Protein AF-A0A3M1TN38-F1 (afdb_monomer_lite)

Radius of gyration: 33.21 Å; chains: 1; bounding box: 107×99×100 Å

pLDDT: mean 74.47, std 25.85, range [25.5, 98.56]

Sequence (587 aa):
MTPPESKAAREKAAETSTPEPNEADPASEPSPPLASAVAGANPGPAPQAVDPAAPASAGPSPAGSSNGAGAAARGEAAAAAAPGAVAGGSPVAAAPPAEASASASTAAPRAPAVSGAVHRPATATPVPAPSPTPLPAGDTPAPPVSRGEVPLLPGEVPAAAAPQRYFEDATELILRTLDEVLKVEGEEEPLVIGWAHDRIDPDTMGANGIMAFILQELYQRRYTCYYSKRMSFLMNRSLATNFMPSGVLRRAEATEGLSEIAHKADLIIVLDATSPEIMTDFAYLLKRSEKLREKRILFVDHHRRGQSDLEDLPNSVGVRYSGGQATSAIMLHVMRNLGLDLRTAGEEGFRLAVVARLGIETDLIGVNPEGYTDSTIDALRYLDEILGERGHKILEKLRAIRHPLSWYRKLGEALALVDQYDTTVAVVGLGVINDTGIVPFVANRLMELGAFKTCIVFAMVYETIEGQIISVDLDASGRSSQDTEVVLPDLFHDVFFVTDPSGRKTSKGGGRANMLMGDYSGAGASVPLDYWRHLGTKSADEKVHLLHRLAWPAEFLRIRHLLTSRIPALKPEEICSLEPTPALEGL

Secondary structure (DSSP, 8-state):
-----------------------------PPPP--------PPPPPPPP-PPPP--------------------------------------------------------PPP------PPPPPPPPPPPPP--PPP----PPPPP-------TT-PPPPPPPPP--HHHHHHHHHHHHHHHS---SSPP-EEEE--TT--HHHHHHHHHHHHHHHHHH----EEEE-S---SHHHHHHHHHTSPTTSEEEGGG-TTHHHHHHH-SEEEEES-S-GGGSHHHHHHHHH-HHHHTS-EEEEE-SPP-SS-GGGSTTEEEEE-TT-S-HHHHHHHHHHHTT--GGGGHHHHHHHHHHHHHHHHHHTTT--GGG--HHHHHHHHHHHHHHHHHHHHHHHHHHTPPPPHHHHHHHHHHHTTGGGS-SSEEEEEEEEES-TTHHHHHHHHHHHHS--SEEEEEEEEEEEETTEEEEEEEEEEEEE-TT-S--HHHHHHHHSEEE-TTS-EEE-EEEE--TTTT--EEEEEEEE-HHHHH---SSHHHHHHHIIIIIHHHHHHHHHHHHHHH-TT--GGGEEESS--TTTTT-

Foldseek 3Di:
DDDDDDDDDDDDDDDDDDDDDDDDDDDDDDDDDDDDDDDDDDDDDDDDDDDDDDDDDDDDDDDDDDDDDDDDDDDDDDDDDDDDDDDDDDDDDDDDDDDDDDDDDDDDDDDDDDDDDDDDDDDDDDDDDDDDDDDDDDDDDDDDDDPDDDDDDPDDPDDPPDPDFDLVVQLVLVVVVCCVQQVDDDPDGAAEEEEEFQADDLQQQLLLQLVQVLCCPVRVDGYAYEYEYDHQDPLVVCLVPPQRDPRNYDYQVPDDCSLVSLLRHQEYEYEADFALLRRPVSVVSCVVDPSSLQHAYEYEHAFDHDPHGQVPRPRYDYDYRVVDQGRSLSSLSSCVVVVHALVVVPSNSLSSLLSSLSRSVVSCVFPDPVLDDPSSVVSNVSSCVSCPPVSVVVNVVSVPDDDDVVLVVLLVLQVVCLVQAPLAEAAEESEEEAGLVSAVVSQSVCVVPHNYQKYKYWYWYWYDDPQATQFTKIKMKMKGALPDPDQPQVLQQQQAWDQDPVRDTDGFKGWRRVPVRSTMTIMIGIHTPVCLNPDDDPGPVVSSVCCRPPVRLVSLVSSLVSVCVVPVVGDSSNNYYSGDNPVVVVD

Structure (mmCIF, N/CA/C/O backbone):
data_AF-A0A3M1TN38-F1
#
_entry.id   AF-A0A3M1TN38-F1
#
loop_
_atom_site.group_PDB
_atom_site.id
_atom_site.type_symbol
_atom_site.label_atom_id
_atom_site.label_alt_id
_atom_site.label_comp_id
_atom_site.label_asym_id
_atom_site.label_entity_id
_atom_site.label_seq_id
_atom_site.pdbx_PDB_ins_code
_atom_site.Cartn_x
_atom_site.Cartn_y
_atom_site.Cartn_z
_atom_site.occupancy
_atom_site.B_iso_or_equiv
_atom_site.auth_seq_id
_atom_site.auth_comp_id
_atom_site.auth_asym_id
_atom_site.auth_atom_id
_atom_site.pdbx_PDB_model_num
ATOM 1 N N . MET A 1 1 ? -43.450 23.695 53.311 1.00 41.50 1 MET A N 1
ATOM 2 C CA . MET A 1 1 ? -42.513 24.726 53.798 1.00 41.50 1 MET A CA 1
ATOM 3 C C . MET A 1 1 ? -42.075 25.547 52.600 1.00 41.50 1 MET A C 1
ATOM 5 O O . MET A 1 1 ? -41.589 24.979 51.634 1.00 41.50 1 MET A O 1
ATOM 9 N N . THR A 1 2 ? -42.391 26.835 52.634 1.00 32.47 2 THR A N 1
ATOM 10 C CA . THR A 1 2 ? -42.063 27.889 51.659 1.00 32.47 2 THR A CA 1
ATOM 11 C C . THR A 1 2 ? -40.554 28.236 51.686 1.00 32.47 2 THR A C 1
ATOM 13 O O . THR A 1 2 ? -39.908 27.934 52.691 1.00 32.47 2 THR A O 1
ATOM 16 N N . PRO A 1 3 ? -39.987 28.846 50.621 1.00 55.59 3 PRO A N 1
ATOM 17 C CA . PRO A 1 3 ? -38.545 29.048 50.415 1.00 55.59 3 PRO A CA 1
ATOM 18 C C . PRO A 1 3 ? -38.070 30.462 50.815 1.00 55.59 3 PRO A C 1
ATOM 20 O O . PRO A 1 3 ? -38.892 31.309 51.162 1.00 55.59 3 PRO A O 1
ATOM 23 N N . PRO A 1 4 ? -36.756 30.734 50.716 1.00 48.72 4 PRO A N 1
ATOM 24 C CA . PRO A 1 4 ? -36.286 31.986 50.091 1.00 48.72 4 PRO A CA 1
ATOM 25 C C . PRO A 1 4 ? -34.990 31.757 49.271 1.00 48.72 4 PRO A C 1
ATOM 27 O O . PRO A 1 4 ? -34.352 30.721 49.407 1.00 48.72 4 PRO A O 1
ATOM 30 N N . GLU A 1 5 ? -34.434 32.635 48.442 1.00 40.88 5 GLU A N 1
ATOM 31 C CA . GLU A 1 5 ? -34.812 33.843 47.701 1.00 40.88 5 GLU A CA 1
ATOM 32 C C . GLU A 1 5 ? -33.621 34.099 46.751 1.00 40.88 5 GLU A C 1
ATOM 34 O O . GLU A 1 5 ? -32.465 33.846 47.093 1.00 40.88 5 GLU A O 1
ATOM 39 N N . SER A 1 6 ? -33.896 34.622 45.560 1.00 45.56 6 SER A N 1
ATOM 40 C CA . SER A 1 6 ? -32.907 35.159 44.620 1.00 45.56 6 SER A CA 1
ATOM 41 C C . SER A 1 6 ? -32.318 36.492 45.100 1.00 45.56 6 SER A C 1
ATOM 43 O O . SER A 1 6 ? -33.058 37.301 45.661 1.00 45.56 6 SER A O 1
ATOM 45 N N . LYS A 1 7 ? -31.084 36.835 44.701 1.00 34.88 7 LYS A N 1
ATOM 46 C CA . LYS A 1 7 ? -30.738 38.237 44.406 1.00 34.88 7 LYS A CA 1
ATOM 47 C C . LYS A 1 7 ? -29.666 38.366 43.329 1.00 34.88 7 LYS A C 1
ATOM 49 O O . LYS A 1 7 ? -28.638 37.699 43.351 1.00 34.88 7 LYS A O 1
ATOM 54 N N . ALA A 1 8 ? -29.983 39.245 42.391 1.00 34.28 8 ALA A N 1
ATOM 55 C CA . ALA A 1 8 ? -29.266 39.567 41.178 1.00 34.28 8 ALA A CA 1
ATOM 56 C C . ALA A 1 8 ? -28.350 40.797 41.336 1.00 34.28 8 ALA A C 1
ATOM 58 O O . ALA A 1 8 ? -28.462 41.554 42.300 1.00 34.28 8 ALA A O 1
ATOM 59 N N . ALA A 1 9 ? -27.584 41.014 40.262 1.00 33.56 9 ALA A N 1
ATOM 60 C CA . ALA A 1 9 ? -27.172 42.291 39.672 1.00 33.56 9 ALA A CA 1
ATOM 61 C C . ALA A 1 9 ? -25.842 42.936 40.107 1.00 33.56 9 ALA A C 1
ATOM 63 O O . ALA A 1 9 ? -25.700 43.484 41.199 1.00 33.56 9 ALA A O 1
ATOM 64 N N . ARG A 1 10 ? -24.941 43.056 39.117 1.00 33.44 10 ARG A N 1
ATOM 65 C CA . ARG A 1 10 ? -24.361 44.350 38.724 1.00 33.44 10 ARG A CA 1
ATOM 66 C C . ARG A 1 10 ? -24.004 44.378 37.230 1.00 33.44 10 ARG A C 1
ATOM 68 O O . ARG A 1 10 ? -23.234 43.553 36.755 1.00 33.44 10 ARG A O 1
ATOM 75 N N . GLU A 1 11 ? -24.596 45.348 36.536 1.00 33.84 11 GLU A N 1
ATOM 76 C CA . GLU A 1 11 ? -24.360 45.771 35.148 1.00 33.84 11 GLU A CA 1
ATOM 77 C C . GLU A 1 11 ? -23.249 46.835 35.039 1.00 33.84 11 GLU A C 1
ATOM 79 O O . GLU A 1 11 ? -23.065 47.621 35.974 1.00 33.84 11 GLU A O 1
ATOM 84 N N . LYS A 1 12 ? -22.602 46.908 33.862 1.00 31.92 12 LYS A N 1
ATOM 85 C CA . LYS A 1 12 ? -22.440 48.079 32.945 1.00 31.92 12 LYS A CA 1
ATOM 86 C C . LYS A 1 12 ? -21.275 47.786 31.973 1.00 31.92 12 LYS A C 1
ATOM 88 O O . LYS A 1 12 ? -20.197 47.464 32.452 1.00 31.92 12 LYS A O 1
ATOM 93 N N . ALA A 1 13 ? -21.412 47.697 30.644 1.00 35.06 13 ALA A N 1
ATOM 94 C CA . ALA A 1 13 ? -21.983 48.565 29.589 1.00 35.06 13 ALA A CA 1
ATOM 95 C C . ALA A 1 13 ? -20.948 49.509 28.931 1.00 35.06 13 ALA A C 1
ATOM 97 O O . ALA A 1 13 ? -20.442 50.405 29.602 1.00 35.06 13 ALA A O 1
ATOM 98 N N . ALA A 1 14 ? -20.699 49.290 27.628 1.00 31.55 14 ALA A N 1
ATOM 99 C CA . ALA A 1 14 ? -20.445 50.251 26.528 1.00 31.55 14 ALA A CA 1
ATOM 100 C C . ALA A 1 14 ? -20.138 49.413 25.253 1.00 31.55 14 ALA A C 1
ATOM 102 O O . ALA A 1 14 ? -19.230 48.590 25.293 1.00 31.55 14 ALA A O 1
ATOM 103 N N . GLU A 1 15 ? -21.004 49.331 24.228 1.00 30.84 15 GLU A N 1
ATOM 104 C CA . GLU A 1 15 ? -21.157 50.272 23.084 1.00 30.84 15 GLU A CA 1
ATOM 105 C C . GLU A 1 15 ? -19.827 50.498 22.322 1.00 30.84 15 GLU A C 1
ATOM 107 O O . GLU A 1 15 ? -18.823 50.775 22.958 1.00 30.84 15 GLU A O 1
ATOM 112 N N . THR A 1 16 ? -19.683 50.446 20.991 1.00 32.62 16 THR A N 1
ATOM 113 C CA . THR A 1 16 ? -20.597 50.484 19.831 1.00 32.62 16 THR A CA 1
ATOM 114 C C . THR A 1 16 ? -19.804 50.173 18.535 1.00 32.62 16 THR A C 1
ATOM 116 O O . THR A 1 16 ? -18.582 50.289 18.505 1.00 32.62 16 THR A O 1
ATOM 119 N N . SER A 1 17 ? -20.549 49.928 17.446 1.00 30.48 17 SER A N 1
ATOM 120 C CA . SER A 1 17 ? -20.238 50.185 16.019 1.00 30.48 17 SER A CA 1
ATOM 121 C C . SER A 1 17 ? -19.662 49.065 15.129 1.00 30.48 17 SER A C 1
ATOM 123 O O . SER A 1 17 ? -18.514 48.644 15.229 1.00 30.48 17 SER A O 1
ATOM 125 N N . THR A 1 18 ? -20.513 48.646 14.190 1.00 41.06 18 THR A N 1
ATOM 126 C CA . THR A 1 18 ? -20.217 48.092 12.860 1.00 41.06 18 THR A CA 1
ATOM 127 C C . THR A 1 18 ? -19.666 49.170 11.915 1.00 41.06 18 THR A C 1
ATOM 129 O O . THR A 1 18 ? -19.975 50.352 12.089 1.00 41.06 18 THR A O 1
ATOM 132 N N . PRO A 1 19 ? -18.954 48.761 10.848 1.00 38.31 19 PRO A N 1
ATOM 133 C CA . PRO A 1 19 ? -19.302 49.305 9.533 1.00 38.31 19 PRO A CA 1
ATOM 134 C C . PRO A 1 19 ? -19.339 48.265 8.395 1.00 38.31 19 PRO A C 1
ATOM 136 O O . PRO A 1 19 ? -18.675 47.230 8.429 1.00 38.31 19 PRO A O 1
ATOM 139 N N . GLU A 1 20 ? -20.150 48.602 7.393 1.00 33.22 20 GLU A N 1
ATOM 140 C CA . GLU A 1 20 ? -20.298 47.994 6.062 1.00 33.22 20 GLU A CA 1
ATOM 141 C C . GLU A 1 20 ? -19.098 48.278 5.118 1.00 33.22 20 GLU A C 1
ATOM 143 O O . GLU A 1 20 ? -18.224 49.078 5.469 1.00 33.22 20 GLU A O 1
ATOM 148 N N . PRO A 1 21 ? -19.016 47.611 3.941 1.00 46.25 21 PRO A N 1
ATOM 149 C CA . PRO A 1 21 ? -17.791 47.475 3.155 1.00 46.25 21 PRO A CA 1
ATOM 150 C C . PRO A 1 21 ? -17.608 48.588 2.115 1.00 46.25 21 PRO A C 1
ATOM 152 O O . PRO A 1 21 ? -18.572 49.189 1.649 1.00 46.25 21 PRO A O 1
ATOM 155 N N . ASN A 1 22 ? -16.358 48.807 1.697 1.00 31.16 22 ASN A N 1
ATOM 156 C CA . ASN A 1 22 ? -16.020 49.660 0.560 1.00 31.16 22 ASN A CA 1
ATOM 157 C C . ASN A 1 22 ? -15.162 48.882 -0.447 1.00 31.16 22 ASN A C 1
ATOM 159 O O . ASN A 1 22 ? -14.189 48.227 -0.072 1.00 31.16 22 ASN A O 1
ATOM 163 N N . GLU A 1 23 ? -15.553 48.979 -1.715 1.00 43.84 23 GLU A N 1
ATOM 164 C CA . GLU A 1 23 ? -14.817 48.529 -2.895 1.00 43.84 23 GLU A CA 1
ATOM 165 C C . GLU A 1 23 ? -13.472 49.260 -3.033 1.00 43.84 23 GLU A C 1
ATOM 167 O O . GLU A 1 23 ? -13.411 50.476 -2.849 1.00 43.84 23 GLU A O 1
ATOM 172 N N . ALA A 1 24 ? -12.421 48.534 -3.429 1.00 30.09 24 ALA A N 1
ATOM 173 C CA . ALA A 1 24 ? -11.361 49.025 -4.316 1.00 30.09 24 ALA A CA 1
ATOM 174 C C . ALA A 1 24 ? -10.424 47.873 -4.730 1.00 30.09 24 ALA A C 1
ATOM 176 O O . ALA A 1 24 ? -9.750 47.273 -3.895 1.00 30.09 24 ALA A O 1
ATOM 177 N N . ASP A 1 25 ? -10.359 47.618 -6.035 1.00 37.88 25 ASP A N 1
ATOM 178 C CA . ASP A 1 25 ? -9.199 47.027 -6.720 1.00 37.88 25 ASP A CA 1
ATOM 179 C C . ASP A 1 25 ? -8.019 48.030 -6.653 1.00 37.88 25 ASP A C 1
ATOM 181 O O . ASP A 1 25 ? -8.277 49.243 -6.641 1.00 37.88 25 ASP A O 1
ATOM 185 N N . PRO A 1 26 ? -6.734 47.606 -6.646 1.00 44.69 26 PRO A N 1
ATOM 186 C CA . PRO A 1 26 ? -6.072 47.400 -7.936 1.00 44.69 26 PRO A CA 1
ATOM 187 C C . PRO A 1 26 ? -4.927 46.363 -7.982 1.00 44.69 26 PRO A C 1
ATOM 189 O O . PRO A 1 26 ? -4.384 45.877 -6.992 1.00 44.69 26 PRO A O 1
ATOM 192 N N . ALA A 1 27 ? -4.538 46.113 -9.230 1.00 32.25 27 ALA A N 1
ATOM 193 C CA . ALA A 1 27 ? -3.492 45.250 -9.750 1.00 32.25 27 ALA A CA 1
ATOM 194 C C . ALA A 1 27 ? -2.043 45.462 -9.247 1.00 32.25 27 ALA A C 1
ATOM 196 O O . ALA A 1 27 ? -1.637 46.544 -8.828 1.00 32.25 27 ALA A O 1
ATOM 197 N N . SER A 1 28 ? -1.245 44.432 -9.565 1.00 33.72 28 SER A N 1
ATOM 198 C CA . SER A 1 28 ? 0.160 44.438 -10.021 1.00 33.72 28 SER A CA 1
ATOM 199 C C . SER A 1 28 ? 1.307 44.175 -9.021 1.00 33.72 28 SER A C 1
ATOM 201 O O . SER A 1 28 ? 1.699 45.019 -8.228 1.00 33.72 28 SER A O 1
ATOM 203 N N . GLU A 1 29 ? 1.928 43.007 -9.254 1.00 34.16 29 GLU A N 1
ATOM 204 C CA . GLU A 1 29 ? 3.382 42.789 -9.397 1.00 34.16 29 GLU A CA 1
ATOM 205 C C . GLU A 1 29 ? 4.279 42.420 -8.182 1.00 34.16 29 GLU A C 1
ATOM 207 O O . GLU A 1 29 ? 3.877 42.543 -7.028 1.00 34.16 29 GLU A O 1
ATOM 212 N N . PRO A 1 30 ? 5.433 41.753 -8.446 1.00 40.56 30 PRO A N 1
ATOM 213 C CA . PRO A 1 30 ? 5.798 40.485 -7.810 1.00 40.56 30 PRO A CA 1
ATOM 214 C C . PRO A 1 30 ? 6.841 40.623 -6.694 1.00 40.56 30 PRO A C 1
ATOM 216 O O . PRO A 1 30 ? 7.642 41.554 -6.666 1.00 40.56 30 PRO A O 1
ATOM 219 N N . SER A 1 31 ? 6.904 39.622 -5.811 1.00 32.97 31 SER A N 1
ATOM 220 C CA . SER A 1 31 ? 8.003 39.493 -4.845 1.00 32.97 31 SER A CA 1
ATOM 221 C C . SER A 1 31 ? 9.156 38.615 -5.386 1.00 32.97 31 SER A C 1
ATOM 223 O O . SER A 1 31 ? 8.888 37.577 -5.995 1.00 32.97 31 SER A O 1
ATOM 225 N N . PRO A 1 32 ? 10.428 39.024 -5.179 1.00 35.09 32 PRO A N 1
ATOM 226 C CA . PRO A 1 32 ? 11.647 38.439 -5.763 1.00 35.09 32 PRO A CA 1
ATOM 227 C C . PRO A 1 32 ? 12.205 37.232 -4.967 1.00 35.09 32 PRO A C 1
ATOM 229 O O . PRO A 1 32 ? 11.698 36.922 -3.887 1.00 35.09 32 PRO A O 1
ATOM 232 N N . PRO A 1 33 ? 13.250 36.531 -5.470 1.00 36.84 33 PRO A N 1
ATOM 233 C CA . PRO A 1 33 ? 13.737 35.285 -4.881 1.00 36.84 33 PRO A CA 1
ATOM 234 C C . PRO A 1 33 ? 14.724 35.537 -3.732 1.00 36.84 33 PRO A C 1
ATOM 236 O O . PRO A 1 33 ? 15.588 36.408 -3.814 1.00 36.84 33 PRO A O 1
ATOM 239 N N . LEU A 1 34 ? 14.643 34.721 -2.680 1.00 33.31 34 LEU A N 1
ATOM 240 C CA . LEU A 1 34 ? 15.617 34.718 -1.588 1.00 33.31 34 LEU A CA 1
ATOM 241 C C . LEU A 1 34 ? 16.761 33.747 -1.900 1.00 33.31 34 LEU A C 1
ATOM 243 O O . LEU A 1 34 ? 16.601 32.527 -1.887 1.00 33.31 34 LEU A O 1
ATOM 247 N N . ALA A 1 35 ? 17.920 34.334 -2.188 1.00 30.05 35 ALA A N 1
ATOM 248 C CA . ALA A 1 35 ? 19.211 33.674 -2.238 1.00 30.05 35 ALA A CA 1
ATOM 249 C C . ALA A 1 35 ? 19.836 33.563 -0.834 1.00 30.05 35 ALA A C 1
ATOM 251 O O . ALA A 1 35 ? 19.713 34.465 -0.011 1.00 30.05 35 ALA A O 1
ATOM 252 N N . SER A 1 36 ? 20.525 32.438 -0.629 1.00 32.12 36 SER A N 1
ATOM 253 C CA . SER A 1 36 ? 21.733 32.195 0.174 1.00 32.12 36 SER A CA 1
ATOM 254 C C . SER A 1 36 ? 22.204 33.264 1.175 1.00 32.12 36 SER A C 1
ATOM 256 O O . SER A 1 36 ? 22.608 34.358 0.788 1.00 32.12 36 SER A O 1
ATOM 258 N N . ALA A 1 37 ? 22.363 32.855 2.439 1.00 30.30 37 ALA A N 1
ATOM 259 C CA . ALA A 1 37 ? 23.333 33.454 3.352 1.00 30.30 37 ALA A CA 1
ATOM 260 C C . ALA A 1 37 ? 24.037 32.369 4.184 1.00 30.30 37 ALA A C 1
ATOM 262 O O . ALA A 1 37 ? 23.422 31.610 4.928 1.00 30.30 37 ALA A O 1
ATOM 263 N N . VAL A 1 38 ? 25.356 32.329 4.011 1.00 34.06 38 VAL A N 1
ATOM 264 C CA . VAL A 1 38 ? 26.354 31.620 4.810 1.00 34.06 38 VAL A CA 1
ATOM 265 C C . VAL A 1 38 ? 26.674 32.469 6.042 1.00 34.06 38 VAL A C 1
ATOM 267 O O . VAL A 1 38 ? 26.948 33.656 5.891 1.00 34.06 38 VAL A O 1
ATOM 270 N N . ALA A 1 39 ? 26.744 31.864 7.228 1.00 30.80 39 ALA A N 1
ATOM 271 C CA . ALA A 1 39 ? 27.605 32.333 8.316 1.00 30.80 39 ALA A CA 1
ATOM 272 C C . ALA A 1 39 ? 27.901 31.177 9.281 1.00 30.80 39 ALA A C 1
ATOM 274 O O . ALA A 1 39 ? 26.992 30.561 9.831 1.00 30.80 39 ALA A O 1
ATOM 275 N N . GLY A 1 40 ? 29.189 30.877 9.449 1.00 28.83 40 GLY A N 1
ATOM 276 C CA . GLY A 1 40 ? 29.687 29.913 10.420 1.00 28.83 40 GLY A CA 1
ATOM 277 C C . GLY A 1 40 ? 29.819 30.495 11.827 1.00 28.83 40 GLY A C 1
ATOM 278 O O . GLY A 1 40 ? 29.966 31.702 12.010 1.00 28.83 40 GLY A O 1
ATOM 279 N N . ALA A 1 41 ? 29.843 29.599 12.811 1.00 29.98 41 ALA A N 1
ATOM 280 C CA . ALA A 1 41 ? 30.434 29.820 14.125 1.00 29.98 41 ALA A CA 1
ATOM 281 C C . ALA A 1 41 ? 30.991 28.483 14.653 1.00 29.98 41 ALA A C 1
ATOM 283 O O . ALA A 1 41 ? 30.388 27.430 14.463 1.00 29.98 41 ALA A O 1
ATOM 284 N N . ASN A 1 42 ? 32.184 28.558 15.245 1.00 32.12 42 ASN A N 1
ATOM 285 C CA . ASN A 1 42 ? 33.061 27.466 15.684 1.00 32.12 42 ASN A CA 1
ATOM 286 C C . ASN A 1 42 ? 32.455 26.484 16.713 1.00 32.12 42 ASN A C 1
ATOM 288 O O . ASN A 1 42 ? 31.579 26.875 17.485 1.00 32.12 42 ASN A O 1
ATOM 292 N N . PRO A 1 43 ? 32.999 25.249 16.810 1.00 37.38 43 PRO A N 1
ATOM 293 C CA . PRO A 1 43 ? 32.561 24.237 17.765 1.00 37.38 43 PRO A CA 1
ATOM 294 C C . PRO A 1 43 ? 33.270 24.376 19.125 1.00 37.38 43 PRO A C 1
ATOM 296 O O . PRO A 1 43 ? 34.489 24.533 19.199 1.00 37.38 43 PRO A O 1
ATOM 299 N N . GLY A 1 44 ? 32.495 24.291 20.209 1.00 32.47 44 GLY A N 1
ATOM 300 C CA . GLY A 1 44 ? 32.987 24.052 21.572 1.00 32.47 44 GLY A CA 1
ATOM 301 C C . GLY A 1 44 ? 33.131 22.548 21.870 1.00 32.47 44 GLY A C 1
ATOM 302 O O . GLY A 1 44 ? 32.570 21.732 21.138 1.00 32.47 44 GLY A O 1
ATOM 303 N N . PRO A 1 45 ? 33.904 22.163 22.903 1.00 38.22 45 PRO A N 1
ATOM 304 C CA . PRO A 1 45 ? 34.489 20.830 23.021 1.00 38.22 45 PRO A CA 1
ATOM 305 C C . PRO A 1 45 ? 33.518 19.762 23.546 1.00 38.22 45 PRO A C 1
ATOM 307 O O . PRO A 1 45 ? 32.625 20.036 24.345 1.00 38.22 45 PRO A O 1
ATOM 310 N N . ALA A 1 46 ? 33.757 18.528 23.100 1.00 35.78 46 ALA A N 1
ATOM 311 C CA . ALA A 1 46 ? 33.036 17.315 23.471 1.00 35.78 46 ALA A CA 1
ATOM 312 C C . ALA A 1 46 ? 33.155 16.973 24.972 1.00 35.78 46 ALA A C 1
ATOM 314 O O . ALA A 1 46 ? 34.231 17.156 25.552 1.00 35.78 46 ALA A O 1
ATOM 315 N N . PRO A 1 47 ? 32.105 16.412 25.602 1.00 40.31 47 PRO A N 1
ATOM 316 C CA . PRO A 1 47 ? 32.223 15.831 26.930 1.00 40.31 47 PRO A CA 1
ATOM 317 C C . PRO A 1 47 ? 32.916 14.462 26.877 1.00 40.31 47 PRO A C 1
ATOM 319 O O . PRO A 1 47 ? 32.686 13.643 25.987 1.00 40.31 47 PRO A O 1
ATOM 322 N N . GLN A 1 48 ? 33.796 14.260 27.855 1.00 31.70 48 GLN A N 1
ATOM 323 C CA . GLN A 1 48 ? 34.635 13.086 28.061 1.00 31.70 48 GLN A CA 1
ATOM 324 C C . GLN A 1 48 ? 33.813 11.844 28.428 1.00 31.70 48 GLN A C 1
ATOM 326 O O . GLN A 1 48 ? 32.850 11.918 29.191 1.00 31.70 48 GLN A O 1
ATOM 331 N N . ALA A 1 49 ? 34.246 10.705 27.888 1.00 31.59 49 ALA A N 1
ATOM 332 C CA . ALA A 1 49 ? 33.753 9.377 28.212 1.00 31.59 49 ALA A CA 1
ATOM 333 C C . ALA A 1 49 ? 34.076 9.006 29.668 1.00 31.59 49 ALA A C 1
ATOM 335 O O . ALA A 1 49 ? 35.185 9.249 30.145 1.00 31.59 49 ALA A O 1
ATOM 336 N N . VAL A 1 50 ? 33.107 8.393 30.347 1.00 35.72 50 VAL A N 1
ATOM 337 C CA . VAL A 1 50 ? 33.278 7.764 31.660 1.00 35.72 50 VAL A CA 1
ATOM 338 C C . VAL A 1 50 ? 33.171 6.252 31.463 1.00 35.72 50 VAL A C 1
ATOM 340 O O . VAL A 1 50 ? 32.198 5.767 30.886 1.00 35.72 50 VAL A O 1
ATOM 343 N N . ASP A 1 51 ? 34.200 5.540 31.917 1.00 33.59 51 ASP A N 1
ATOM 344 C CA . ASP A 1 51 ? 34.339 4.082 31.894 1.00 33.59 51 ASP A CA 1
ATOM 345 C C . ASP A 1 51 ? 33.176 3.352 32.590 1.00 33.59 51 ASP A C 1
ATOM 347 O O . ASP A 1 51 ? 32.795 3.732 33.702 1.00 33.59 51 ASP A O 1
ATOM 351 N N . PRO A 1 52 ? 32.689 2.223 32.045 1.00 39.59 52 PRO A N 1
ATOM 352 C CA . PRO A 1 52 ? 31.991 1.230 32.839 1.00 39.59 52 PRO A CA 1
ATOM 353 C C . PRO A 1 52 ? 32.962 0.148 33.334 1.00 39.59 52 PRO A C 1
ATOM 355 O O . PRO A 1 52 ? 33.673 -0.509 32.572 1.00 39.59 52 PRO A O 1
ATOM 358 N N . ALA A 1 53 ? 32.955 -0.037 34.652 1.00 31.39 53 ALA A N 1
ATOM 359 C CA . ALA A 1 53 ? 33.667 -1.080 35.369 1.00 31.39 53 ALA A CA 1
ATOM 360 C C . ALA A 1 53 ? 33.205 -2.498 34.975 1.00 31.39 53 ALA A C 1
ATOM 362 O O . ALA A 1 53 ? 32.022 -2.757 34.752 1.00 31.39 53 ALA A O 1
ATOM 363 N N . ALA A 1 54 ? 34.165 -3.424 34.954 1.00 36.62 54 ALA A N 1
ATOM 364 C CA . ALA A 1 54 ? 33.967 -4.865 34.807 1.00 36.62 54 ALA A CA 1
ATOM 365 C C . ALA A 1 54 ? 33.179 -5.487 35.981 1.00 36.62 54 ALA A C 1
ATOM 367 O O . ALA A 1 54 ? 33.175 -4.939 37.087 1.00 36.62 54 ALA A O 1
ATOM 368 N N . PRO A 1 55 ? 32.672 -6.722 35.800 1.00 40.41 55 PRO A N 1
ATOM 369 C CA . PRO A 1 55 ? 33.082 -7.738 36.766 1.00 40.41 55 PRO A CA 1
ATOM 370 C C . PRO A 1 55 ? 33.486 -9.097 36.162 1.00 40.41 55 PRO A C 1
ATOM 372 O O . PRO A 1 55 ? 32.812 -9.685 35.323 1.00 40.41 55 PRO A O 1
ATOM 375 N N . ALA A 1 56 ? 34.634 -9.546 36.672 1.00 31.38 56 ALA A N 1
ATOM 376 C CA . ALA A 1 56 ? 35.089 -10.888 37.042 1.00 31.38 56 ALA A CA 1
ATOM 377 C C . ALA A 1 56 ? 34.443 -12.159 36.444 1.00 31.38 56 ALA A C 1
ATOM 379 O O . ALA A 1 56 ? 33.289 -12.503 36.684 1.00 31.38 56 ALA A O 1
ATOM 380 N N . SER A 1 57 ? 35.319 -12.964 35.844 1.00 36.72 57 SER A N 1
ATOM 381 C CA . SER A 1 57 ? 35.221 -14.410 35.640 1.00 36.72 57 SER A CA 1
ATOM 382 C C . SER A 1 57 ? 35.672 -15.215 36.875 1.00 36.72 57 SER A C 1
ATOM 384 O O . SER A 1 57 ? 36.754 -14.933 37.389 1.00 36.72 57 SER A O 1
ATOM 386 N N . ALA A 1 58 ? 34.939 -16.273 37.256 1.00 31.86 58 ALA A N 1
ATOM 387 C CA . ALA A 1 58 ? 35.460 -17.557 37.780 1.00 31.86 58 ALA A CA 1
ATOM 388 C C . ALA A 1 58 ? 34.312 -18.587 37.968 1.00 31.86 58 ALA A C 1
ATOM 390 O O . ALA A 1 58 ? 33.315 -18.273 38.610 1.00 31.86 58 ALA A O 1
ATOM 391 N N . GLY A 1 59 ? 34.449 -19.800 37.399 1.00 28.38 59 GLY A N 1
ATOM 392 C CA . GLY A 1 59 ? 33.554 -20.972 37.594 1.00 28.38 59 GLY A CA 1
ATOM 393 C C . GLY A 1 59 ? 33.830 -21.733 38.912 1.00 28.38 59 GLY A C 1
ATOM 394 O O . GLY A 1 59 ? 34.326 -21.092 39.836 1.00 28.38 59 GLY A O 1
ATOM 395 N N . PRO A 1 60 ? 33.640 -23.075 39.040 1.00 47.81 60 PRO A N 1
ATOM 396 C CA . PRO A 1 60 ? 33.014 -24.082 38.163 1.00 47.81 60 PRO A CA 1
ATOM 397 C C . PRO A 1 60 ? 31.906 -24.942 38.860 1.00 47.81 60 PRO A C 1
ATOM 399 O O . PRO A 1 60 ? 31.544 -24.711 40.010 1.00 47.81 60 PRO A O 1
ATOM 402 N N . SER A 1 61 ? 31.372 -25.942 38.135 1.00 36.53 61 SER A N 1
ATOM 403 C CA . SER A 1 61 ? 30.363 -26.963 38.523 1.00 36.53 61 SER A CA 1
ATOM 404 C C . SER A 1 61 ? 30.696 -27.816 39.770 1.00 36.53 61 SER A C 1
ATOM 406 O O . SER A 1 61 ? 31.848 -27.844 40.205 1.00 36.53 61 SER A O 1
ATOM 408 N N . PRO A 1 62 ? 29.731 -28.616 40.289 1.00 48.06 62 PRO A N 1
ATOM 409 C CA . PRO A 1 62 ? 29.699 -30.033 39.884 1.00 48.06 62 PRO A CA 1
ATOM 410 C C . PRO A 1 62 ? 28.298 -30.670 39.716 1.00 48.06 62 PRO A C 1
ATOM 412 O O . PRO A 1 62 ? 27.259 -30.092 40.018 1.00 48.06 62 PRO A O 1
ATOM 415 N N . ALA A 1 63 ? 28.340 -31.891 39.175 1.00 31.67 63 ALA A N 1
ATOM 416 C CA . ALA A 1 63 ? 27.264 -32.793 38.775 1.00 31.67 63 ALA A CA 1
ATOM 417 C C . ALA A 1 63 ? 26.638 -33.630 39.918 1.00 31.67 63 ALA A C 1
ATOM 419 O O . ALA A 1 63 ? 27.199 -33.721 41.007 1.00 31.67 63 ALA A O 1
ATOM 420 N N . GLY A 1 64 ? 25.545 -34.342 39.593 1.00 27.00 64 GLY A N 1
ATOM 421 C CA . GLY A 1 64 ? 25.033 -35.524 40.319 1.00 27.00 64 GLY A CA 1
ATOM 422 C C . GLY A 1 64 ? 23.503 -35.542 40.440 1.00 27.00 64 GLY A C 1
ATOM 423 O O . GLY A 1 64 ? 22.954 -34.939 41.347 1.00 27.00 64 GLY A O 1
ATOM 424 N N . SER A 1 65 ? 22.767 -36.027 39.434 1.00 29.53 65 SER A N 1
ATOM 425 C CA . SER A 1 65 ? 22.157 -37.375 39.360 1.00 29.53 65 SER A CA 1
ATOM 426 C C . SER A 1 65 ? 21.191 -37.751 40.499 1.00 29.53 65 SER A C 1
ATOM 428 O O . SER A 1 65 ? 21.623 -37.966 41.627 1.00 29.53 65 SER A O 1
ATOM 430 N N . SER A 1 66 ? 19.920 -38.016 40.180 1.00 30.56 66 SER A N 1
ATOM 431 C CA . SER A 1 66 ? 19.354 -39.384 40.127 1.00 30.56 66 SER A CA 1
ATOM 432 C C . SER A 1 66 ? 17.814 -39.403 40.207 1.00 30.56 66 SER A C 1
ATOM 434 O O . SER A 1 66 ? 17.230 -38.703 41.021 1.00 30.56 66 SER A O 1
ATOM 436 N N . ASN A 1 67 ? 17.229 -40.262 39.354 1.00 29.92 67 ASN A N 1
ATOM 437 C CA . ASN A 1 67 ? 16.009 -41.084 39.495 1.00 29.92 67 ASN A CA 1
ATOM 438 C C . ASN A 1 67 ? 14.657 -40.401 39.822 1.00 29.92 67 ASN A C 1
ATOM 440 O O . ASN A 1 67 ? 14.548 -39.626 40.753 1.00 29.92 67 ASN A O 1
ATOM 444 N N . GLY A 1 68 ? 13.528 -40.722 39.182 1.00 26.75 68 GLY A N 1
ATOM 445 C CA . GLY A 1 68 ? 13.205 -41.747 38.190 1.00 26.75 68 GLY A CA 1
ATOM 446 C C . GLY A 1 68 ? 11.683 -42.000 38.139 1.00 26.75 68 GLY A C 1
ATOM 447 O O . GLY A 1 68 ? 11.006 -41.728 39.121 1.00 26.75 68 GLY A O 1
ATOM 448 N N . ALA A 1 69 ? 11.226 -42.573 37.011 1.00 27.25 69 ALA A N 1
ATOM 449 C CA . ALA A 1 69 ? 9.999 -43.374 36.772 1.00 27.25 69 ALA A CA 1
ATOM 450 C C . ALA A 1 69 ? 8.609 -42.741 37.060 1.00 27.25 69 ALA A C 1
ATOM 452 O O . ALA A 1 69 ? 8.423 -42.035 38.034 1.00 27.25 69 ALA A O 1
ATOM 453 N N . GLY A 1 70 ? 7.534 -42.978 36.300 1.00 25.50 70 GLY A N 1
ATOM 454 C CA . GLY A 1 70 ? 7.229 -43.861 35.164 1.00 25.50 70 GLY A CA 1
ATOM 455 C C . GLY A 1 70 ? 5.963 -43.325 34.451 1.00 25.50 70 GLY A C 1
ATOM 456 O O . GLY A 1 70 ? 5.232 -42.528 35.024 1.00 25.50 70 GLY A O 1
ATOM 457 N N . ALA A 1 71 ? 5.772 -43.522 33.145 1.00 29.14 71 ALA A N 1
ATOM 458 C CA . ALA A 1 71 ? 5.364 -44.748 32.441 1.00 29.14 71 ALA A CA 1
ATOM 459 C C . ALA A 1 71 ? 3.844 -44.806 32.166 1.00 29.14 71 ALA A C 1
ATOM 461 O O . ALA A 1 71 ? 3.067 -44.992 33.094 1.00 29.14 71 ALA A O 1
ATOM 462 N N . ALA A 1 72 ? 3.468 -44.699 30.880 1.00 28.58 72 ALA A N 1
ATOM 463 C CA . ALA A 1 72 ? 2.428 -45.455 30.141 1.00 28.58 72 ALA A CA 1
ATOM 464 C C . ALA A 1 72 ? 2.092 -44.683 28.838 1.00 28.58 72 ALA A C 1
ATOM 466 O O . ALA A 1 72 ? 1.625 -43.555 28.911 1.00 28.58 72 ALA A O 1
ATOM 467 N N . ALA A 1 73 ? 2.545 -45.129 27.654 1.00 30.67 73 ALA A N 1
ATOM 468 C CA . ALA A 1 73 ? 1.897 -46.118 26.760 1.00 30.67 73 ALA A CA 1
ATOM 469 C C . ALA A 1 73 ? 0.672 -45.525 26.023 1.00 30.67 73 ALA A C 1
ATOM 471 O O . ALA A 1 73 ? -0.168 -44.921 26.664 1.00 30.67 73 ALA A O 1
ATOM 472 N N . ARG A 1 74 ? 0.425 -45.679 24.715 1.00 30.03 74 ARG A N 1
ATOM 473 C CA . ARG A 1 74 ? 0.939 -46.508 23.603 1.00 30.03 74 ARG A CA 1
ATOM 474 C C . ARG A 1 74 ? 0.305 -45.952 22.305 1.00 30.03 74 ARG A C 1
ATOM 476 O O . ARG A 1 74 ? -0.727 -45.295 22.387 1.00 30.03 74 ARG A O 1
ATOM 483 N N . GLY A 1 75 ? 0.840 -46.305 21.133 1.00 27.58 75 GLY A N 1
ATOM 484 C CA . GLY A 1 75 ? 0.168 -46.071 19.846 1.00 27.58 75 GLY A CA 1
ATOM 485 C C . GLY A 1 75 ? 1.114 -46.050 18.645 1.00 27.58 75 GLY A C 1
ATOM 486 O O . GLY A 1 75 ? 1.440 -44.984 18.142 1.00 27.58 75 GLY A O 1
ATOM 487 N N . GLU A 1 76 ? 1.578 -47.227 18.228 1.00 31.08 76 GLU A N 1
ATOM 488 C CA . GLU A 1 76 ? 2.412 -47.468 17.045 1.00 31.08 76 GLU A CA 1
ATOM 489 C C . GLU A 1 76 ? 1.640 -47.264 15.728 1.00 31.08 76 GLU A C 1
ATOM 491 O O . GLU A 1 76 ? 0.481 -47.656 15.633 1.00 31.08 76 GLU A O 1
ATOM 496 N N . ALA A 1 77 ? 2.329 -46.797 14.682 1.00 29.77 77 ALA A N 1
ATOM 497 C CA . ALA A 1 77 ? 2.326 -47.448 13.368 1.00 29.77 77 ALA A CA 1
ATOM 498 C C . ALA A 1 77 ? 3.544 -46.976 12.557 1.00 29.77 77 ALA A C 1
ATOM 500 O O . ALA A 1 77 ? 3.671 -45.808 12.198 1.00 29.77 77 ALA A O 1
ATOM 501 N N . ALA A 1 78 ? 4.452 -47.914 12.302 1.00 29.58 78 ALA A N 1
ATOM 502 C CA . ALA A 1 78 ? 5.632 -47.764 11.467 1.00 29.58 78 ALA A CA 1
ATOM 503 C C . ALA A 1 78 ? 5.335 -48.177 10.017 1.00 29.58 78 ALA A C 1
ATOM 505 O O . ALA A 1 78 ? 4.587 -49.124 9.788 1.00 29.58 78 ALA A O 1
ATOM 506 N N . ALA A 1 79 ? 6.031 -47.562 9.060 1.00 28.50 79 ALA A N 1
ATOM 507 C CA . ALA A 1 79 ? 6.512 -48.249 7.863 1.00 28.50 79 ALA A CA 1
ATOM 508 C C . ALA A 1 79 ? 7.770 -47.538 7.346 1.00 28.50 79 ALA A C 1
ATOM 510 O O . ALA A 1 79 ? 7.729 -46.393 6.903 1.00 28.50 79 ALA A O 1
ATOM 511 N N . ALA A 1 80 ? 8.895 -48.239 7.446 1.00 30.19 80 ALA A N 1
ATOM 512 C CA . ALA A 1 80 ? 10.181 -47.874 6.880 1.00 30.19 80 ALA A CA 1
ATOM 513 C C . ALA A 1 80 ? 10.372 -48.565 5.523 1.00 30.19 80 ALA A C 1
ATOM 515 O O . ALA A 1 80 ? 9.990 -49.723 5.368 1.00 30.19 80 ALA A O 1
ATOM 516 N N . ALA A 1 81 ? 11.065 -47.902 4.599 1.00 27.95 81 ALA A N 1
ATOM 517 C CA . ALA A 1 81 ? 11.937 -48.556 3.627 1.00 27.95 81 ALA A CA 1
ATOM 518 C C . ALA A 1 81 ? 13.034 -47.569 3.191 1.00 27.95 81 ALA A C 1
ATOM 520 O O . ALA A 1 81 ? 12.751 -46.479 2.705 1.00 27.95 81 ALA A O 1
ATOM 521 N N . ALA A 1 82 ? 14.286 -47.964 3.408 1.00 30.28 82 ALA A N 1
ATOM 522 C CA . ALA A 1 82 ? 15.508 -47.312 2.938 1.00 30.28 82 ALA A CA 1
ATOM 523 C C . ALA A 1 82 ? 16.192 -48.239 1.890 1.00 30.28 82 ALA A C 1
ATOM 525 O O . ALA A 1 82 ? 15.578 -49.217 1.467 1.00 30.28 82 ALA A O 1
ATOM 526 N N . PRO A 1 83 ? 17.458 -48.020 1.489 1.00 46.94 83 PRO A N 1
ATOM 527 C CA . PRO A 1 83 ? 17.879 -47.150 0.393 1.00 46.94 83 PRO A CA 1
ATOM 528 C C . PRO A 1 83 ? 18.647 -47.923 -0.707 1.00 46.94 83 PRO A C 1
ATOM 530 O O . PRO A 1 83 ? 19.079 -49.056 -0.510 1.00 46.94 83 PRO A O 1
ATOM 533 N N . GLY A 1 84 ? 18.882 -47.288 -1.859 1.00 28.16 84 GLY A N 1
ATOM 534 C CA . GLY A 1 84 ? 19.728 -47.830 -2.928 1.00 28.16 84 GLY A CA 1
ATOM 535 C C . GLY A 1 84 ? 20.849 -46.865 -3.304 1.00 28.16 84 GLY A C 1
ATOM 536 O O . GLY A 1 84 ? 20.606 -45.881 -3.994 1.00 28.16 84 GLY A O 1
ATOM 537 N N . ALA A 1 85 ? 22.071 -47.165 -2.864 1.00 30.41 85 ALA A N 1
ATOM 538 C CA . ALA A 1 85 ? 23.308 -46.572 -3.359 1.00 30.41 85 ALA A CA 1
ATOM 539 C C . ALA A 1 85 ? 24.020 -47.593 -4.258 1.00 30.41 85 ALA A C 1
ATOM 541 O O . ALA A 1 85 ? 24.193 -48.741 -3.853 1.00 30.41 85 ALA A O 1
ATOM 542 N N . VAL A 1 86 ? 24.480 -47.171 -5.439 1.00 33.91 86 VAL A N 1
ATOM 543 C CA . VAL A 1 86 ? 25.526 -47.871 -6.200 1.00 33.91 86 VAL A CA 1
ATOM 544 C C . VAL A 1 86 ? 26.517 -46.840 -6.729 1.00 33.91 86 VAL A C 1
ATOM 546 O O . VAL A 1 86 ? 26.144 -45.797 -7.260 1.00 33.91 86 VAL A O 1
ATOM 549 N N . ALA A 1 87 ? 27.787 -47.162 -6.509 1.00 31.52 87 ALA A N 1
ATOM 550 C CA . ALA A 1 87 ? 28.976 -46.390 -6.800 1.00 31.52 87 ALA A CA 1
ATOM 551 C C . ALA A 1 87 ? 29.567 -46.691 -8.190 1.00 31.52 87 ALA A C 1
ATOM 553 O O . ALA A 1 87 ? 29.376 -47.771 -8.745 1.00 31.52 87 ALA A O 1
ATOM 554 N N . GLY A 1 88 ? 30.382 -45.749 -8.667 1.00 29.17 88 GLY A N 1
ATOM 555 C CA . GLY A 1 88 ? 31.357 -45.875 -9.758 1.00 29.17 88 GLY A CA 1
ATOM 556 C C . GLY A 1 88 ? 31.534 -44.505 -10.424 1.00 29.17 88 GLY A C 1
ATOM 557 O O . GLY A 1 88 ? 30.555 -43.923 -10.858 1.00 29.17 88 GLY A O 1
ATOM 558 N N . GLY A 1 89 ? 32.690 -43.851 -10.514 1.00 26.52 89 GLY A N 1
ATOM 559 C CA . GLY A 1 89 ? 34.069 -44.230 -10.235 1.00 26.52 89 GLY A CA 1
ATOM 560 C C . GLY A 1 89 ? 34.986 -43.620 -11.307 1.00 26.52 89 GLY A C 1
ATOM 561 O O . GLY A 1 89 ? 35.241 -44.296 -12.290 1.00 26.52 89 GLY A O 1
ATOM 562 N N . SER A 1 90 ? 35.503 -42.402 -11.047 1.00 31.62 90 SER A N 1
ATOM 563 C CA . SER A 1 90 ? 36.823 -41.851 -11.469 1.00 31.62 90 SER A CA 1
ATOM 564 C C . SER A 1 90 ? 37.139 -41.572 -12.968 1.00 31.62 90 SER A C 1
ATOM 566 O O . SER A 1 90 ? 36.522 -42.164 -13.842 1.00 31.62 90 SER A O 1
ATOM 568 N N . PRO A 1 91 ? 38.220 -40.818 -13.311 1.00 48.34 91 PRO A N 1
ATOM 569 C CA . PRO A 1 91 ? 38.761 -39.585 -12.699 1.00 48.34 91 PRO A CA 1
ATOM 570 C C . PRO A 1 91 ? 39.341 -38.533 -13.710 1.00 48.34 91 PRO A C 1
ATOM 572 O O . PRO A 1 91 ? 39.615 -38.838 -14.861 1.00 48.34 91 PRO A O 1
ATOM 575 N N . VAL A 1 92 ? 39.621 -37.319 -13.199 1.00 31.86 92 VAL A N 1
ATOM 576 C CA . VAL A 1 92 ? 40.784 -36.422 -13.472 1.00 31.86 92 VAL A CA 1
ATOM 577 C C . VAL A 1 92 ? 41.118 -35.973 -14.913 1.00 31.86 92 VAL A C 1
ATOM 579 O O . VAL A 1 92 ? 41.619 -36.743 -15.722 1.00 31.86 92 VAL A O 1
ATOM 582 N N . ALA A 1 93 ? 41.095 -34.649 -15.128 1.00 28.81 93 ALA A N 1
ATOM 583 C CA . ALA A 1 93 ? 42.214 -33.913 -15.736 1.00 28.81 93 ALA A CA 1
ATOM 584 C C . ALA A 1 93 ? 42.200 -32.444 -15.272 1.00 28.81 93 ALA A C 1
ATOM 586 O O . ALA A 1 93 ? 41.201 -31.743 -15.414 1.00 28.81 93 ALA A O 1
ATOM 587 N N . ALA A 1 94 ? 43.316 -31.999 -14.698 1.00 32.22 94 ALA A N 1
ATOM 588 C CA . ALA A 1 94 ? 43.571 -30.634 -14.261 1.00 32.22 94 ALA A CA 1
ATOM 589 C C . ALA A 1 94 ? 44.773 -30.053 -15.027 1.00 32.22 94 ALA A C 1
ATOM 591 O O . ALA A 1 94 ? 45.763 -30.762 -15.198 1.00 32.22 94 ALA A O 1
ATOM 592 N N . ALA A 1 95 ? 44.679 -28.748 -15.333 1.00 33.09 95 ALA A N 1
ATOM 593 C CA . ALA A 1 95 ? 45.759 -27.773 -15.591 1.00 33.09 95 ALA A CA 1
ATOM 594 C C . ALA A 1 95 ? 46.539 -27.916 -16.931 1.00 33.09 95 ALA A C 1
ATOM 596 O O . ALA A 1 95 ? 46.603 -29.024 -17.458 1.00 33.09 95 ALA A O 1
ATOM 597 N N . PRO A 1 96 ? 47.150 -26.842 -17.507 1.00 43.06 96 PRO A N 1
ATOM 598 C CA . PRO A 1 96 ? 47.754 -25.686 -16.820 1.00 43.06 96 PRO A CA 1
ATOM 599 C C . PRO A 1 96 ? 47.469 -24.275 -17.405 1.00 43.06 96 PRO A C 1
ATOM 601 O O . PRO A 1 96 ? 46.803 -24.142 -18.432 1.00 43.06 96 PRO A O 1
ATOM 604 N N . PRO A 1 97 ? 47.957 -23.212 -16.723 1.00 44.16 97 PRO A N 1
ATOM 605 C CA . PRO A 1 97 ? 47.805 -21.812 -17.120 1.00 44.16 97 PRO A CA 1
ATOM 606 C C . PRO A 1 97 ? 48.883 -21.374 -18.125 1.00 44.16 97 PRO A C 1
ATOM 608 O O . PRO A 1 97 ? 49.926 -22.015 -18.248 1.00 44.16 97 PRO A O 1
ATOM 611 N N . ALA A 1 98 ? 48.663 -20.238 -18.787 1.00 31.28 98 ALA A N 1
ATOM 612 C CA . ALA A 1 98 ? 49.703 -19.518 -19.515 1.00 31.28 98 ALA A CA 1
ATOM 613 C C . ALA A 1 98 ? 49.740 -18.054 -19.053 1.00 31.28 98 ALA A C 1
ATOM 615 O O . ALA A 1 98 ? 48.783 -17.301 -19.230 1.00 31.28 98 ALA A O 1
ATOM 616 N N . GLU A 1 99 ? 50.858 -17.689 -18.431 1.00 32.66 99 GLU A N 1
ATOM 617 C CA . GLU A 1 99 ? 51.298 -16.318 -18.201 1.00 32.66 99 GLU A CA 1
ATOM 618 C C . GLU A 1 99 ? 51.973 -15.730 -19.455 1.00 32.66 99 GLU A C 1
ATOM 620 O O . GLU A 1 99 ? 52.431 -16.456 -20.335 1.00 32.66 99 GLU A O 1
ATOM 625 N N . ALA A 1 100 ? 52.137 -14.403 -19.395 1.00 29.86 100 ALA A N 1
ATOM 626 C CA . ALA A 1 100 ? 53.240 -13.602 -19.936 1.00 29.86 100 ALA A CA 1
ATOM 627 C C . ALA A 1 100 ? 52.991 -12.779 -21.221 1.00 29.86 100 ALA A C 1
ATOM 629 O O . ALA A 1 100 ? 53.171 -13.223 -22.348 1.00 29.86 100 ALA A O 1
ATOM 630 N N . SER A 1 101 ? 52.700 -11.495 -20.961 1.00 30.25 101 SER A N 1
ATOM 631 C CA . SER A 1 101 ? 53.461 -10.307 -21.401 1.00 30.25 101 SER A CA 1
ATOM 632 C C . SER A 1 101 ? 53.695 -10.043 -22.896 1.00 30.25 101 SER A C 1
ATOM 634 O O . SER A 1 101 ? 54.421 -10.782 -23.549 1.00 30.25 101 SER A O 1
ATOM 636 N N . ALA A 1 102 ? 53.304 -8.851 -23.364 1.00 27.58 102 ALA A N 1
ATOM 637 C CA . ALA A 1 102 ? 54.258 -7.804 -23.761 1.00 27.58 102 ALA A CA 1
ATOM 638 C C . ALA A 1 102 ? 53.551 -6.496 -24.158 1.00 27.58 102 ALA A C 1
ATOM 640 O O . ALA A 1 102 ? 52.397 -6.452 -24.566 1.00 27.58 102 ALA A O 1
ATOM 641 N N . SER A 1 103 ? 54.306 -5.427 -23.971 1.00 28.52 103 SER A N 1
ATOM 642 C CA . SER A 1 103 ? 53.984 -4.009 -23.968 1.00 28.52 103 SER A CA 1
ATOM 643 C C . SER A 1 103 ? 54.039 -3.306 -25.332 1.00 28.52 103 SER A C 1
ATOM 645 O O . SER A 1 103 ? 54.808 -3.698 -26.202 1.00 28.52 103 SER A O 1
ATOM 647 N N . ALA A 1 104 ? 53.406 -2.126 -25.343 1.00 27.36 104 ALA A N 1
ATOM 648 C CA . ALA A 1 104 ? 53.805 -0.876 -26.007 1.00 27.36 104 ALA A CA 1
ATOM 649 C C . ALA A 1 104 ? 53.414 -0.633 -27.482 1.00 27.36 104 ALA A C 1
ATOM 651 O O . ALA A 1 104 ? 53.955 -1.228 -28.404 1.00 27.36 104 ALA A O 1
ATOM 652 N N . SER A 1 105 ? 52.618 0.429 -27.679 1.00 27.92 105 SER A N 1
ATOM 653 C CA . SER A 1 105 ? 53.071 1.704 -28.275 1.00 27.92 105 SER A CA 1
ATOM 654 C C . SER A 1 105 ? 52.163 2.277 -29.376 1.00 27.92 105 SER A C 1
ATOM 656 O O . SER A 1 105 ? 51.846 1.628 -30.365 1.00 27.92 105 SER A O 1
ATOM 658 N N . THR A 1 106 ? 51.965 3.594 -29.246 1.00 28.00 106 THR A N 1
ATOM 659 C CA . THR A 1 106 ? 51.816 4.634 -30.284 1.00 28.00 106 THR A CA 1
ATOM 660 C C . THR A 1 106 ? 50.475 4.918 -30.973 1.00 28.00 106 THR A C 1
ATOM 662 O O . THR A 1 106 ? 49.900 4.095 -31.669 1.00 28.00 106 THR A O 1
ATOM 665 N N . ALA A 1 107 ? 50.167 6.222 -30.905 1.00 28.45 107 ALA A N 1
ATOM 666 C CA . ALA A 1 107 ? 49.538 7.080 -31.909 1.00 28.45 107 ALA A CA 1
ATOM 667 C C . ALA A 1 107 ? 48.005 7.211 -31.910 1.00 28.45 107 ALA A C 1
ATOM 669 O O . ALA A 1 107 ? 47.265 6.397 -32.449 1.00 28.45 107 ALA A O 1
ATOM 670 N N . ALA A 1 108 ? 47.562 8.370 -31.407 1.00 32.47 108 ALA A N 1
ATOM 671 C CA . ALA A 1 108 ? 46.347 9.042 -31.858 1.00 32.47 108 ALA A CA 1
ATOM 672 C C . ALA A 1 108 ? 46.380 9.251 -33.385 1.00 32.47 108 ALA A C 1
ATOM 674 O O . ALA A 1 108 ? 47.455 9.478 -33.952 1.00 32.47 108 ALA A O 1
ATOM 675 N N . PRO A 1 109 ? 45.208 9.307 -34.041 1.00 38.84 109 PRO A N 1
ATOM 676 C CA . PRO A 1 109 ? 44.795 10.631 -34.500 1.00 38.84 109 PRO A CA 1
ATOM 677 C C . PRO A 1 109 ? 43.277 10.901 -34.487 1.00 38.84 109 PRO A C 1
ATOM 679 O O . PRO A 1 109 ? 42.458 10.060 -34.824 1.00 38.84 109 PRO A O 1
ATOM 682 N N . ARG A 1 110 ? 42.984 12.176 -34.203 1.00 30.12 110 ARG A N 1
ATOM 683 C CA . ARG A 1 110 ? 42.022 13.074 -34.870 1.00 30.12 110 ARG A CA 1
ATOM 684 C C . ARG A 1 110 ? 40.543 12.674 -34.976 1.00 30.12 110 ARG A C 1
ATOM 686 O O . ARG A 1 110 ? 40.140 11.811 -35.743 1.00 30.12 110 ARG A O 1
ATOM 693 N N . ALA A 1 111 ? 39.742 13.520 -34.331 1.00 34.50 111 ALA A N 1
ATOM 694 C CA . ALA A 1 111 ? 38.347 13.796 -34.643 1.00 34.50 111 ALA A CA 1
ATOM 695 C C . ALA A 1 111 ? 38.130 14.175 -36.123 1.00 34.50 111 ALA A C 1
ATOM 697 O O . ALA A 1 111 ? 38.937 14.933 -36.678 1.00 34.50 111 ALA A O 1
ATOM 698 N N . PRO A 1 112 ? 37.001 13.775 -36.730 1.00 36.97 112 PRO A N 1
ATOM 699 C CA . PRO A 1 112 ? 36.441 14.479 -37.864 1.00 36.97 112 PRO A CA 1
ATOM 700 C C . PRO A 1 112 ? 35.392 15.498 -37.399 1.00 36.97 112 PRO A C 1
ATOM 702 O O . PRO A 1 112 ? 34.474 15.201 -36.637 1.00 36.97 112 PRO A O 1
ATOM 705 N N . ALA A 1 113 ? 35.548 16.717 -37.905 1.00 32.72 113 ALA A N 1
ATOM 706 C CA . ALA A 1 113 ? 34.509 17.726 -37.953 1.00 32.72 113 ALA A CA 1
ATOM 707 C C . ALA A 1 113 ? 33.418 17.311 -38.956 1.00 32.72 113 ALA A C 1
ATOM 709 O O . ALA A 1 113 ? 33.730 16.899 -40.073 1.00 32.72 113 ALA A O 1
ATOM 710 N N . VAL A 1 114 ? 32.151 17.491 -38.583 1.00 35.19 114 VAL A N 1
ATOM 711 C CA . VAL A 1 114 ? 30.991 17.489 -39.491 1.00 35.19 114 VAL A CA 1
ATOM 712 C C . VAL A 1 114 ? 30.171 18.717 -39.084 1.00 35.19 114 VAL A C 1
ATOM 714 O O . VAL A 1 114 ? 29.601 18.755 -38.002 1.00 35.19 114 VAL A O 1
ATOM 717 N N . SER A 1 115 ? 30.431 19.878 -39.686 1.00 31.67 115 SER A N 1
ATOM 718 C CA . SER A 1 115 ? 29.774 20.410 -40.891 1.00 31.67 115 SER A CA 1
ATOM 719 C C . SER A 1 115 ? 28.249 20.366 -40.810 1.00 31.67 115 SER A C 1
ATOM 721 O O . SER A 1 115 ? 27.634 19.306 -40.868 1.00 31.67 115 SER A O 1
ATOM 723 N N . GLY A 1 116 ? 27.659 21.552 -40.668 1.00 31.08 116 GLY A N 1
ATOM 724 C CA . GLY A 1 116 ? 26.225 21.747 -40.559 1.00 31.08 116 GLY A CA 1
ATOM 725 C C . GLY A 1 116 ? 25.475 21.452 -41.855 1.00 31.08 116 GLY A C 1
ATOM 726 O O . GLY A 1 116 ? 25.932 21.762 -42.953 1.00 31.08 116 GLY A O 1
ATOM 727 N N . ALA A 1 117 ? 24.266 20.931 -41.687 1.00 28.92 117 ALA A N 1
ATOM 728 C CA . ALA A 1 117 ? 23.205 21.017 -42.672 1.00 28.92 117 ALA A CA 1
ATOM 729 C C . ALA A 1 117 ? 21.935 21.471 -41.946 1.00 28.92 117 ALA A C 1
ATOM 731 O O . ALA A 1 117 ? 21.361 20.764 -41.122 1.00 28.92 117 ALA A O 1
ATOM 732 N N . VAL A 1 118 ? 21.542 22.707 -42.239 1.00 34.25 118 VAL A N 1
ATOM 733 C CA . VAL A 1 118 ? 20.251 23.289 -41.886 1.00 34.25 118 VAL A CA 1
ATOM 734 C C . VAL A 1 118 ? 19.188 22.557 -42.703 1.00 34.25 118 VAL A C 1
ATOM 736 O O . VAL A 1 118 ? 19.069 22.801 -43.902 1.00 34.25 118 VAL A O 1
ATOM 739 N N . HIS A 1 119 ? 18.403 21.687 -42.070 1.00 29.77 119 HIS A N 1
ATOM 740 C CA . HIS A 1 119 ? 17.152 21.201 -42.647 1.00 29.77 119 HIS A CA 1
ATOM 741 C C . HIS A 1 119 ? 15.977 21.923 -41.985 1.00 29.77 119 HIS A C 1
ATOM 743 O O . HIS A 1 119 ? 15.666 21.720 -40.814 1.00 29.77 119 HIS A O 1
ATOM 749 N N . ARG A 1 120 ? 15.337 22.806 -42.760 1.00 32.50 120 ARG A N 1
ATOM 750 C CA . ARG A 1 120 ? 13.993 23.317 -42.471 1.00 32.50 120 ARG A CA 1
ATOM 751 C C . ARG A 1 120 ? 12.982 22.159 -42.544 1.00 32.50 120 ARG A C 1
ATOM 753 O O . ARG A 1 120 ? 13.141 21.305 -43.418 1.00 32.50 120 ARG A O 1
ATOM 760 N N . PRO A 1 121 ? 11.943 22.149 -41.693 1.00 34.16 121 PRO A N 1
ATOM 761 C CA . PRO A 1 121 ? 10.920 21.114 -41.714 1.00 34.16 121 PRO A CA 1
ATOM 762 C C . PRO A 1 121 ? 10.029 21.249 -42.952 1.00 34.16 121 PRO A C 1
ATOM 764 O O . PRO A 1 121 ? 9.619 22.351 -43.329 1.00 34.16 121 PRO A O 1
ATOM 767 N N . ALA A 1 122 ? 9.744 20.109 -43.580 1.00 32.44 122 ALA A N 1
ATOM 768 C CA . ALA A 1 122 ? 8.754 19.994 -44.634 1.00 32.44 122 ALA A CA 1
ATOM 769 C C . ALA A 1 122 ? 7.343 20.189 -44.059 1.00 32.44 122 ALA A C 1
ATOM 771 O O . ALA A 1 122 ? 7.013 19.768 -42.953 1.00 32.44 122 ALA A O 1
ATOM 772 N N . THR A 1 123 ? 6.545 20.882 -44.852 1.00 32.44 123 THR A N 1
ATOM 773 C CA . THR A 1 123 ? 5.170 21.316 -44.642 1.00 32.44 123 THR A CA 1
ATOM 774 C C . THR A 1 123 ? 4.199 20.181 -44.323 1.00 32.44 123 THR A C 1
ATOM 776 O O . THR A 1 123 ? 4.199 19.144 -44.984 1.00 32.44 123 THR A O 1
ATOM 779 N N . ALA A 1 124 ? 3.321 20.454 -43.356 1.00 36.06 124 ALA A N 1
ATOM 780 C CA . ALA A 1 124 ? 2.148 19.666 -43.008 1.00 36.06 124 ALA A CA 1
ATOM 781 C C . ALA A 1 124 ? 1.276 19.351 -44.236 1.00 36.06 124 ALA A C 1
ATOM 783 O O . ALA A 1 124 ? 0.935 20.238 -45.020 1.00 36.06 124 ALA A O 1
ATOM 784 N N . THR A 1 125 ? 0.892 18.084 -44.374 1.00 34.56 125 THR A N 1
ATOM 785 C CA . THR A 1 125 ? -0.162 17.627 -45.286 1.00 34.56 125 THR A CA 1
ATOM 786 C C . THR A 1 125 ? -1.487 17.590 -44.510 1.00 34.56 125 THR A C 1
ATOM 788 O O . THR A 1 125 ? -1.503 17.080 -43.389 1.00 34.56 125 THR A O 1
ATOM 791 N N . PRO A 1 126 ? -2.593 18.143 -45.041 1.00 34.56 126 PRO A N 1
ATOM 792 C CA . PRO A 1 126 ? -3.868 18.171 -44.336 1.00 34.56 126 PRO A CA 1
ATOM 793 C C . PRO A 1 126 ? -4.575 16.810 -44.398 1.00 34.56 126 PRO A C 1
ATOM 795 O O . PRO A 1 126 ? -4.671 16.186 -45.454 1.00 34.56 126 PRO A O 1
ATOM 798 N N . VAL A 1 127 ? -5.097 16.379 -43.249 1.00 43.03 127 VAL A N 1
ATOM 799 C CA . VAL A 1 127 ? -5.984 15.217 -43.089 1.00 43.03 127 VAL A CA 1
ATOM 800 C C . VAL A 1 127 ? -7.329 15.507 -43.777 1.00 43.03 127 VAL A C 1
ATOM 802 O O . VAL A 1 127 ? -7.897 16.574 -43.532 1.00 43.03 127 VAL A O 1
ATOM 805 N N . PRO A 1 128 ? -7.877 14.608 -44.619 1.00 38.47 128 PRO A N 1
ATOM 806 C CA . PRO A 1 128 ? -9.204 14.802 -45.190 1.00 38.47 128 PRO A CA 1
ATOM 807 C C . PRO A 1 128 ? -10.297 14.446 -44.171 1.00 38.47 128 PRO A C 1
ATOM 809 O O . PRO A 1 128 ? -10.225 13.430 -43.482 1.00 38.47 128 PRO A O 1
ATOM 812 N N . ALA A 1 129 ? -11.328 15.289 -44.097 1.00 35.19 129 ALA A N 1
ATOM 813 C CA . ALA A 1 129 ? -12.532 15.050 -43.306 1.00 35.19 129 ALA A CA 1
ATOM 814 C C . ALA A 1 129 ? -13.350 13.864 -43.866 1.00 35.19 129 ALA A C 1
ATOM 816 O O . ALA A 1 129 ? -13.453 13.725 -45.090 1.00 35.19 129 ALA A O 1
ATOM 817 N N . PRO A 1 130 ? -13.981 13.032 -43.015 1.00 39.25 130 PRO A N 1
ATOM 818 C CA . PRO A 1 130 ? -14.856 11.968 -43.487 1.00 39.25 130 PRO A CA 1
ATOM 819 C C . PRO A 1 130 ? -16.193 12.537 -43.989 1.00 39.25 130 PRO A C 1
ATOM 821 O O . PRO A 1 130 ? -16.823 13.368 -43.335 1.00 39.25 130 PRO A O 1
ATOM 824 N N . SER A 1 131 ? -16.623 12.077 -45.167 1.00 36.50 131 SER A N 1
ATOM 825 C CA . SER A 1 131 ? -17.952 12.362 -45.726 1.00 36.50 131 SER A CA 1
ATOM 826 C C . SER A 1 131 ? -19.015 11.403 -45.157 1.00 36.50 131 SER A C 1
ATOM 828 O O . SER A 1 131 ? -18.680 10.261 -44.841 1.00 36.50 131 SER A O 1
ATOM 830 N N . PRO A 1 132 ? -20.288 11.829 -45.041 1.00 44.16 132 PRO A N 1
ATOM 831 C CA . PRO A 1 132 ? -21.347 11.072 -44.371 1.00 44.16 132 PRO A CA 1
ATOM 832 C C . PRO A 1 132 ? -22.182 10.248 -45.359 1.00 44.16 132 PRO A C 1
ATOM 834 O O . PRO A 1 132 ? -22.494 10.771 -46.425 1.00 44.16 132 PRO A O 1
ATOM 837 N N . THR A 1 133 ? -22.600 9.020 -45.005 1.00 34.44 133 THR A N 1
ATOM 838 C CA . THR A 1 133 ? -23.900 8.356 -45.349 1.00 34.44 133 THR A CA 1
ATOM 839 C C . THR A 1 133 ? -23.865 6.842 -45.045 1.00 34.44 133 THR A C 1
ATOM 841 O O . THR A 1 133 ? -22.769 6.293 -44.963 1.00 34.44 133 THR A O 1
ATOM 844 N N . PRO A 1 134 ? -25.000 6.098 -45.020 1.00 38.41 134 PRO A N 1
ATOM 845 C CA . PRO A 1 134 ? -26.398 6.442 -44.709 1.00 38.41 134 PRO A CA 1
ATOM 846 C C . PRO A 1 134 ? -27.050 5.478 -43.676 1.00 38.41 134 PRO A C 1
ATOM 848 O O . PRO A 1 134 ? -26.575 4.375 -43.422 1.00 38.41 134 PRO A O 1
ATOM 851 N N . LEU A 1 135 ? -28.199 5.887 -43.126 1.00 37.75 135 LEU A N 1
ATOM 852 C CA . LEU A 1 135 ? -29.139 5.039 -42.372 1.00 37.75 135 LEU A CA 1
ATOM 853 C C . LEU A 1 135 ? -29.782 3.955 -43.262 1.00 37.75 135 LEU A C 1
ATOM 855 O O . LEU A 1 135 ? -30.142 4.264 -44.401 1.00 37.75 135 LEU A O 1
ATOM 859 N N . PRO A 1 136 ? -30.098 2.765 -42.719 1.00 41.09 136 PRO A N 1
ATOM 860 C CA . PRO A 1 136 ? -31.233 1.971 -43.165 1.00 41.09 136 PRO A CA 1
ATOM 861 C C . PRO A 1 136 ? -32.435 2.111 -42.214 1.00 41.09 136 PRO A C 1
ATOM 863 O O . PRO A 1 136 ? -32.301 2.273 -41.002 1.00 41.09 136 PRO A O 1
ATOM 866 N N . ALA A 1 137 ? -33.619 2.074 -42.820 1.00 33.09 137 ALA A N 1
ATOM 867 C CA . ALA A 1 137 ? -34.940 2.178 -42.212 1.00 33.09 137 ALA A CA 1
ATOM 868 C C . ALA A 1 1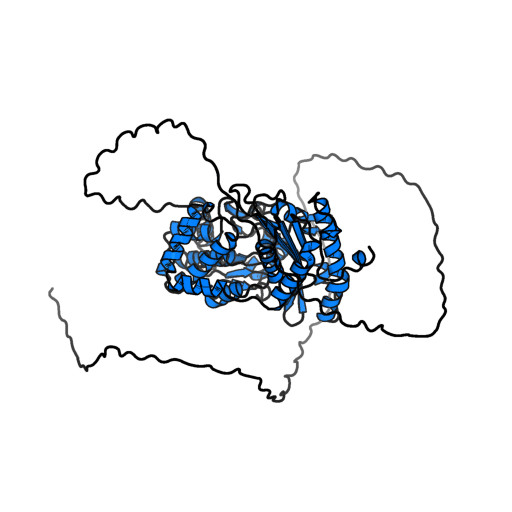37 ? -35.516 0.808 -41.794 1.00 33.09 137 ALA A C 1
ATOM 870 O O . ALA A 1 137 ? -35.185 -0.196 -42.420 1.00 33.09 137 ALA A O 1
ATOM 871 N N . GLY A 1 138 ? -36.454 0.833 -40.832 1.00 31.11 138 GLY A N 1
ATOM 872 C CA . GLY A 1 138 ? -37.412 -0.241 -40.482 1.00 31.11 138 GLY A CA 1
ATOM 873 C C . GLY A 1 138 ? -36.813 -1.365 -39.623 1.00 31.11 138 GLY A C 1
ATOM 874 O O . GLY A 1 138 ? -35.710 -1.811 -39.887 1.00 31.11 138 GLY A O 1
ATOM 875 N N . ASP A 1 139 ? -37.410 -1.884 -38.551 1.00 31.83 139 ASP A N 1
ATOM 876 C CA . ASP A 1 139 ? -38.789 -1.866 -38.064 1.00 31.83 139 ASP A CA 1
ATOM 877 C C . ASP A 1 139 ? -38.795 -1.998 -36.531 1.00 31.83 139 ASP A C 1
ATOM 879 O O . ASP A 1 139 ? -37.989 -2.713 -35.936 1.00 31.83 139 ASP A O 1
ATOM 883 N N . THR A 1 140 ? -39.732 -1.309 -35.884 1.00 37.50 140 THR A N 1
ATOM 884 C CA . THR A 1 140 ? -40.028 -1.420 -34.448 1.00 37.50 140 THR A CA 1
ATOM 885 C C . THR A 1 140 ? -40.956 -2.614 -34.186 1.00 37.50 140 THR A C 1
ATOM 887 O O . THR A 1 140 ? -41.861 -2.865 -34.982 1.00 37.50 140 THR A O 1
ATOM 890 N N . PRO A 1 141 ? -40.871 -3.243 -33.001 1.00 33.69 141 PRO A N 1
ATOM 891 C CA . PRO A 1 141 ? -42.091 -3.564 -32.261 1.00 33.69 141 PRO A CA 1
ATOM 892 C C . PRO A 1 141 ? -42.153 -2.791 -30.940 1.00 33.69 141 PRO A C 1
ATOM 894 O O . PRO A 1 141 ? -41.170 -2.659 -30.216 1.00 33.69 141 PRO A O 1
ATOM 897 N N . ALA A 1 142 ? -43.346 -2.264 -30.672 1.00 34.38 142 ALA A N 1
ATOM 898 C CA . ALA A 1 142 ? -43.724 -1.408 -29.554 1.00 34.38 142 ALA A CA 1
ATOM 899 C C . ALA A 1 142 ? -43.403 -1.981 -28.151 1.00 34.38 142 ALA A C 1
ATOM 901 O O . ALA A 1 142 ? -43.370 -3.202 -27.974 1.00 34.38 142 ALA A O 1
ATOM 902 N N . PRO A 1 143 ? -43.233 -1.111 -27.134 1.00 39.34 143 PRO A N 1
ATOM 903 C CA . PRO A 1 143 ? -42.980 -1.525 -25.756 1.00 39.34 143 PRO A CA 1
ATOM 904 C C . PRO A 1 143 ? -44.217 -2.184 -25.118 1.00 39.34 143 PRO A C 1
ATOM 906 O O . PRO A 1 143 ? -45.352 -1.822 -25.450 1.00 39.34 143 PRO A O 1
ATOM 909 N N . PRO A 1 144 ? -44.036 -3.118 -24.165 1.00 37.31 144 PRO A N 1
ATOM 910 C CA . PRO A 1 144 ? -45.146 -3.659 -23.404 1.00 37.31 144 PRO A CA 1
ATOM 911 C C . PRO A 1 144 ? -45.747 -2.587 -22.487 1.00 37.31 144 PRO A C 1
ATOM 913 O O . PRO A 1 144 ? -45.065 -1.841 -21.788 1.00 37.31 144 PRO A O 1
ATOM 916 N N . VAL A 1 145 ? -47.071 -2.545 -22.543 1.00 34.12 145 VAL A N 1
ATOM 917 C CA . VAL A 1 145 ? -47.991 -1.626 -21.882 1.00 34.12 145 VAL A CA 1
ATOM 918 C C . VAL A 1 145 ? -47.810 -1.628 -20.360 1.00 34.12 145 VAL A C 1
ATOM 920 O O . VAL A 1 145 ? -47.851 -2.675 -19.713 1.00 34.12 145 VAL A O 1
ATOM 923 N N . SER A 1 146 ? -47.671 -0.417 -19.815 1.00 36.50 146 SER A N 1
ATOM 924 C CA . SER A 1 146 ? -47.705 -0.083 -18.391 1.00 36.50 146 SER A CA 1
ATOM 925 C C . SER A 1 146 ? -48.932 -0.686 -17.695 1.00 36.50 146 SER A C 1
ATOM 927 O O . SER A 1 146 ? -50.073 -0.473 -18.112 1.00 36.50 146 SER A O 1
ATOM 929 N N . ARG A 1 147 ? -48.701 -1.440 -16.615 1.00 36.69 147 ARG A N 1
ATOM 930 C CA . ARG A 1 147 ? -49.744 -1.863 -15.675 1.00 36.69 147 ARG A CA 1
ATOM 931 C C . ARG A 1 147 ? -49.695 -0.967 -14.438 1.00 36.69 147 ARG A C 1
ATOM 933 O O . ARG A 1 147 ? -48.892 -1.201 -13.548 1.00 36.69 147 ARG A O 1
ATOM 940 N N . GLY A 1 148 ? -50.626 -0.016 -14.396 1.00 34.50 148 GLY A N 1
ATOM 941 C CA . GLY A 1 148 ? -51.276 0.466 -13.176 1.00 34.50 148 GLY A CA 1
ATOM 942 C C . GLY A 1 148 ? -50.436 1.312 -12.223 1.00 34.50 148 GLY A C 1
ATOM 943 O O . GLY A 1 148 ? -50.079 0.842 -11.149 1.00 34.50 148 GLY A O 1
ATOM 944 N N . GLU A 1 149 ? -50.251 2.592 -12.544 1.00 33.22 149 GLU A N 1
ATOM 945 C CA . GLU A 1 149 ? -50.045 3.604 -11.505 1.00 33.22 149 GLU A CA 1
ATOM 946 C C . GLU A 1 149 ? -51.394 3.927 -10.853 1.00 33.22 149 GLU A C 1
ATOM 948 O O . GLU A 1 149 ? -52.325 4.428 -11.489 1.00 33.22 149 GLU A O 1
ATOM 953 N N . VAL A 1 150 ? -51.509 3.599 -9.569 1.00 42.28 150 VAL A N 1
ATOM 954 C CA . VAL A 1 150 ? -52.549 4.138 -8.690 1.00 42.28 150 VAL A CA 1
ATOM 955 C C . VAL A 1 150 ? -52.140 5.579 -8.355 1.00 42.28 150 VAL A C 1
ATOM 957 O O . VAL A 1 150 ? -50.986 5.781 -7.977 1.00 42.28 150 VAL A O 1
ATOM 960 N N . PRO A 1 151 ? -53.022 6.589 -8.466 1.00 38.53 151 PRO A N 1
ATOM 961 C CA . PRO A 1 151 ? -52.657 7.959 -8.124 1.00 38.53 151 PRO A CA 1
ATOM 962 C C . PRO A 1 151 ? -52.333 8.054 -6.628 1.00 38.53 151 PRO A C 1
ATOM 964 O O . PRO A 1 151 ? -53.213 7.855 -5.788 1.00 38.53 151 PRO A O 1
ATOM 967 N N . LEU A 1 152 ? -51.077 8.357 -6.293 1.00 38.12 152 LEU A N 1
ATOM 968 C CA . LEU A 1 152 ? -50.682 8.740 -4.939 1.00 38.12 152 LEU A CA 1
ATOM 969 C C . LEU A 1 152 ? -51.368 10.067 -4.585 1.00 38.12 152 LEU A C 1
ATOM 971 O O . LEU A 1 152 ? -51.267 11.055 -5.315 1.00 38.12 152 LEU A O 1
ATOM 975 N N . LEU A 1 153 ? -52.094 10.072 -3.467 1.00 39.00 153 LEU A N 1
ATOM 976 C CA . LEU A 1 153 ? -52.673 11.280 -2.887 1.00 39.00 153 LEU A CA 1
ATOM 977 C C . LEU A 1 153 ? -51.548 12.259 -2.489 1.00 39.00 153 LEU A C 1
ATOM 979 O O . LEU A 1 153 ? -50.503 11.824 -2.001 1.00 39.00 153 LEU A O 1
ATOM 983 N N . PRO A 1 154 ? -51.741 13.579 -2.653 1.00 40.50 154 PRO A N 1
ATOM 984 C CA . PRO A 1 154 ? -50.737 14.562 -2.270 1.00 40.50 154 PRO A CA 1
ATOM 985 C C . PRO A 1 154 ? -50.672 14.656 -0.740 1.00 40.50 154 PRO A C 1
ATOM 987 O O . PRO A 1 154 ? -51.612 15.141 -0.112 1.00 40.50 154 PRO A O 1
ATOM 990 N N . GLY A 1 155 ? -49.572 14.198 -0.132 1.00 46.06 155 GLY A N 1
ATOM 991 C CA . GLY A 1 155 ? -49.345 14.401 1.304 1.00 46.06 155 GLY A CA 1
ATOM 992 C C . GLY A 1 155 ? -48.360 13.467 2.004 1.00 46.06 155 GLY A C 1
ATOM 993 O O . GLY A 1 155 ? -47.928 13.798 3.103 1.00 46.06 155 GLY A O 1
ATOM 994 N N . GLU A 1 156 ? -47.955 12.350 1.402 1.00 35.66 156 GLU A N 1
ATOM 995 C CA . GLU A 1 156 ? -46.946 11.470 2.002 1.00 35.66 156 GLU A CA 1
ATOM 996 C C . GLU A 1 156 ? -45.579 11.745 1.374 1.00 35.66 156 GLU A C 1
ATOM 998 O O . GLU A 1 156 ? -45.257 11.265 0.289 1.00 35.66 156 GLU A O 1
ATOM 1003 N N . VAL A 1 157 ? -44.761 12.551 2.059 1.00 40.44 157 VAL A N 1
ATOM 1004 C CA . VAL A 1 157 ? -43.309 12.512 1.849 1.00 40.44 157 VAL A CA 1
ATOM 1005 C C . VAL A 1 157 ? -42.888 11.089 2.217 1.00 40.44 157 VAL A C 1
ATOM 1007 O O . VAL A 1 157 ? -43.145 10.692 3.358 1.00 40.44 157 VAL A O 1
ATOM 1010 N N . PRO A 1 158 ? -42.297 10.299 1.300 1.00 41.12 158 PRO A N 1
ATOM 1011 C CA . PRO A 1 158 ? -41.823 8.971 1.646 1.00 41.12 158 PRO A CA 1
ATOM 1012 C C . PRO A 1 158 ? -40.900 9.112 2.849 1.00 41.12 158 PRO A C 1
ATOM 1014 O O . PRO A 1 158 ? -39.957 9.908 2.809 1.00 41.12 158 PRO A O 1
ATOM 1017 N N . ALA A 1 159 ? -41.198 8.391 3.932 1.00 44.75 159 ALA A N 1
ATOM 1018 C CA . ALA A 1 159 ? -40.271 8.277 5.045 1.00 44.75 159 ALA A CA 1
ATOM 1019 C C . ALA A 1 159 ? -38.903 7.930 4.449 1.00 44.75 159 ALA A C 1
ATOM 1021 O O . ALA A 1 159 ? -38.818 6.993 3.651 1.00 44.75 159 ALA A O 1
ATOM 1022 N N . ALA A 1 160 ? -37.877 8.735 4.756 1.00 45.38 160 ALA A N 1
ATOM 1023 C CA . ALA A 1 160 ? -36.535 8.512 4.238 1.00 45.38 160 ALA A CA 1
ATOM 1024 C C . ALA A 1 160 ? -36.197 7.037 4.459 1.00 45.38 160 ALA A C 1
ATOM 1026 O O . ALA A 1 160 ? -36.255 6.560 5.597 1.00 45.38 160 ALA A O 1
ATOM 1027 N N . ALA A 1 161 ? -35.960 6.307 3.364 1.00 52.06 161 ALA A N 1
ATOM 1028 C CA . ALA A 1 161 ? -35.624 4.896 3.439 1.00 52.06 161 ALA A CA 1
ATOM 1029 C C . ALA A 1 161 ? -34.487 4.742 4.454 1.00 52.06 161 ALA A C 1
ATOM 1031 O O . ALA A 1 161 ? -33.548 5.545 4.449 1.00 52.06 161 ALA A O 1
ATOM 1032 N N . ALA A 1 162 ? -34.610 3.768 5.360 1.00 58.47 162 ALA A N 1
ATOM 1033 C CA . ALA A 1 162 ? -33.563 3.507 6.335 1.00 58.47 162 ALA A CA 1
ATOM 1034 C C . ALA A 1 162 ? -32.223 3.400 5.588 1.00 58.47 162 ALA A C 1
ATOM 1036 O O . ALA A 1 162 ? -32.186 2.751 4.537 1.00 58.47 162 ALA A O 1
ATOM 1037 N N . PRO A 1 163 ? -31.157 4.067 6.066 1.00 65.62 163 PRO A N 1
ATOM 1038 C CA . PRO A 1 163 ? -29.889 4.074 5.357 1.00 65.62 163 PRO A CA 1
ATOM 1039 C C . PRO A 1 163 ? -29.446 2.631 5.116 1.00 65.62 163 PRO A C 1
ATOM 1041 O O . PRO A 1 163 ? -29.439 1.814 6.040 1.00 65.62 163 PRO A O 1
ATOM 1044 N N . GLN A 1 164 ? -29.145 2.323 3.857 1.00 78.44 164 GLN A N 1
ATOM 1045 C CA . GLN A 1 164 ? -28.699 1.001 3.446 1.00 78.44 164 GLN A CA 1
ATOM 1046 C C . GLN A 1 164 ? -27.415 0.654 4.201 1.00 78.44 164 GLN A C 1
ATOM 1048 O O . GLN A 1 164 ? -26.479 1.453 4.240 1.00 78.44 164 GLN A O 1
ATOM 1053 N N . ARG A 1 165 ? -27.392 -0.520 4.833 1.00 87.88 165 ARG A N 1
ATOM 1054 C CA . ARG A 1 165 ? -26.246 -1.005 5.602 1.00 87.88 165 ARG A CA 1
ATOM 1055 C C . ARG A 1 165 ? -25.410 -1.926 4.726 1.00 87.88 165 ARG A C 1
ATOM 1057 O O . ARG A 1 165 ? -25.932 -2.865 4.131 1.00 87.88 165 ARG A O 1
ATOM 1064 N N . TYR A 1 166 ? -24.118 -1.638 4.641 1.00 93.06 166 TYR A N 1
ATOM 1065 C CA . TYR A 1 166 ? -23.132 -2.458 3.939 1.00 93.06 166 TYR A CA 1
ATOM 1066 C C . TYR A 1 166 ? -22.162 -3.063 4.955 1.00 93.06 166 TYR A C 1
ATOM 1068 O O . TYR A 1 166 ? -21.895 -2.438 5.979 1.00 93.06 166 TYR A O 1
ATOM 1076 N N . PHE A 1 167 ? -21.609 -4.246 4.666 1.00 94.81 167 PHE A N 1
ATOM 1077 C CA . PHE A 1 167 ? -20.565 -4.893 5.483 1.00 94.81 167 PHE A CA 1
ATOM 1078 C C . PHE A 1 167 ? -20.969 -5.104 6.962 1.00 94.81 167 PHE A C 1
ATOM 1080 O O . PHE A 1 167 ? -20.201 -4.837 7.894 1.00 94.81 167 PHE A O 1
ATOM 1087 N N . GLU A 1 168 ? -22.207 -5.550 7.202 1.00 94.50 168 GLU A N 1
ATOM 1088 C CA . GLU A 1 168 ? -22.714 -5.831 8.556 1.00 94.50 168 GLU A CA 1
ATOM 1089 C C . GLU A 1 168 ? -21.916 -6.944 9.255 1.00 94.50 168 GLU A C 1
ATOM 1091 O O . GLU A 1 168 ? -21.631 -6.848 10.445 1.00 94.50 168 GLU A O 1
ATOM 1096 N N . ASP A 1 169 ? -21.465 -7.945 8.506 1.00 93.00 169 ASP A N 1
ATOM 1097 C CA . ASP A 1 169 ? -20.602 -9.032 8.966 1.00 93.00 169 ASP A CA 1
ATOM 1098 C C . ASP A 1 169 ? -19.208 -8.545 9.395 1.00 93.00 169 ASP A C 1
ATOM 1100 O O . ASP A 1 169 ? -18.714 -8.965 10.444 1.00 93.00 169 ASP A O 1
ATOM 1104 N N . ALA A 1 170 ? -18.599 -7.595 8.669 1.00 94.62 170 ALA A N 1
ATOM 1105 C CA . ALA A 1 170 ? -17.386 -6.912 9.146 1.00 94.62 170 ALA A CA 1
ATOM 1106 C C . ALA A 1 170 ? -17.646 -6.180 10.462 1.00 94.62 170 ALA A C 1
ATOM 1108 O O . ALA A 1 170 ? -16.826 -6.224 11.379 1.00 94.62 170 ALA A O 1
ATOM 1109 N N . THR A 1 171 ? -18.794 -5.506 10.543 1.00 97.06 171 THR A N 1
ATOM 1110 C CA . THR A 1 171 ? -19.175 -4.712 11.710 1.00 97.06 171 THR A CA 1
ATOM 1111 C C . THR A 1 171 ? -19.312 -5.606 12.942 1.00 97.06 171 THR A C 1
ATOM 1113 O O . THR A 1 171 ? -18.710 -5.319 13.977 1.00 97.06 171 THR A O 1
ATOM 1116 N N . GLU A 1 172 ? -20.042 -6.718 12.823 1.00 96.69 172 GLU A N 1
ATOM 1117 C CA . GLU A 1 172 ? -20.216 -7.691 13.903 1.00 96.69 172 GLU A CA 1
ATOM 1118 C C . GLU A 1 172 ? -18.880 -8.326 14.306 1.00 96.69 172 GLU A C 1
ATOM 1120 O O . GLU A 1 172 ? -18.576 -8.422 15.496 1.00 96.69 172 GLU A O 1
ATOM 1125 N N . LEU A 1 173 ? -18.049 -8.718 13.333 1.00 96.38 173 LEU A N 1
ATOM 1126 C CA . LEU A 1 173 ? -16.750 -9.331 13.605 1.00 96.38 173 LEU A CA 1
ATOM 1127 C C . LEU A 1 173 ? -15.816 -8.394 14.379 1.00 96.38 173 LEU A C 1
ATOM 1129 O O . LEU A 1 173 ? -15.184 -8.832 15.348 1.00 96.38 173 LEU A O 1
ATOM 1133 N N . ILE A 1 174 ? -15.714 -7.134 13.945 1.00 96.62 174 ILE A N 1
ATOM 1134 C CA . ILE A 1 174 ? -14.885 -6.118 14.600 1.00 96.62 174 ILE A CA 1
ATOM 1135 C C . ILE A 1 174 ? -15.404 -5.882 16.013 1.00 96.62 174 ILE A C 1
ATOM 1137 O O . ILE A 1 174 ? -14.629 -5.996 16.959 1.00 96.62 174 ILE A O 1
ATOM 1141 N N . LEU A 1 175 ? -16.707 -5.626 16.171 1.00 96.31 175 LEU A N 1
ATOM 1142 C CA . LEU A 1 175 ? -17.300 -5.340 17.475 1.00 96.31 175 LEU A CA 1
ATOM 1143 C C . LEU A 1 175 ? -17.100 -6.502 18.450 1.00 96.31 175 LEU A C 1
ATOM 1145 O O . LEU A 1 175 ? -16.630 -6.291 19.563 1.00 96.31 175 LEU A O 1
ATOM 1149 N N . ARG A 1 176 ? -17.382 -7.738 18.018 1.00 96.19 176 ARG A N 1
ATOM 1150 C CA . ARG A 1 176 ? -17.180 -8.941 18.835 1.00 96.19 176 ARG A CA 1
ATOM 1151 C C . ARG A 1 176 ? -15.717 -9.102 19.241 1.00 96.19 176 ARG A C 1
ATOM 1153 O O . ARG A 1 176 ? -15.428 -9.355 20.403 1.00 96.19 176 ARG A O 1
ATOM 1160 N N . THR A 1 177 ? -14.793 -8.946 18.294 1.00 95.81 177 THR A N 1
ATOM 1161 C CA . THR A 1 177 ? -13.356 -9.115 18.556 1.00 95.81 177 THR A CA 1
ATOM 1162 C C . THR A 1 177 ? -12.821 -8.047 19.506 1.00 95.81 177 THR A C 1
ATOM 1164 O O . THR A 1 177 ? -12.047 -8.369 20.404 1.00 95.81 177 THR A O 1
ATOM 1167 N N . LEU A 1 178 ? -13.242 -6.792 19.335 1.00 95.06 178 LEU A N 1
ATOM 1168 C CA . LEU A 1 178 ? -12.865 -5.701 20.228 1.00 95.06 178 LEU A CA 1
ATOM 1169 C C . LEU A 1 178 ? -13.486 -5.871 21.613 1.00 95.06 178 LEU A C 1
ATOM 1171 O O . LEU A 1 178 ? -12.775 -5.717 22.597 1.00 95.06 178 LEU A O 1
ATOM 1175 N N . ASP A 1 179 ? -14.760 -6.248 21.713 1.00 94.00 179 ASP A N 1
ATOM 1176 C CA . ASP A 1 179 ? -15.425 -6.501 22.995 1.00 94.00 179 ASP A CA 1
ATOM 1177 C C . ASP A 1 179 ? -14.749 -7.628 23.781 1.00 94.00 179 ASP A C 1
ATOM 1179 O O . ASP A 1 179 ? -14.491 -7.476 24.973 1.00 94.00 179 ASP A O 1
ATOM 1183 N N . GLU A 1 180 ? -14.400 -8.728 23.113 1.00 92.50 180 GLU A N 1
ATOM 1184 C CA . GLU A 1 180 ? -13.687 -9.855 23.723 1.00 92.50 180 GLU A CA 1
ATOM 1185 C C . GLU A 1 180 ? -12.304 -9.483 24.270 1.00 92.50 180 GLU A C 1
ATOM 1187 O O . GLU A 1 180 ? -11.817 -10.163 25.167 1.00 92.50 180 GLU A O 1
ATOM 1192 N N . VAL A 1 181 ? -11.658 -8.443 23.734 1.00 91.75 181 VAL A N 1
ATOM 1193 C CA . VAL A 1 181 ? -10.325 -7.997 24.173 1.00 91.75 181 VAL A CA 1
ATOM 1194 C C . VAL A 1 181 ? -10.428 -6.853 25.181 1.00 91.75 181 VAL A C 1
ATOM 1196 O O . VAL A 1 181 ? -9.743 -6.855 26.197 1.00 91.75 181 VAL A O 1
ATOM 1199 N N . LEU A 1 182 ? -11.286 -5.868 24.914 1.00 90.56 182 LEU A N 1
ATOM 1200 C CA . LEU A 1 182 ? -11.321 -4.584 25.617 1.00 90.56 182 LEU A CA 1
ATOM 1201 C C . LEU A 1 182 ? -12.296 -4.543 26.795 1.00 90.56 182 LEU A C 1
ATOM 1203 O O . LEU A 1 182 ? -12.151 -3.667 27.646 1.00 90.56 182 LEU A O 1
ATOM 1207 N N . LYS A 1 183 ? -13.281 -5.451 26.857 1.00 83.25 183 LYS A N 1
ATOM 1208 C CA . LYS A 1 183 ? -14.246 -5.532 27.971 1.00 83.25 183 LYS A CA 1
ATOM 1209 C C . LYS A 1 183 ? -13.880 -6.592 29.015 1.00 83.25 183 LYS A C 1
ATOM 1211 O O . LYS A 1 183 ? -14.680 -6.855 29.910 1.00 83.25 183 LYS A O 1
ATOM 1216 N N . VAL A 1 184 ? -12.698 -7.204 28.920 1.00 76.44 184 VAL A N 1
ATOM 1217 C CA . VAL A 1 184 ? -12.209 -8.144 29.938 1.00 76.44 184 VAL A CA 1
ATOM 1218 C C . VAL A 1 184 ? -11.831 -7.370 31.198 1.00 76.44 184 VAL A C 1
ATOM 1220 O O . VAL A 1 184 ? -11.055 -6.419 31.144 1.00 76.44 184 VAL A O 1
ATOM 1223 N N . GLU A 1 185 ? -12.380 -7.780 32.340 1.00 58.62 185 GLU A N 1
ATOM 1224 C CA . GLU A 1 185 ? -12.023 -7.215 33.641 1.00 58.62 185 GLU A CA 1
ATOM 1225 C C . GLU A 1 185 ? -10.608 -7.679 34.037 1.00 58.62 185 GLU A C 1
ATOM 1227 O O . GLU A 1 185 ? -10.366 -8.867 34.255 1.00 58.62 185 GLU A O 1
ATOM 1232 N N . GLY A 1 186 ? -9.664 -6.739 34.119 1.00 65.69 186 GLY A N 1
ATOM 1233 C CA . GLY A 1 186 ? -8.272 -6.969 34.511 1.00 65.69 186 GLY A CA 1
ATOM 1234 C C . GLY A 1 186 ? -7.590 -5.673 34.963 1.00 65.69 186 GLY A C 1
ATOM 1235 O O . GLY A 1 186 ? -8.093 -4.583 34.701 1.00 65.69 186 GLY A O 1
ATOM 1236 N N . GLU A 1 187 ? -6.468 -5.787 35.683 1.00 60.81 187 GLU A N 1
ATOM 1237 C CA . GLU A 1 187 ? -5.723 -4.624 36.205 1.00 60.81 187 GLU A CA 1
ATOM 1238 C C . GLU A 1 187 ? -4.891 -3.903 35.128 1.00 60.81 187 GLU A C 1
ATOM 1240 O O . GLU A 1 187 ? -4.639 -2.705 35.253 1.00 60.81 187 GLU A O 1
ATOM 1245 N N . GLU A 1 188 ? -4.476 -4.606 34.068 1.00 76.25 188 GLU A N 1
ATOM 1246 C CA . GLU A 1 188 ? -3.725 -4.021 32.951 1.00 76.25 188 GLU A CA 1
ATOM 1247 C C . GLU A 1 188 ? -4.661 -3.635 31.800 1.00 76.25 188 GLU A C 1
ATOM 1249 O O . GLU A 1 188 ? -5.517 -4.415 31.383 1.00 76.25 188 GLU A O 1
ATOM 1254 N N . GLU A 1 189 ? -4.493 -2.418 31.275 1.00 83.44 189 GLU A N 1
ATOM 1255 C CA . GLU A 1 189 ? -5.244 -1.959 30.106 1.00 83.44 189 GLU A CA 1
ATOM 1256 C C . GLU A 1 189 ? -4.808 -2.738 28.855 1.00 83.44 189 GLU A C 1
ATOM 1258 O O . GLU A 1 189 ? -3.621 -2.687 28.514 1.00 83.44 189 GLU A O 1
ATOM 1263 N N . PRO A 1 190 ? -5.733 -3.407 28.136 1.00 90.00 190 PRO A N 1
ATOM 1264 C CA . PRO A 1 190 ? -5.365 -4.183 26.961 1.00 90.00 190 PRO A CA 1
ATOM 1265 C C . PRO A 1 190 ? -4.746 -3.301 25.873 1.00 90.00 190 PRO A C 1
ATOM 1267 O O . PRO A 1 190 ? -5.265 -2.227 25.543 1.00 90.00 190 PRO A O 1
ATOM 1270 N N . LEU A 1 191 ? -3.650 -3.769 25.284 1.00 92.88 191 LEU A N 1
ATOM 1271 C CA . LEU A 1 191 ? -2.913 -3.063 24.245 1.00 92.88 191 LEU A CA 1
ATOM 1272 C C . LEU A 1 191 ? -3.363 -3.527 22.856 1.00 92.88 191 LEU A C 1
ATOM 1274 O O . LEU A 1 191 ? -3.090 -4.653 22.439 1.00 92.88 191 LEU A O 1
ATOM 1278 N N . VAL A 1 192 ? -3.986 -2.621 22.102 1.00 95.94 192 VAL A N 1
ATOM 1279 C CA . VAL A 1 192 ? -4.366 -2.834 20.698 1.00 95.94 192 VAL A CA 1
ATOM 1280 C C . VAL A 1 192 ? -3.452 -2.013 19.795 1.00 95.94 192 VAL A C 1
ATOM 1282 O O . VAL A 1 192 ? -3.335 -0.798 19.959 1.00 95.94 192 VAL A O 1
ATOM 1285 N N . ILE A 1 193 ? -2.810 -2.669 18.830 1.00 97.38 193 ILE A N 1
ATOM 1286 C CA . ILE A 1 193 ? -1.921 -2.012 17.862 1.00 97.38 193 ILE A CA 1
ATOM 1287 C C . ILE A 1 193 ? -2.324 -2.339 16.431 1.00 97.38 193 ILE A C 1
ATOM 1289 O O . ILE A 1 193 ? -2.967 -3.354 16.175 1.00 97.38 193 ILE A O 1
ATOM 1293 N N . GLY A 1 194 ? -1.913 -1.486 15.501 1.00 9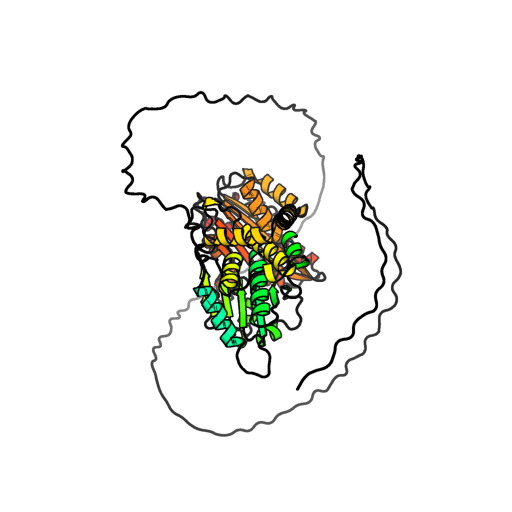7.44 194 GLY A N 1
ATOM 1294 C CA . GLY A 1 194 ? -2.056 -1.697 14.068 1.00 97.44 194 GLY A CA 1
ATOM 1295 C C . GLY A 1 194 ? -0.754 -2.110 13.398 1.00 97.44 194 GLY A C 1
ATOM 1296 O O . GLY A 1 194 ? 0.327 -1.726 13.854 1.00 97.44 194 GLY A O 1
ATOM 1297 N N . TRP A 1 195 ? -0.852 -2.803 12.269 1.00 96.25 195 TRP A N 1
ATOM 1298 C CA . TRP A 1 195 ? 0.255 -2.966 11.332 1.00 96.25 195 TRP A CA 1
ATOM 1299 C C . TRP A 1 195 ? -0.197 -2.667 9.903 1.00 96.25 195 TRP A C 1
ATOM 1301 O O . TRP A 1 195 ? -1.208 -3.191 9.442 1.00 96.25 195 TRP A O 1
ATOM 1311 N N . ALA A 1 196 ? 0.560 -1.817 9.212 1.00 94.69 196 ALA A N 1
ATOM 1312 C CA . ALA A 1 196 ? 0.321 -1.423 7.829 1.00 94.69 196 ALA A CA 1
ATOM 1313 C C . ALA A 1 196 ? 1.334 -2.081 6.890 1.00 94.69 196 ALA A C 1
ATOM 1315 O O . ALA A 1 196 ? 2.497 -2.290 7.257 1.00 94.69 196 ALA A O 1
ATOM 1316 N N . HIS A 1 197 ? 0.908 -2.354 5.655 1.00 89.81 197 HIS A N 1
ATOM 1317 C CA . HIS A 1 197 ? 1.808 -2.814 4.604 1.00 89.81 197 HIS A CA 1
ATOM 1318 C C . HIS A 1 197 ? 2.916 -1.786 4.317 1.00 89.81 197 HIS A C 1
ATOM 1320 O O . HIS A 1 197 ? 2.793 -0.582 4.553 1.00 89.81 197 HIS A O 1
ATOM 1326 N N . ASP A 1 198 ? 4.033 -2.283 3.791 1.00 81.31 198 ASP A N 1
ATOM 1327 C CA . ASP A 1 198 ? 5.285 -1.550 3.603 1.00 81.31 198 ASP A CA 1
ATOM 1328 C C . ASP A 1 198 ? 5.146 -0.245 2.810 1.00 81.31 198 ASP A C 1
ATOM 1330 O O . ASP A 1 198 ? 5.970 0.652 2.955 1.00 81.31 198 ASP A O 1
ATOM 1334 N N . ARG A 1 199 ? 4.126 -0.122 1.961 1.00 79.56 199 ARG A N 1
ATOM 1335 C CA . ARG A 1 199 ? 3.922 1.033 1.079 1.00 79.56 199 ARG A CA 1
ATOM 1336 C C . ARG A 1 199 ? 2.641 1.759 1.391 1.00 79.56 199 ARG A C 1
ATOM 1338 O O . ARG A 1 199 ? 1.848 1.992 0.489 1.00 79.56 199 ARG A O 1
ATOM 1345 N N . ILE A 1 200 ? 2.501 2.119 2.658 1.00 88.12 200 ILE A N 1
ATOM 1346 C CA . ILE A 1 200 ? 1.324 2.801 3.166 1.00 88.12 200 ILE A CA 1
ATOM 1347 C C . ILE A 1 200 ? 0.850 3.905 2.209 1.00 88.12 200 ILE A C 1
ATOM 1349 O O . ILE A 1 200 ? 1.519 4.924 1.959 1.00 88.12 200 ILE A O 1
ATOM 1353 N N . ASP A 1 201 ? -0.313 3.647 1.639 1.00 90.56 201 ASP A N 1
ATOM 1354 C CA . ASP A 1 201 ? -1.015 4.539 0.743 1.00 90.56 201 ASP A CA 1
ATOM 1355 C C . ASP A 1 201 ? -2.181 5.209 1.486 1.00 90.56 201 ASP A C 1
ATOM 1357 O O . ASP A 1 201 ? -2.393 4.962 2.681 1.00 90.56 201 ASP A O 1
ATOM 1361 N N . PRO A 1 202 ? -2.893 6.148 0.844 1.00 95.00 202 PRO A N 1
ATOM 1362 C CA . PRO A 1 202 ? -4.002 6.821 1.493 1.00 95.00 202 PRO A CA 1
ATOM 1363 C C . PRO A 1 202 ? -5.133 5.879 1.936 1.00 95.00 202 PRO A C 1
ATOM 1365 O O . PRO A 1 202 ? -5.846 6.257 2.865 1.00 95.00 202 PRO A O 1
ATOM 1368 N N . ASP A 1 203 ? -5.303 4.691 1.334 1.00 96.31 203 ASP A N 1
ATOM 1369 C CA . ASP A 1 203 ? -6.375 3.768 1.723 1.00 96.31 203 ASP A CA 1
ATOM 1370 C C . ASP A 1 203 ? -6.063 3.107 3.060 1.00 96.31 203 ASP A C 1
ATOM 1372 O O . ASP A 1 203 ? -6.836 3.218 4.017 1.00 96.31 203 ASP A O 1
ATOM 1376 N N . THR A 1 204 ? -4.852 2.575 3.201 1.00 96.06 204 THR A N 1
ATOM 1377 C CA . THR A 1 204 ? -4.370 2.090 4.494 1.00 96.06 204 THR A CA 1
ATOM 1378 C C . THR A 1 204 ? -4.395 3.186 5.564 1.00 96.06 204 THR A C 1
ATOM 1380 O O . THR A 1 204 ? -4.767 2.921 6.713 1.00 96.06 204 THR A O 1
ATOM 1383 N N . MET A 1 205 ? -4.019 4.431 5.231 1.00 97.69 205 MET A N 1
ATOM 1384 C CA . MET A 1 205 ? -4.090 5.551 6.184 1.00 97.69 205 MET A CA 1
ATOM 1385 C C . MET A 1 205 ? -5.528 5.842 6.617 1.00 97.69 205 MET A C 1
ATOM 1387 O O . MET A 1 205 ? -5.778 5.997 7.813 1.00 97.69 205 MET A O 1
ATOM 1391 N N . GLY A 1 206 ? -6.462 5.908 5.665 1.00 97.94 206 GLY A N 1
ATOM 1392 C CA . GLY A 1 206 ? -7.874 6.177 5.923 1.00 97.94 206 GLY A CA 1
ATOM 1393 C C . GLY A 1 206 ? -8.496 5.098 6.800 1.00 97.94 206 GLY A C 1
ATOM 1394 O O . GLY A 1 206 ? -9.062 5.412 7.849 1.00 97.94 206 GLY A O 1
ATOM 1395 N N . ALA A 1 207 ? -8.297 3.828 6.445 1.00 98.44 207 ALA A N 1
ATOM 1396 C CA . ALA A 1 207 ? -8.773 2.682 7.211 1.00 98.44 207 ALA A CA 1
ATOM 1397 C C . ALA A 1 207 ? -8.250 2.688 8.660 1.00 98.44 207 ALA A C 1
ATOM 1399 O O . ALA A 1 207 ? -9.025 2.540 9.607 1.00 98.44 207 ALA A O 1
ATOM 1400 N N . ASN A 1 208 ? -6.947 2.927 8.854 1.00 98.44 208 ASN A N 1
ATOM 1401 C CA . ASN A 1 208 ? -6.346 2.995 10.190 1.00 98.44 208 ASN A CA 1
ATOM 1402 C C . ASN A 1 208 ? -6.786 4.229 10.987 1.00 98.44 208 ASN A C 1
ATOM 1404 O O . ASN A 1 208 ? -6.948 4.140 12.203 1.00 98.44 208 ASN A O 1
ATOM 1408 N N . GLY A 1 209 ? -7.007 5.367 10.327 1.00 98.25 209 GLY A N 1
ATOM 1409 C CA . GLY A 1 209 ? -7.560 6.563 10.960 1.00 98.25 209 GLY A CA 1
ATOM 1410 C C . GLY A 1 209 ? -8.993 6.350 11.449 1.00 98.25 209 GLY A C 1
ATOM 1411 O O . GLY A 1 209 ? -9.326 6.733 12.568 1.00 98.25 209 GLY A O 1
ATOM 1412 N N . ILE A 1 210 ? -9.820 5.664 10.657 1.00 98.56 210 ILE A N 1
ATOM 1413 C CA . ILE A 1 210 ? -11.189 5.299 11.046 1.00 98.56 210 ILE A CA 1
ATOM 1414 C C . ILE A 1 210 ? -11.181 4.279 12.190 1.00 98.56 210 ILE A C 1
ATOM 1416 O O . ILE A 1 210 ? -11.954 4.424 13.132 1.00 98.56 210 ILE A O 1
ATOM 1420 N N . MET A 1 211 ? -10.288 3.283 12.171 1.00 98.56 211 MET A N 1
ATOM 1421 C CA . MET A 1 211 ? -10.141 2.350 13.296 1.00 98.56 211 MET A CA 1
ATOM 1422 C C . MET A 1 211 ? -9.729 3.069 14.588 1.00 98.56 211 MET A C 1
ATOM 1424 O O . MET A 1 211 ? -10.292 2.795 15.647 1.00 98.56 211 MET A O 1
ATOM 1428 N N . ALA A 1 212 ? -8.799 4.028 14.505 1.00 98.12 212 ALA A N 1
ATOM 1429 C CA . ALA A 1 212 ? -8.427 4.863 15.646 1.00 98.12 212 ALA A CA 1
ATOM 1430 C C . ALA A 1 212 ? -9.636 5.630 16.204 1.00 98.12 212 ALA A C 1
ATOM 1432 O O . ALA A 1 212 ? -9.841 5.653 17.416 1.00 98.12 212 ALA A O 1
ATOM 1433 N N . PHE A 1 213 ? -10.456 6.201 15.318 1.00 98.06 213 PHE A N 1
ATOM 1434 C CA . PHE A 1 213 ? -11.683 6.901 15.689 1.00 98.06 213 PHE A CA 1
ATOM 1435 C C . PHE A 1 213 ? -12.697 5.971 16.376 1.00 98.06 213 PHE A C 1
ATOM 1437 O O . PHE A 1 213 ? -13.191 6.299 17.450 1.00 98.06 213 PHE A O 1
ATOM 1444 N N . ILE A 1 214 ? -12.944 4.774 15.828 1.00 97.81 214 ILE A N 1
ATOM 1445 C CA . ILE A 1 214 ? -13.832 3.766 16.436 1.00 97.81 214 ILE A CA 1
ATOM 1446 C C . ILE A 1 214 ? -13.358 3.396 17.851 1.00 97.81 214 ILE A C 1
ATOM 1448 O O . ILE A 1 214 ? -14.156 3.381 18.790 1.00 97.81 214 ILE A O 1
ATOM 1452 N N . LEU A 1 215 ? -12.063 3.109 18.017 1.00 97.00 215 LEU A N 1
ATOM 1453 C CA . LEU A 1 215 ? -11.478 2.733 19.308 1.00 97.00 215 LEU A CA 1
ATOM 1454 C C . LEU A 1 215 ? -11.565 3.864 20.340 1.00 97.00 215 LEU A C 1
ATOM 1456 O O . LEU A 1 215 ? -11.846 3.611 21.515 1.00 97.00 215 LEU A O 1
ATOM 1460 N N . GLN A 1 216 ? -11.365 5.105 19.903 1.00 95.69 216 GLN A N 1
ATOM 1461 C CA . GLN A 1 216 ? -11.464 6.275 20.763 1.00 95.69 216 GLN A CA 1
ATOM 1462 C C . GLN A 1 216 ? -12.911 6.537 21.203 1.00 95.69 216 GLN A C 1
ATOM 1464 O O . GLN A 1 216 ? -13.150 6.725 22.396 1.00 95.69 216 GLN A O 1
ATOM 1469 N N . GLU A 1 217 ? -13.875 6.511 20.282 1.00 96.00 217 GLU A N 1
ATOM 1470 C CA . GLU A 1 217 ? -15.273 6.846 20.582 1.00 96.00 217 GLU A CA 1
ATOM 1471 C C . GLU A 1 217 ? -15.991 5.756 21.389 1.00 96.00 217 GLU A C 1
ATOM 1473 O O . GLU A 1 217 ? -16.725 6.066 22.326 1.00 96.00 217 GLU A O 1
ATOM 1478 N N . LEU A 1 218 ? -15.775 4.475 21.067 1.00 95.06 218 LEU A N 1
ATOM 1479 C CA . LEU A 1 218 ? -16.484 3.376 21.738 1.00 95.06 218 LEU A CA 1
ATOM 1480 C C . LEU A 1 218 ? -15.799 2.897 23.016 1.00 95.06 218 LEU A C 1
ATOM 1482 O O . LEU A 1 218 ? -16.479 2.454 23.942 1.00 95.06 218 LEU A O 1
ATOM 1486 N N . TYR A 1 219 ? -14.468 2.962 23.069 1.00 94.00 219 TYR A N 1
ATOM 1487 C CA . TYR A 1 219 ? -13.691 2.327 24.136 1.00 94.00 219 TYR A CA 1
ATOM 1488 C C . TYR A 1 219 ? -12.741 3.283 24.860 1.00 94.00 219 TYR A C 1
ATOM 1490 O O . TYR A 1 219 ? -12.098 2.865 25.821 1.00 94.00 219 TYR A O 1
ATOM 1498 N N . GLN A 1 220 ? -12.628 4.546 24.426 1.00 93.25 220 GLN A N 1
ATOM 1499 C CA . GLN A 1 220 ? -11.649 5.509 24.951 1.00 93.25 220 GLN A CA 1
ATOM 1500 C C . GLN A 1 220 ? -10.210 4.972 24.884 1.00 93.25 220 GLN A C 1
ATOM 1502 O O . GLN A 1 220 ? -9.385 5.230 25.765 1.00 93.25 220 GLN A O 1
ATOM 1507 N N . ARG A 1 221 ? -9.903 4.192 23.838 1.00 92.81 221 ARG A N 1
ATOM 1508 C CA . ARG A 1 221 ? -8.596 3.557 23.649 1.00 92.81 221 ARG A CA 1
ATOM 1509 C C . ARG A 1 221 ? -7.778 4.262 22.583 1.00 92.81 221 ARG A C 1
ATOM 1511 O O . ARG A 1 221 ? -8.271 4.618 21.517 1.00 92.81 221 ARG A O 1
ATOM 1518 N N . ARG A 1 222 ? -6.481 4.393 22.869 1.00 92.31 222 ARG A N 1
ATOM 1519 C CA . ARG A 1 222 ? -5.488 4.850 21.897 1.00 92.31 222 ARG A CA 1
ATOM 1520 C C . ARG A 1 222 ? -5.129 3.720 20.945 1.00 92.31 222 ARG A C 1
ATOM 1522 O O . ARG A 1 222 ? -5.046 2.565 21.350 1.00 92.31 222 ARG A O 1
ATOM 1529 N N . TYR A 1 223 ? -4.843 4.095 19.708 1.00 96.38 223 TYR A N 1
ATOM 1530 C CA . TYR A 1 223 ? -4.429 3.187 18.652 1.00 96.38 223 TYR A CA 1
ATOM 1531 C C . TYR A 1 223 ? -3.202 3.745 17.941 1.00 96.38 223 TYR A C 1
ATOM 1533 O O . TYR A 1 223 ? -3.177 4.915 17.554 1.00 96.38 223 TYR A O 1
ATOM 1541 N N . THR A 1 224 ? -2.196 2.896 17.754 1.00 97.25 224 THR A N 1
ATOM 1542 C CA . THR A 1 224 ? -1.010 3.206 16.956 1.00 97.25 224 THR A CA 1
ATOM 1543 C C . THR A 1 224 ? -0.792 2.080 15.960 1.00 97.25 224 THR A C 1
ATOM 1545 O O . THR A 1 224 ? -0.661 0.918 16.339 1.00 97.25 224 THR A O 1
ATOM 1548 N N . CYS A 1 225 ? -0.733 2.445 14.688 1.00 97.44 225 CYS A N 1
ATOM 1549 C CA . CYS A 1 225 ? -0.404 1.592 13.568 1.00 97.44 225 CYS A CA 1
ATOM 1550 C C . CYS A 1 225 ? 1.062 1.776 13.161 1.00 97.44 225 CYS A C 1
ATOM 1552 O O . CYS A 1 225 ? 1.537 2.896 12.927 1.00 97.44 225 CYS A O 1
ATOM 1554 N N . TYR A 1 226 ? 1.776 0.655 13.086 1.00 96.00 226 TYR A N 1
ATOM 1555 C CA . TYR A 1 226 ? 3.183 0.598 12.723 1.00 96.00 226 TYR A CA 1
ATOM 1556 C C . TYR A 1 226 ? 3.363 0.294 11.238 1.00 96.00 226 TYR A C 1
ATOM 1558 O O . TYR A 1 226 ? 2.704 -0.586 10.692 1.00 96.00 226 TYR A O 1
ATOM 1566 N N . TYR A 1 227 ? 4.290 1.001 10.592 1.00 92.00 227 TYR A N 1
ATOM 1567 C CA . TYR A 1 227 ? 4.643 0.780 9.187 1.00 92.00 227 TYR A CA 1
ATOM 1568 C C . TYR A 1 227 ? 6.165 0.755 9.001 1.00 92.00 227 TYR A C 1
ATOM 1570 O O . TYR A 1 227 ? 6.897 1.495 9.665 1.00 92.00 227 TYR A O 1
ATOM 1578 N N . SER A 1 228 ? 6.647 -0.107 8.105 1.00 83.44 228 SER A N 1
ATOM 1579 C CA . SER A 1 228 ? 8.077 -0.413 7.970 1.00 83.44 228 SER A CA 1
ATOM 1580 C C . SER A 1 228 ? 8.846 0.571 7.093 1.00 83.44 228 SER A C 1
ATOM 1582 O O . SER A 1 228 ? 9.886 1.078 7.512 1.00 83.44 228 SER A O 1
ATOM 1584 N N . LYS A 1 229 ? 8.346 0.879 5.889 1.00 80.00 229 LYS A N 1
ATOM 1585 C CA . LYS A 1 229 ? 9.105 1.679 4.913 1.00 80.00 229 LYS A CA 1
ATOM 1586 C C . LYS A 1 229 ? 8.656 3.128 4.857 1.00 80.00 229 LYS A C 1
ATOM 1588 O O . LYS A 1 229 ? 7.565 3.509 5.277 1.00 80.00 229 LYS A O 1
ATOM 1593 N N . ARG A 1 230 ? 9.518 3.980 4.314 1.00 81.50 230 ARG A N 1
ATOM 1594 C CA . ARG A 1 230 ? 9.216 5.400 4.144 1.00 81.50 230 ARG A CA 1
ATOM 1595 C C . ARG A 1 230 ? 8.069 5.649 3.167 1.00 81.50 230 ARG A C 1
ATOM 1597 O O . ARG A 1 230 ? 8.042 5.138 2.055 1.00 81.50 230 ARG A O 1
ATOM 1604 N N . MET A 1 231 ? 7.202 6.589 3.539 1.00 86.38 231 MET A N 1
ATOM 1605 C CA . MET A 1 231 ? 6.212 7.178 2.636 1.00 86.38 231 MET A CA 1
ATOM 1606 C C . MET A 1 231 ? 6.914 7.963 1.525 1.00 86.38 231 MET A C 1
ATOM 1608 O O . MET A 1 231 ? 7.435 9.058 1.756 1.00 86.38 231 MET A O 1
ATOM 1612 N N . SER A 1 232 ? 6.942 7.424 0.311 1.00 77.38 232 SER A N 1
ATOM 1613 C CA . SER A 1 232 ? 7.630 8.067 -0.811 1.00 77.38 232 SER A CA 1
ATOM 1614 C C . SER A 1 232 ? 6.890 9.290 -1.355 1.00 77.38 232 SER A C 1
ATOM 1616 O O . SER A 1 232 ? 7.499 10.349 -1.508 1.00 77.38 232 SER A O 1
ATOM 1618 N N . PHE A 1 233 ? 5.577 9.197 -1.571 1.00 82.81 233 PHE A N 1
ATOM 1619 C CA . PHE A 1 233 ? 4.785 10.292 -2.135 1.00 82.81 233 PHE A CA 1
ATOM 1620 C C . PHE A 1 233 ? 4.652 11.478 -1.171 1.00 82.81 233 PHE A C 1
ATOM 1622 O O . PHE A 1 233 ? 4.292 11.320 -0.004 1.00 82.81 233 PHE A O 1
ATOM 1629 N N . LEU A 1 234 ? 4.891 12.693 -1.678 1.00 82.19 234 LEU A N 1
ATOM 1630 C CA . LEU A 1 234 ? 4.710 13.934 -0.911 1.00 82.19 234 LEU A CA 1
ATOM 1631 C C . LEU A 1 234 ? 3.259 14.135 -0.452 1.00 82.19 234 LEU A C 1
ATOM 1633 O O . LEU A 1 234 ? 3.039 14.676 0.631 1.00 82.19 234 LEU A O 1
ATOM 1637 N N . MET A 1 235 ? 2.290 13.665 -1.244 1.00 88.56 235 MET A N 1
ATOM 1638 C CA . MET A 1 235 ? 0.882 13.619 -0.854 1.00 88.56 235 MET A CA 1
ATOM 1639 C C . MET A 1 235 ? 0.701 12.776 0.414 1.00 88.56 235 MET A C 1
ATOM 1641 O O . MET A 1 235 ? 0.220 13.296 1.413 1.00 88.56 235 MET A O 1
ATOM 1645 N N . ASN A 1 236 ? 1.190 11.533 0.426 1.00 91.31 236 ASN A N 1
ATOM 1646 C CA . ASN A 1 236 ? 1.096 10.629 1.579 1.00 91.31 236 ASN A CA 1
ATOM 1647 C C . ASN A 1 236 ? 1.775 11.225 2.822 1.00 91.31 236 ASN A C 1
ATOM 1649 O O . ASN A 1 236 ? 1.208 11.200 3.909 1.00 91.31 236 ASN A O 1
ATOM 1653 N N . ARG A 1 237 ? 2.952 11.852 2.665 1.00 90.62 237 ARG A N 1
ATOM 1654 C CA . ARG A 1 237 ? 3.616 12.569 3.774 1.00 90.62 237 ARG A CA 1
ATOM 1655 C C . ARG A 1 237 ? 2.773 13.735 4.295 1.00 90.62 237 ARG A C 1
ATOM 1657 O O . ARG A 1 237 ? 2.710 13.944 5.505 1.00 90.62 237 ARG A O 1
ATOM 1664 N N . SER A 1 238 ? 2.136 14.493 3.399 1.00 91.69 238 SER A N 1
ATOM 1665 C CA . SER A 1 238 ? 1.236 15.588 3.780 1.00 91.69 238 SER A CA 1
ATOM 1666 C C . SER A 1 238 ? 0.001 15.080 4.511 1.00 91.69 238 SER A C 1
ATOM 1668 O O . SER A 1 238 ? -0.378 15.698 5.501 1.00 91.69 238 SER A O 1
ATOM 1670 N N . LEU A 1 239 ? -0.590 13.966 4.070 1.00 94.69 239 LEU A N 1
ATOM 1671 C CA . LEU A 1 239 ? -1.707 13.311 4.754 1.00 94.69 239 LEU A CA 1
ATOM 1672 C C . LEU A 1 239 ? -1.306 12.877 6.162 1.00 94.69 239 LEU A C 1
ATOM 1674 O O . LEU A 1 239 ? -1.928 13.302 7.133 1.00 94.69 239 LEU A O 1
ATOM 1678 N N . ALA A 1 240 ? -0.208 12.133 6.284 1.00 93.19 240 ALA A N 1
ATOM 1679 C CA . ALA A 1 240 ? 0.294 11.659 7.568 1.00 93.19 240 ALA A CA 1
ATOM 1680 C C . ALA A 1 240 ? 0.641 12.794 8.548 1.00 93.19 240 ALA A C 1
ATOM 1682 O O . ALA A 1 240 ? 0.450 12.644 9.747 1.00 93.19 240 ALA A O 1
ATOM 1683 N N . THR A 1 241 ? 1.139 13.930 8.051 1.00 92.19 241 THR A N 1
ATOM 1684 C CA . THR A 1 241 ? 1.586 15.045 8.906 1.00 92.19 241 THR A CA 1
ATOM 1685 C C . THR A 1 241 ? 0.453 16.002 9.279 1.00 92.19 241 THR A C 1
ATOM 1687 O O . THR A 1 241 ? 0.420 16.504 10.398 1.00 92.19 241 THR A O 1
ATOM 1690 N N . ASN A 1 242 ? -0.450 16.303 8.340 1.00 94.31 242 ASN A N 1
ATOM 1691 C CA . ASN A 1 242 ? -1.420 17.393 8.503 1.00 94.31 242 ASN A CA 1
ATOM 1692 C C . ASN A 1 242 ? -2.853 16.911 8.748 1.00 94.31 242 ASN A C 1
ATOM 1694 O O . ASN A 1 242 ? -3.672 17.691 9.234 1.00 94.31 242 ASN A O 1
ATOM 1698 N N . PHE A 1 243 ? -3.169 15.664 8.391 1.00 96.62 243 PHE A N 1
ATOM 1699 C CA . PHE A 1 243 ? -4.541 15.157 8.409 1.00 96.62 243 PHE A CA 1
ATOM 1700 C C . PHE A 1 243 ? -4.722 13.954 9.336 1.00 96.62 243 PHE A C 1
ATOM 1702 O O . PHE A 1 243 ? -5.741 13.868 10.014 1.00 96.62 243 PHE A O 1
ATOM 1709 N N . MET A 1 244 ? -3.741 13.058 9.428 1.00 96.44 244 MET A N 1
ATOM 1710 C CA . MET A 1 244 ? -3.820 11.945 10.373 1.00 96.44 244 MET A CA 1
ATOM 1711 C C . MET A 1 244 ? -3.758 12.439 11.828 1.00 96.44 244 MET A C 1
ATOM 1713 O O . MET A 1 244 ? -2.951 13.325 12.135 1.00 96.44 244 MET A O 1
ATOM 1717 N N . PRO A 1 245 ? -4.560 11.863 12.744 1.00 92.62 245 PRO A N 1
ATOM 1718 C CA . PRO A 1 245 ? -4.437 12.158 14.162 1.00 92.62 245 PRO A CA 1
ATOM 1719 C C . PRO A 1 245 ? -3.042 11.800 14.687 1.00 92.62 245 PRO A C 1
ATOM 1721 O O . PRO A 1 245 ? -2.419 10.812 14.280 1.00 92.62 245 PRO A O 1
ATOM 1724 N N . SER A 1 246 ? -2.537 12.628 15.601 1.00 90.44 246 SER A N 1
ATOM 1725 C CA . SER A 1 246 ? -1.188 12.469 16.145 1.00 90.44 246 SER A CA 1
ATOM 1726 C C . SER A 1 246 ? -1.039 11.130 16.869 1.00 90.44 246 SER A C 1
ATOM 1728 O O . SER A 1 246 ? -1.875 10.758 17.688 1.00 90.44 246 SER A O 1
ATOM 1730 N N . GLY A 1 247 ? 0.047 10.411 16.583 1.00 90.56 247 GLY A N 1
ATOM 1731 C CA . GLY A 1 247 ? 0.352 9.122 17.207 1.00 90.56 247 GLY A CA 1
ATOM 1732 C C . GLY A 1 247 ? -0.347 7.910 16.581 1.00 90.56 247 GLY A C 1
ATOM 1733 O O . GLY A 1 247 ? -0.012 6.788 16.959 1.00 90.56 247 GLY A O 1
ATOM 1734 N N . VAL A 1 248 ? -1.241 8.102 15.601 1.00 95.88 248 VAL A N 1
ATOM 1735 C CA . VAL A 1 248 ? -1.888 6.982 14.895 1.00 95.88 248 VAL A CA 1
ATOM 1736 C C . VAL A 1 248 ? -0.914 6.264 13.974 1.00 95.88 248 VAL A C 1
ATOM 1738 O O . VAL A 1 248 ? -0.934 5.045 13.926 1.00 95.88 248 VAL A O 1
ATOM 1741 N N . LEU A 1 249 ? -0.044 6.975 13.257 1.00 95.62 249 LEU A N 1
ATOM 1742 C CA . LEU A 1 249 ? 0.960 6.351 12.391 1.00 95.62 249 LEU A CA 1
ATOM 1743 C C . LEU A 1 249 ? 2.349 6.489 13.002 1.00 95.62 249 LEU A C 1
ATOM 1745 O O . LEU A 1 249 ? 2.781 7.597 13.330 1.00 95.62 249 LEU A O 1
ATOM 1749 N N . ARG A 1 250 ? 3.075 5.373 13.109 1.00 93.38 250 ARG A N 1
ATOM 1750 C CA . ARG A 1 250 ? 4.446 5.367 13.622 1.00 93.38 250 ARG A CA 1
ATOM 1751 C C . ARG A 1 250 ? 5.358 4.470 12.793 1.00 93.38 250 ARG A C 1
ATOM 1753 O O . ARG A 1 250 ? 5.046 3.319 12.508 1.00 93.38 250 ARG A O 1
ATOM 1760 N N . ARG A 1 251 ? 6.527 4.997 12.430 1.00 88.62 251 ARG A N 1
ATOM 1761 C CA . ARG A 1 251 ? 7.532 4.232 11.691 1.00 88.62 251 ARG A CA 1
ATOM 1762 C C . ARG A 1 251 ? 8.165 3.173 12.598 1.00 88.62 251 ARG A C 1
ATOM 1764 O O . ARG A 1 251 ? 8.671 3.508 13.671 1.00 88.62 251 ARG A O 1
ATOM 1771 N N . ALA A 1 252 ? 8.172 1.922 12.148 1.00 85.69 252 ALA A N 1
ATOM 1772 C CA . ALA A 1 252 ? 8.713 0.770 12.865 1.00 85.69 252 ALA A CA 1
ATOM 1773 C C . ALA A 1 252 ? 10.188 0.971 13.248 1.00 85.69 252 ALA A C 1
ATOM 1775 O O . ALA A 1 252 ? 10.539 0.889 14.420 1.00 85.69 252 ALA A O 1
ATOM 1776 N N . GLU A 1 253 ? 11.030 1.347 12.285 1.00 76.25 253 GLU A N 1
ATOM 1777 C CA . GLU A 1 253 ? 12.472 1.563 12.496 1.00 76.25 253 GLU A CA 1
ATOM 1778 C C . GLU A 1 253 ? 12.791 2.723 13.454 1.00 76.25 253 GLU A C 1
ATOM 1780 O O . GLU A 1 253 ? 13.844 2.733 14.080 1.00 76.25 253 GLU A O 1
ATOM 1785 N N . ALA A 1 254 ? 11.876 3.688 13.606 1.00 75.62 254 ALA A N 1
ATOM 1786 C CA . ALA A 1 254 ? 12.007 4.791 14.563 1.00 75.62 254 ALA A CA 1
ATOM 1787 C C . ALA A 1 254 ? 11.391 4.461 15.940 1.00 75.62 254 ALA A C 1
ATOM 1789 O O . ALA A 1 254 ? 11.231 5.341 16.790 1.00 75.62 254 ALA A O 1
ATOM 1790 N N . THR A 1 255 ? 10.965 3.213 16.153 1.00 82.38 255 THR A N 1
ATOM 1791 C CA . THR A 1 255 ? 10.289 2.779 17.376 1.00 82.38 255 THR A CA 1
ATOM 1792 C C . THR A 1 255 ? 11.205 1.901 18.213 1.00 82.38 255 THR A C 1
ATOM 1794 O O . THR A 1 255 ? 11.395 0.716 17.938 1.00 82.38 255 THR A O 1
ATOM 1797 N N . GLU A 1 256 ? 11.717 2.476 19.297 1.00 82.69 256 GLU A N 1
ATOM 1798 C CA . GLU A 1 256 ? 12.391 1.714 20.345 1.00 82.69 256 GLU A CA 1
ATOM 1799 C C . GLU A 1 256 ? 11.447 0.655 20.933 1.00 82.69 256 GLU A C 1
ATOM 1801 O O . GLU A 1 256 ? 10.278 0.926 21.214 1.00 82.69 256 GLU A O 1
ATOM 1806 N N . GLY A 1 257 ? 11.950 -0.571 21.100 1.00 85.62 257 GLY A N 1
ATOM 1807 C CA . GLY A 1 257 ? 11.190 -1.658 21.716 1.00 85.62 257 GLY A CA 1
ATOM 1808 C C . GLY A 1 257 ? 10.037 -2.217 20.872 1.00 85.62 257 GLY A C 1
ATOM 1809 O O . GLY A 1 257 ? 9.171 -2.877 21.436 1.00 85.62 257 GLY A O 1
ATOM 1810 N N . LEU A 1 258 ? 10.004 -2.020 19.544 1.00 88.19 258 LEU A N 1
ATOM 1811 C CA . LEU A 1 258 ? 8.913 -2.512 18.677 1.00 88.19 258 LEU A CA 1
ATOM 1812 C C . LEU A 1 258 ? 8.579 -3.999 18.888 1.00 88.19 258 LEU A C 1
ATOM 1814 O O . LEU A 1 258 ? 7.410 -4.373 18.948 1.00 88.19 258 LEU A O 1
ATOM 1818 N N . SER A 1 259 ? 9.604 -4.842 19.044 1.00 89.50 259 SER A N 1
ATOM 1819 C CA . SER A 1 259 ? 9.410 -6.257 19.371 1.00 89.50 259 SER A CA 1
ATOM 1820 C C . SER A 1 259 ? 8.644 -6.412 20.686 1.00 89.50 259 SER A C 1
ATOM 1822 O O . SER A 1 259 ? 7.640 -7.114 20.729 1.00 89.50 259 SER A O 1
ATOM 1824 N N . GLU A 1 260 ? 9.055 -5.732 21.757 1.00 90.50 260 GLU A N 1
ATOM 1825 C CA . GLU A 1 260 ? 8.379 -5.802 23.057 1.00 90.50 260 GLU A CA 1
ATOM 1826 C C . GLU A 1 260 ? 6.935 -5.301 22.986 1.00 90.50 260 GLU A C 1
ATOM 1828 O O . GLU A 1 260 ? 6.052 -5.924 23.572 1.00 90.50 260 GLU A O 1
ATOM 1833 N N . ILE A 1 261 ? 6.689 -4.226 22.232 1.00 91.75 261 ILE A N 1
ATOM 1834 C CA . ILE A 1 261 ? 5.345 -3.692 21.979 1.00 91.75 261 ILE A CA 1
ATOM 1835 C C . ILE A 1 261 ? 4.475 -4.765 21.319 1.00 91.75 261 ILE A C 1
ATOM 1837 O O . ILE A 1 261 ? 3.404 -5.081 21.832 1.00 91.75 261 ILE A O 1
ATOM 1841 N N . ALA A 1 262 ? 4.961 -5.394 20.245 1.00 92.25 262 ALA A N 1
ATOM 1842 C CA . ALA A 1 262 ? 4.238 -6.470 19.572 1.00 92.25 262 ALA A CA 1
ATOM 1843 C C . ALA A 1 262 ? 3.973 -7.664 20.511 1.00 92.25 262 ALA A C 1
ATOM 1845 O O . ALA A 1 262 ? 2.902 -8.265 20.478 1.00 92.25 262 ALA A O 1
ATOM 1846 N N . HIS A 1 263 ? 4.923 -8.010 21.388 1.00 91.81 263 HIS A N 1
ATOM 1847 C CA . HIS A 1 263 ? 4.754 -9.112 22.343 1.00 91.81 263 HIS A CA 1
ATOM 1848 C C . HIS A 1 263 ? 3.742 -8.798 23.451 1.00 91.81 263 HIS A C 1
ATOM 1850 O O . HIS A 1 263 ? 3.136 -9.732 23.994 1.00 91.81 263 HIS A O 1
ATOM 1856 N N . LYS A 1 264 ? 3.588 -7.520 23.806 1.00 92.44 264 LYS A N 1
ATOM 1857 C CA . LYS A 1 264 ? 2.624 -7.039 24.801 1.00 92.44 264 LYS A CA 1
ATOM 1858 C C . LYS A 1 264 ? 1.234 -6.809 24.216 1.00 92.44 264 LYS A C 1
ATOM 1860 O O . LYS A 1 264 ? 0.286 -6.882 24.973 1.00 92.44 264 LYS A O 1
ATOM 1865 N N . ALA A 1 265 ? 1.106 -6.598 22.906 1.00 93.94 265 ALA A N 1
ATOM 1866 C CA . ALA A 1 265 ? -0.191 -6.397 22.268 1.00 93.94 265 ALA A CA 1
ATOM 1867 C C . ALA A 1 265 ? -1.132 -7.589 22.494 1.00 93.94 265 ALA A C 1
ATOM 1869 O O . ALA A 1 265 ? -0.753 -8.742 22.263 1.00 93.94 265 ALA A O 1
ATOM 1870 N N . ASP A 1 266 ? -2.354 -7.311 22.926 1.00 94.06 266 ASP A N 1
ATOM 1871 C CA . ASP A 1 266 ? -3.433 -8.289 23.085 1.00 94.06 266 ASP A CA 1
ATOM 1872 C C . ASP A 1 266 ? -4.144 -8.548 21.756 1.00 94.06 266 ASP A C 1
ATOM 1874 O O . ASP A 1 266 ? -4.587 -9.665 21.485 1.00 94.06 266 ASP A O 1
ATOM 1878 N N . LEU A 1 267 ? -4.182 -7.526 20.896 1.00 95.94 267 LEU A N 1
ATOM 1879 C CA . LEU A 1 267 ? -4.718 -7.601 19.545 1.00 95.94 267 LEU A CA 1
ATOM 1880 C C . LEU A 1 267 ? -3.836 -6.825 18.568 1.00 95.94 267 LEU A C 1
ATOM 1882 O O . LEU A 1 267 ? -3.482 -5.668 18.809 1.00 95.94 267 LEU A O 1
ATOM 1886 N N . ILE A 1 268 ? -3.535 -7.460 17.439 1.00 97.00 268 ILE A N 1
ATOM 1887 C CA . ILE A 1 268 ? -2.899 -6.819 16.289 1.00 97.00 268 ILE A CA 1
ATOM 1888 C C . ILE A 1 268 ? -3.954 -6.660 15.200 1.00 97.00 268 ILE A C 1
ATOM 1890 O O . ILE A 1 268 ? -4.535 -7.642 14.746 1.00 97.00 268 ILE A O 1
ATOM 1894 N N . ILE A 1 269 ? -4.209 -5.427 14.785 1.00 97.94 269 ILE A N 1
ATOM 1895 C CA . ILE A 1 269 ? -5.133 -5.104 13.702 1.00 97.94 269 ILE A CA 1
ATOM 1896 C C . ILE A 1 269 ? -4.326 -4.895 12.424 1.00 97.94 269 ILE A C 1
ATOM 1898 O O . ILE A 1 269 ? -3.357 -4.139 12.405 1.00 97.94 269 ILE A O 1
ATOM 1902 N N . VAL A 1 270 ? -4.730 -5.550 11.345 1.00 97.50 270 VAL A N 1
ATOM 1903 C CA . VAL A 1 270 ? -4.129 -5.390 10.024 1.00 97.50 270 VAL A CA 1
ATOM 1904 C C . VAL A 1 270 ? -5.216 -4.974 9.046 1.00 97.50 270 VAL A C 1
ATOM 1906 O O . VAL A 1 270 ? -6.142 -5.730 8.771 1.00 97.50 270 VAL A O 1
ATOM 1909 N N . LEU A 1 271 ? -5.121 -3.753 8.538 1.00 97.25 271 LEU A N 1
ATOM 1910 C CA . LEU A 1 271 ? -6.073 -3.216 7.571 1.00 97.25 271 LEU A CA 1
ATOM 1911 C C . LEU A 1 271 ? -5.353 -3.036 6.247 1.00 97.25 271 LEU A C 1
ATOM 1913 O O . LEU A 1 271 ? -4.228 -2.533 6.249 1.00 97.25 271 LEU A O 1
ATOM 1917 N N . ASP A 1 272 ? -6.021 -3.418 5.162 1.00 94.31 272 ASP A N 1
ATOM 1918 C CA . ASP A 1 272 ? -5.548 -3.181 3.798 1.00 94.31 272 ASP A CA 1
ATOM 1919 C C . ASP A 1 272 ? -4.213 -3.886 3.480 1.00 94.31 272 ASP A C 1
ATOM 1921 O O . ASP A 1 272 ? -3.287 -3.350 2.872 1.00 94.31 272 ASP A O 1
ATOM 1925 N N . ALA A 1 273 ? -4.075 -5.126 3.953 1.00 89.75 273 ALA A N 1
ATOM 1926 C CA . ALA A 1 273 ? -2.917 -5.954 3.654 1.00 89.75 273 ALA A CA 1
ATOM 1927 C C . ALA A 1 273 ? -3.311 -7.424 3.506 1.00 89.75 273 ALA A C 1
ATOM 1929 O O . ALA A 1 273 ? -3.978 -7.996 4.364 1.00 89.75 273 ALA A O 1
ATOM 1930 N N . THR A 1 274 ? -2.807 -8.059 2.449 1.00 85.81 274 THR A N 1
ATOM 1931 C CA . THR A 1 274 ? -3.121 -9.456 2.123 1.00 85.81 274 THR A CA 1
ATOM 1932 C C . THR A 1 274 ? -2.420 -10.455 3.031 1.00 85.81 274 THR A C 1
ATOM 1934 O O . THR A 1 274 ? -2.997 -11.459 3.449 1.00 85.81 274 THR A O 1
ATOM 1937 N N . SER A 1 275 ? -1.145 -10.201 3.329 1.00 86.38 275 SER A N 1
ATOM 1938 C CA . SER A 1 275 ? -0.254 -11.182 3.939 1.00 86.38 275 SER A CA 1
ATOM 1939 C C . SER A 1 275 ? 0.762 -10.533 4.877 1.00 86.38 275 SER A C 1
ATOM 1941 O O . SER A 1 275 ? 1.129 -9.369 4.695 1.00 86.38 275 SER A O 1
ATOM 1943 N N . PRO A 1 276 ? 1.315 -11.294 5.838 1.00 86.88 276 PRO A N 1
ATOM 1944 C CA . PRO A 1 276 ? 2.462 -10.845 6.621 1.00 86.88 276 PRO A CA 1
ATOM 1945 C C . PRO A 1 276 ? 3.640 -10.396 5.760 1.00 86.88 276 PRO A C 1
ATOM 1947 O O . PRO A 1 276 ? 4.375 -9.485 6.119 1.00 86.88 276 PRO A O 1
ATOM 1950 N N . GLU A 1 277 ? 3.831 -11.037 4.609 1.00 81.69 277 GLU A N 1
ATOM 1951 C CA . GLU A 1 277 ? 5.032 -10.910 3.793 1.00 81.69 277 GLU A CA 1
ATOM 1952 C C . GLU A 1 277 ? 5.172 -9.548 3.097 1.00 81.69 277 GLU A C 1
ATOM 1954 O O . GLU A 1 277 ? 6.279 -9.238 2.650 1.00 81.69 277 GLU A O 1
ATOM 1959 N N . ILE A 1 278 ? 4.106 -8.742 3.040 1.00 81.19 278 ILE A N 1
ATOM 1960 C CA . ILE A 1 278 ? 4.131 -7.345 2.568 1.00 81.19 278 ILE A CA 1
ATOM 1961 C C . ILE A 1 278 ? 4.252 -6.322 3.715 1.00 81.19 278 ILE A C 1
ATOM 1963 O O . ILE A 1 278 ? 4.186 -5.118 3.475 1.00 81.19 278 ILE A O 1
ATOM 1967 N N . MET A 1 279 ? 4.439 -6.799 4.949 1.00 88.31 279 MET A N 1
ATOM 1968 C CA . MET A 1 279 ? 4.740 -6.030 6.159 1.00 88.31 279 MET A CA 1
ATOM 1969 C C . MET A 1 279 ? 6.104 -6.490 6.691 1.00 88.31 279 MET A C 1
ATOM 1971 O O . MET A 1 279 ? 6.182 -7.357 7.561 1.00 88.31 279 MET A O 1
ATOM 1975 N N . THR A 1 280 ? 7.198 -5.969 6.131 1.00 82.94 280 THR A N 1
ATOM 1976 C CA . THR A 1 280 ? 8.549 -6.546 6.261 1.00 82.94 280 THR A CA 1
ATOM 1977 C C . THR A 1 280 ? 8.965 -6.784 7.714 1.00 82.94 280 THR A C 1
ATOM 1979 O O . THR A 1 280 ? 9.384 -7.896 8.051 1.00 82.94 280 THR A O 1
ATOM 1982 N N . ASP A 1 281 ? 8.811 -5.791 8.595 1.00 86.19 281 ASP A N 1
ATOM 1983 C CA . ASP A 1 281 ? 9.188 -5.962 10.004 1.00 86.19 281 ASP A CA 1
ATOM 1984 C C . ASP A 1 281 ? 8.253 -6.933 10.737 1.00 86.19 281 ASP A C 1
ATOM 1986 O O . ASP A 1 281 ? 8.708 -7.707 11.581 1.00 86.19 281 ASP A O 1
ATOM 1990 N N . PHE A 1 282 ? 6.965 -6.965 10.384 1.00 89.75 282 PHE A N 1
ATOM 1991 C CA . PHE A 1 282 ? 6.011 -7.900 10.979 1.00 89.75 282 PHE A CA 1
ATOM 1992 C C . PHE A 1 282 ? 6.326 -9.347 10.603 1.00 89.75 282 PHE A C 1
ATOM 1994 O O . PHE A 1 282 ? 6.436 -10.204 11.479 1.00 89.75 282 PHE A O 1
ATOM 2001 N N . ALA A 1 283 ? 6.547 -9.623 9.312 1.00 87.25 283 ALA A N 1
ATOM 2002 C CA . ALA A 1 283 ? 6.954 -10.946 8.841 1.00 87.25 283 ALA A CA 1
ATOM 2003 C C . ALA A 1 283 ? 8.247 -11.409 9.515 1.00 87.25 283 ALA A C 1
ATOM 2005 O O . ALA A 1 283 ? 8.375 -12.574 9.898 1.00 87.25 283 ALA A O 1
ATOM 2006 N N . TYR A 1 284 ? 9.209 -10.501 9.677 1.00 85.06 284 TYR A N 1
ATOM 2007 C CA . TYR A 1 284 ? 10.457 -10.799 10.364 1.00 85.06 284 TYR A CA 1
ATOM 2008 C C . TYR A 1 284 ? 10.235 -11.165 11.839 1.00 85.06 284 TYR A C 1
ATOM 2010 O O . TYR A 1 284 ? 10.795 -12.156 12.320 1.00 85.06 284 TYR A O 1
ATOM 2018 N N . LEU A 1 285 ? 9.383 -10.419 12.546 1.00 88.56 285 LEU A N 1
ATOM 2019 C CA . LEU A 1 285 ? 9.023 -10.701 13.934 1.00 88.56 285 LEU A CA 1
ATOM 2020 C C . LEU A 1 285 ? 8.279 -12.040 14.083 1.00 88.56 285 LEU A C 1
ATOM 2022 O O . LEU A 1 285 ? 8.655 -12.846 14.936 1.00 88.56 285 LEU A O 1
ATOM 2026 N N . LEU A 1 286 ? 7.301 -12.330 13.219 1.00 88.50 286 LEU A N 1
ATOM 2027 C CA . LEU A 1 286 ? 6.564 -13.603 13.211 1.00 88.50 286 LEU A CA 1
ATOM 2028 C C . LEU A 1 286 ? 7.474 -14.812 12.941 1.00 88.50 286 LEU A C 1
ATOM 2030 O O . LEU A 1 286 ? 7.314 -15.877 13.542 1.00 88.50 286 LEU A O 1
ATOM 2034 N N . LYS A 1 287 ? 8.473 -14.667 12.064 1.00 85.81 287 LYS A N 1
ATOM 2035 C CA . LYS A 1 287 ? 9.450 -15.737 11.796 1.00 85.81 287 LYS A CA 1
ATOM 2036 C C . LYS A 1 287 ? 10.300 -16.056 13.027 1.00 85.81 287 LYS A C 1
ATOM 2038 O O . LYS A 1 287 ? 10.640 -17.218 13.244 1.00 85.81 287 LYS A O 1
ATOM 2043 N N . ARG A 1 288 ? 10.614 -15.049 13.846 1.00 87.50 288 ARG A N 1
ATOM 2044 C CA . ARG A 1 288 ? 11.534 -15.168 14.989 1.00 87.50 288 ARG A CA 1
ATOM 2045 C C . ARG A 1 288 ? 10.874 -15.431 16.337 1.00 87.50 288 ARG A C 1
ATOM 2047 O O . ARG A 1 288 ? 11.574 -15.852 17.252 1.00 87.50 288 ARG A O 1
ATOM 2054 N N . SER A 1 289 ? 9.575 -15.186 16.478 1.00 87.62 289 SER A N 1
ATOM 2055 C CA . SER A 1 289 ? 8.878 -15.323 17.757 1.00 87.62 289 SER A CA 1
ATOM 2056 C C . SER A 1 289 ? 7.670 -16.241 17.644 1.00 87.62 289 SER A C 1
ATOM 2058 O O . SER A 1 289 ? 6.674 -15.893 17.014 1.00 87.62 289 SER A O 1
ATOM 2060 N N . GLU A 1 290 ? 7.737 -17.397 18.309 1.00 87.38 290 GLU A N 1
ATOM 2061 C CA . GLU A 1 290 ? 6.591 -18.311 18.411 1.00 87.38 290 GLU A CA 1
ATOM 2062 C C . GLU A 1 290 ? 5.428 -17.640 19.142 1.00 87.38 290 GLU A C 1
ATOM 2064 O O . GLU A 1 290 ? 4.296 -17.700 18.679 1.00 87.38 290 GLU A O 1
ATOM 2069 N N . LYS A 1 291 ? 5.733 -16.880 20.201 1.00 86.88 291 LYS A N 1
ATOM 2070 C CA . LYS A 1 291 ? 4.740 -16.125 20.968 1.00 86.88 291 LYS A CA 1
ATOM 2071 C C . LYS A 1 291 ? 3.983 -15.115 20.101 1.00 86.88 291 LYS A C 1
ATOM 2073 O O . LYS A 1 291 ? 2.789 -14.932 20.301 1.00 86.88 291 LYS A O 1
ATOM 2078 N N . LEU A 1 292 ? 4.646 -14.451 19.147 1.00 87.31 292 LEU A N 1
ATOM 2079 C CA . LEU A 1 292 ? 3.955 -13.549 18.214 1.00 87.31 292 LEU A CA 1
ATOM 2080 C C . LEU A 1 292 ? 3.079 -14.301 17.210 1.00 87.31 292 LEU A C 1
ATOM 2082 O O . LEU A 1 292 ? 2.021 -13.797 16.851 1.00 87.31 292 LEU A O 1
ATOM 2086 N N . ARG A 1 293 ? 3.471 -15.512 16.797 1.00 87.12 293 ARG A N 1
ATOM 2087 C CA . ARG A 1 293 ? 2.648 -16.368 15.923 1.00 87.12 293 ARG A CA 1
ATOM 2088 C C . ARG A 1 293 ? 1.369 -16.874 16.582 1.00 87.12 293 ARG A C 1
ATOM 2090 O O . ARG A 1 293 ? 0.528 -17.412 15.880 1.00 87.12 293 ARG A O 1
ATOM 2097 N N . GLU A 1 294 ? 1.229 -16.709 17.892 1.00 88.50 294 GLU A N 1
ATOM 2098 C CA . GLU A 1 294 ? 0.027 -17.061 18.652 1.00 88.50 294 GLU A CA 1
ATOM 2099 C C . GLU A 1 294 ? -0.849 -15.833 18.965 1.00 88.50 294 GLU A C 1
ATOM 2101 O O . GLU A 1 294 ? -1.959 -15.978 19.474 1.00 88.50 294 GLU A O 1
ATOM 2106 N N . LYS A 1 295 ? -0.386 -14.608 18.662 1.00 90.19 295 LYS A N 1
ATOM 2107 C CA . LYS A 1 295 ? -1.115 -13.368 18.978 1.00 90.19 295 LYS A CA 1
ATOM 2108 C C . LYS A 1 295 ? -2.358 -13.200 18.133 1.00 90.19 295 LYS A C 1
ATOM 2110 O O . LYS A 1 295 ? -2.287 -13.322 16.923 1.00 90.19 295 LYS A O 1
ATOM 2115 N N . ARG A 1 296 ? -3.486 -12.839 18.731 1.00 93.88 296 ARG A N 1
ATOM 2116 C CA . ARG A 1 296 ? -4.709 -12.619 17.961 1.00 93.88 296 ARG A CA 1
ATOM 2117 C C . ARG A 1 296 ? -4.503 -11.523 16.910 1.00 93.88 296 ARG A C 1
ATOM 2119 O O . ARG A 1 296 ? -4.042 -10.428 17.239 1.00 93.88 296 ARG A O 1
ATOM 2126 N N . ILE A 1 297 ? -4.857 -11.828 15.664 1.00 95.88 297 ILE A N 1
ATOM 2127 C CA . ILE A 1 297 ? -4.809 -10.883 14.546 1.00 95.88 297 ILE A CA 1
ATOM 2128 C C . ILE A 1 297 ? -6.237 -10.639 14.068 1.00 95.88 297 ILE A C 1
ATOM 2130 O O . ILE A 1 297 ? -6.936 -11.593 13.746 1.00 95.88 297 ILE A O 1
ATOM 2134 N N . LEU A 1 298 ? -6.666 -9.380 14.014 1.00 97.31 298 LEU A N 1
ATOM 2135 C CA . LEU A 1 298 ? -7.892 -8.969 13.333 1.00 97.31 298 LEU A CA 1
ATOM 2136 C C . LEU A 1 298 ? -7.519 -8.363 11.983 1.00 97.31 298 LEU A C 1
ATOM 2138 O O . LEU A 1 298 ? -6.703 -7.445 11.961 1.00 97.31 298 LEU A O 1
ATOM 2142 N N . PHE A 1 299 ? -8.117 -8.818 10.882 1.00 96.62 299 PHE A N 1
ATOM 2143 C CA . PHE A 1 299 ? -7.885 -8.198 9.577 1.00 96.62 299 PHE A CA 1
ATOM 2144 C C . PHE A 1 299 ? -9.159 -7.816 8.820 1.00 96.62 299 PHE A C 1
ATOM 2146 O O . PHE A 1 299 ? -10.194 -8.476 8.927 1.00 96.62 299 PHE A O 1
ATOM 2153 N N . VAL A 1 300 ? -9.058 -6.742 8.035 1.00 96.50 300 VAL A N 1
ATOM 2154 C CA . VAL A 1 300 ? -10.058 -6.327 7.043 1.00 96.50 300 VAL A CA 1
ATOM 2155 C C . VAL A 1 300 ? -9.321 -5.903 5.788 1.00 96.50 300 VAL A C 1
ATOM 2157 O O . VAL A 1 300 ? -8.419 -5.068 5.848 1.00 96.50 300 VAL A O 1
ATOM 2160 N N . ASP A 1 301 ? -9.700 -6.489 4.663 1.00 94.50 301 ASP A N 1
ATOM 2161 C CA . ASP A 1 301 ? -9.009 -6.279 3.398 1.00 94.50 301 ASP A CA 1
ATOM 2162 C C . ASP A 1 301 ? -9.998 -6.335 2.225 1.00 94.50 301 ASP A C 1
ATOM 2164 O O . ASP A 1 301 ? -11.050 -6.979 2.301 1.00 94.50 301 ASP A O 1
ATOM 2168 N N . HIS A 1 302 ? -9.669 -5.672 1.123 1.00 91.00 302 HIS A N 1
ATOM 2169 C CA . HIS A 1 302 ? -10.428 -5.751 -0.125 1.00 91.00 302 HIS A CA 1
ATOM 2170 C C . HIS A 1 302 ? -9.650 -6.515 -1.224 1.00 91.00 302 HIS A C 1
ATOM 2172 O O . HIS A 1 302 ? -10.193 -6.818 -2.291 1.00 91.00 302 HIS A O 1
ATOM 2178 N N . HIS A 1 303 ? -8.353 -6.781 -1.034 1.00 85.31 303 HIS A N 1
ATOM 2179 C CA . HIS A 1 303 ? -7.504 -7.378 -2.065 1.00 85.31 303 HIS A CA 1
ATOM 2180 C C . HIS A 1 303 ? -7.887 -8.832 -2.363 1.00 85.31 303 HIS A C 1
ATOM 2182 O O . HIS A 1 303 ? -8.456 -9.534 -1.530 1.00 85.31 303 HIS A O 1
ATOM 2188 N N . ARG A 1 304 ? -7.506 -9.349 -3.538 1.00 77.88 304 ARG A N 1
ATOM 2189 C CA . ARG A 1 304 ? -7.682 -10.772 -3.872 1.00 77.88 304 ARG A CA 1
ATOM 2190 C C . ARG A 1 304 ? -6.773 -11.649 -3.004 1.00 77.88 304 ARG A C 1
ATOM 2192 O O . ARG A 1 304 ? -5.623 -11.291 -2.757 1.00 77.88 304 ARG A O 1
ATOM 2199 N N . ARG A 1 305 ? -7.292 -12.811 -2.593 1.00 78.81 305 ARG A N 1
ATOM 2200 C CA . ARG A 1 305 ? -6.534 -13.850 -1.883 1.00 78.81 305 ARG A CA 1
ATOM 2201 C C . ARG A 1 305 ? -5.322 -14.302 -2.711 1.00 78.81 305 ARG A C 1
ATOM 2203 O O . ARG A 1 305 ? -5.470 -14.579 -3.904 1.00 78.81 305 ARG A O 1
ATOM 2210 N N . GLY A 1 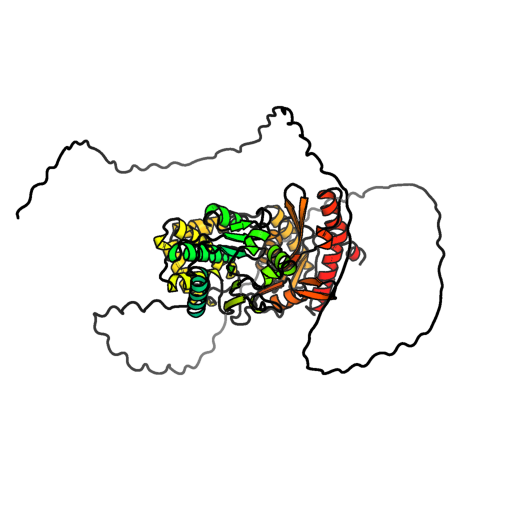306 ? -4.156 -14.366 -2.081 1.00 71.06 306 GLY A N 1
ATOM 2211 C CA . GLY A 1 306 ? -2.921 -14.901 -2.639 1.00 71.06 306 GLY A CA 1
ATOM 2212 C C . GLY A 1 306 ? -2.707 -16.383 -2.301 1.00 71.06 306 GLY A C 1
ATOM 2213 O O . GLY A 1 306 ? -3.637 -17.135 -2.018 1.00 71.06 306 GLY A O 1
ATOM 2214 N N . GLN A 1 307 ? -1.447 -16.826 -2.367 1.00 69.38 307 GLN A N 1
ATOM 2215 C CA . GLN A 1 307 ? -1.042 -18.194 -1.989 1.00 69.38 307 GLN A CA 1
ATOM 2216 C C . GLN A 1 307 ? -0.746 -18.359 -0.489 1.00 69.38 307 GLN A C 1
ATOM 2218 O O . GLN A 1 307 ? -0.633 -19.484 -0.008 1.00 69.38 307 GLN A O 1
ATOM 2223 N N . SER A 1 308 ? -0.527 -17.249 0.214 1.00 74.00 308 SER A N 1
ATOM 2224 C CA . SER A 1 308 ? -0.249 -17.195 1.647 1.00 74.00 308 SER A CA 1
ATOM 2225 C C . SER A 1 308 ? -0.786 -15.868 2.157 1.00 74.00 308 SER A C 1
ATOM 2227 O O . SER A 1 308 ? -0.194 -14.827 1.876 1.00 74.00 308 SER A O 1
ATOM 2229 N N . ASP A 1 309 ? -1.877 -15.904 2.905 1.00 84.94 309 ASP A N 1
ATOM 2230 C CA . ASP A 1 309 ? -2.565 -14.719 3.413 1.00 84.94 309 ASP A CA 1
ATOM 2231 C C . ASP A 1 309 ? -2.602 -14.692 4.941 1.00 84.94 309 ASP A C 1
ATOM 2233 O O . ASP A 1 309 ? -2.248 -15.660 5.616 1.00 84.94 309 ASP A O 1
ATOM 2237 N N . LEU A 1 310 ? -3.037 -13.561 5.499 1.00 88.38 310 LEU A N 1
ATOM 2238 C CA . LEU A 1 310 ? -3.278 -13.431 6.937 1.00 88.38 310 LEU A CA 1
ATOM 2239 C C . LEU A 1 310 ? -4.255 -14.490 7.448 1.00 88.38 310 LEU A C 1
ATOM 2241 O O . LEU A 1 310 ? -4.019 -15.039 8.515 1.00 88.38 310 LEU A O 1
ATOM 2245 N N . GLU A 1 311 ? -5.283 -14.810 6.660 1.00 88.75 311 GLU A N 1
ATOM 2246 C CA . GLU A 1 311 ? -6.332 -15.791 6.985 1.00 88.75 311 GLU A CA 1
ATOM 2247 C C . GLU A 1 311 ? -5.801 -17.226 7.131 1.00 88.75 311 GLU A C 1
ATOM 2249 O O . GLU A 1 311 ? -6.461 -18.069 7.735 1.00 88.75 311 GLU A O 1
ATOM 2254 N N . ASP A 1 312 ? -4.606 -17.516 6.603 1.00 87.62 312 ASP A N 1
ATOM 2255 C CA . ASP A 1 312 ? -3.958 -18.821 6.767 1.00 87.62 312 ASP A CA 1
ATOM 2256 C C . ASP A 1 312 ? -3.259 -18.954 8.133 1.00 87.62 312 ASP A C 1
ATOM 2258 O O . ASP A 1 312 ? -2.817 -20.045 8.509 1.00 87.62 312 ASP A O 1
ATOM 2262 N N . LEU A 1 313 ? -3.138 -17.858 8.893 1.00 86.94 313 LEU A N 1
ATOM 2263 C CA . LEU A 1 313 ? -2.606 -17.887 10.251 1.00 86.94 313 LEU A CA 1
ATOM 2264 C C . LEU A 1 313 ? -3.687 -18.393 11.225 1.00 86.94 313 LEU A C 1
ATOM 2266 O O . LEU A 1 313 ? -4.796 -17.854 11.237 1.00 86.94 313 LEU A O 1
ATOM 2270 N N . PRO A 1 314 ? -3.381 -19.378 12.093 1.00 83.94 314 PRO A N 1
ATOM 2271 C CA . PRO A 1 314 ? -4.375 -20.075 12.927 1.00 83.94 314 PRO A CA 1
ATOM 2272 C C . PRO A 1 314 ? -5.063 -19.188 13.981 1.00 83.94 314 PRO A C 1
ATOM 2274 O O . PRO A 1 314 ? -6.089 -19.552 14.545 1.00 83.94 314 PRO A O 1
ATOM 2277 N N . ASN A 1 315 ? -4.466 -18.039 14.263 1.00 88.12 315 ASN A N 1
ATOM 2278 C CA . ASN A 1 315 ? -4.824 -17.024 15.250 1.00 88.12 315 ASN A CA 1
ATOM 2279 C C . ASN A 1 315 ? -5.390 -15.746 14.605 1.00 88.12 315 ASN A C 1
ATOM 2281 O O . ASN A 1 315 ? -5.609 -14.748 15.300 1.00 88.12 315 ASN A O 1
ATOM 2285 N N . SER A 1 316 ? -5.590 -15.756 13.285 1.00 93.12 316 SER A N 1
ATOM 2286 C CA . SER A 1 316 ? -6.226 -14.661 12.565 1.00 93.12 316 SER A CA 1
ATOM 2287 C C . SER A 1 316 ? -7.746 -14.812 12.554 1.00 93.12 316 SER A C 1
ATOM 2289 O O . SER A 1 316 ? -8.297 -15.906 12.434 1.00 93.12 316 SER A O 1
ATOM 2291 N N . VAL A 1 317 ? -8.435 -13.686 12.679 1.00 94.44 317 VAL A N 1
ATOM 2292 C CA . VAL A 1 317 ? -9.864 -13.536 12.427 1.00 94.44 317 VAL A CA 1
ATOM 2293 C C . VAL A 1 317 ? -10.033 -12.323 11.528 1.00 94.44 317 VAL A C 1
ATOM 2295 O O . VAL A 1 317 ? -9.376 -11.306 11.720 1.00 94.44 317 VAL A O 1
ATOM 2298 N N . GLY A 1 318 ? -10.883 -12.399 10.521 1.00 92.62 318 GLY A N 1
ATOM 2299 C CA . GLY A 1 318 ? -11.018 -11.284 9.598 1.00 92.62 318 GLY A CA 1
ATOM 2300 C C . GLY A 1 318 ? -11.988 -11.565 8.479 1.00 92.62 318 GLY A C 1
ATOM 2301 O O . GLY A 1 318 ? -12.549 -12.657 8.378 1.00 92.62 318 GLY A O 1
ATOM 2302 N N . VAL A 1 319 ? -12.180 -10.547 7.655 1.00 92.19 319 VAL A N 1
ATOM 2303 C CA . VAL A 1 319 ? -13.012 -10.611 6.458 1.00 92.19 319 VAL A CA 1
ATOM 2304 C C . VAL A 1 319 ? -12.279 -9.972 5.297 1.00 92.19 319 VAL A C 1
ATOM 2306 O O . VAL A 1 319 ? -11.580 -8.967 5.447 1.00 92.19 319 VAL A O 1
ATOM 2309 N N . ARG A 1 320 ? -12.481 -10.558 4.122 1.00 90.81 320 ARG A N 1
ATOM 2310 C CA . ARG A 1 320 ? -11.969 -10.046 2.863 1.00 90.81 320 ARG A CA 1
ATOM 2311 C C . ARG A 1 320 ? -13.119 -9.854 1.895 1.00 90.81 320 ARG A C 1
ATOM 2313 O O . ARG A 1 320 ? -13.803 -10.816 1.548 1.00 90.81 320 ARG A O 1
ATOM 2320 N N . TYR A 1 321 ? -13.306 -8.628 1.422 1.00 88.12 321 TYR A N 1
ATOM 2321 C CA . TYR A 1 321 ? -14.341 -8.317 0.440 1.00 88.12 321 TYR A CA 1
ATOM 2322 C C . TYR A 1 321 ? -13.707 -8.099 -0.919 1.00 88.12 321 TYR A C 1
ATOM 2324 O O . TYR A 1 321 ? -13.359 -6.980 -1.272 1.00 88.12 321 TYR A O 1
ATOM 2332 N N . SER A 1 322 ? -13.634 -9.152 -1.730 1.00 72.81 322 SER A N 1
ATOM 2333 C CA . SER A 1 322 ? -13.161 -9.030 -3.115 1.00 72.81 322 SER A CA 1
ATOM 2334 C C . SER A 1 322 ? -14.040 -8.118 -3.983 1.00 72.81 322 SER A C 1
ATOM 2336 O O . SER A 1 322 ? -13.613 -7.706 -5.054 1.00 72.81 322 SER A O 1
ATOM 2338 N N . GLY A 1 323 ? -15.281 -7.850 -3.555 1.00 75.94 323 GLY A N 1
ATOM 2339 C CA . GLY A 1 323 ? -16.171 -6.858 -4.168 1.00 75.94 323 GLY A CA 1
ATOM 2340 C C . GLY A 1 323 ? -16.038 -5.447 -3.580 1.00 75.94 323 GLY A C 1
ATOM 2341 O O . GLY A 1 323 ? -16.633 -4.517 -4.115 1.00 75.94 323 GLY A O 1
ATOM 2342 N N . GLY A 1 324 ? -15.284 -5.277 -2.490 1.00 84.50 324 GLY A N 1
ATOM 2343 C CA . GLY A 1 324 ? -14.939 -3.966 -1.953 1.00 84.50 324 GLY A CA 1
ATOM 2344 C C . GLY A 1 324 ? -13.901 -3.289 -2.844 1.00 84.50 324 GLY A C 1
ATOM 2345 O O . GLY A 1 324 ? -12.976 -3.934 -3.331 1.00 84.50 324 GLY A O 1
ATOM 2346 N N . GLN A 1 325 ? -14.056 -1.984 -3.071 1.00 89.50 325 GLN A N 1
ATOM 2347 C CA . GLN A 1 325 ? -13.134 -1.220 -3.920 1.00 89.50 325 GLN A CA 1
ATOM 2348 C C . GLN A 1 325 ? -12.078 -0.441 -3.128 1.00 89.50 325 GLN A C 1
ATOM 2350 O O . GLN A 1 325 ? -11.170 0.100 -3.746 1.00 89.50 325 GLN A O 1
ATOM 2355 N N . ALA A 1 326 ? -12.195 -0.372 -1.801 1.00 93.69 326 ALA A N 1
ATOM 2356 C CA . ALA A 1 326 ? -11.232 0.259 -0.899 1.00 93.69 326 ALA A CA 1
ATOM 2357 C C . ALA A 1 326 ? -11.503 -0.191 0.546 1.00 93.69 326 ALA A C 1
ATOM 2359 O O . ALA A 1 326 ? -12.669 -0.277 0.960 1.00 93.69 326 ALA A O 1
ATOM 2360 N N . THR A 1 327 ? -10.460 -0.429 1.336 1.00 97.12 327 THR A N 1
ATOM 2361 C CA . THR A 1 327 ? -10.574 -0.753 2.764 1.00 97.12 327 THR A CA 1
ATOM 2362 C C . THR A 1 327 ? -11.131 0.435 3.551 1.00 97.12 327 THR A C 1
ATOM 2364 O O . THR A 1 327 ? -11.965 0.243 4.438 1.00 97.12 327 THR A O 1
ATOM 2367 N N . SER A 1 328 ? -10.789 1.678 3.192 1.00 98.12 328 SER A N 1
ATOM 2368 C CA . SER A 1 328 ? -11.382 2.881 3.800 1.00 98.12 328 SER A CA 1
ATOM 2369 C C . SER A 1 328 ? -12.895 2.935 3.613 1.00 98.12 328 SER A C 1
ATOM 2371 O O . SER A 1 328 ? -13.606 3.309 4.543 1.00 98.12 328 SER A O 1
ATOM 2373 N N . ALA A 1 329 ? -13.411 2.537 2.443 1.00 97.69 329 ALA A N 1
ATOM 2374 C CA . ALA A 1 329 ? -14.854 2.488 2.208 1.00 97.69 329 ALA A CA 1
ATOM 2375 C C . ALA A 1 329 ? -15.527 1.460 3.129 1.00 97.69 329 ALA A C 1
ATOM 2377 O O . ALA A 1 329 ? -16.532 1.775 3.767 1.00 97.69 329 ALA A O 1
ATOM 2378 N N . ILE A 1 330 ? -14.940 0.264 3.260 1.00 98.00 330 ILE A N 1
ATOM 2379 C CA . ILE A 1 330 ? -15.428 -0.781 4.175 1.00 98.00 330 ILE A CA 1
ATOM 2380 C C . ILE A 1 330 ? -15.451 -0.249 5.615 1.00 98.00 330 ILE A C 1
ATOM 2382 O O . ILE A 1 330 ? -16.474 -0.335 6.295 1.00 98.00 330 ILE A O 1
ATOM 2386 N N . MET A 1 331 ? -14.356 0.367 6.066 1.00 98.50 331 MET A N 1
ATOM 2387 C CA . MET A 1 331 ? -14.238 0.889 7.428 1.00 98.50 331 MET A CA 1
ATOM 2388 C C . MET A 1 331 ? -15.195 2.056 7.714 1.00 98.50 331 MET A C 1
ATOM 2390 O O . MET A 1 331 ? -15.709 2.152 8.829 1.00 98.50 331 MET A O 1
ATOM 2394 N N . LEU A 1 332 ? -15.493 2.916 6.731 1.00 98.25 332 LEU A N 1
ATOM 2395 C CA . LEU A 1 332 ? -16.507 3.971 6.877 1.00 98.25 332 LEU A CA 1
ATOM 2396 C C . LEU A 1 332 ? -17.900 3.396 7.122 1.00 98.25 332 LEU A C 1
ATOM 2398 O O . LEU A 1 332 ? -18.636 3.907 7.967 1.00 98.25 332 LEU A O 1
ATOM 2402 N N . HIS A 1 333 ? -18.263 2.337 6.402 1.00 98.00 333 HIS A N 1
ATOM 2403 C CA . HIS A 1 333 ? -19.539 1.654 6.604 1.00 98.00 333 HIS A CA 1
ATOM 2404 C C . HIS A 1 333 ? -19.598 0.954 7.955 1.00 98.00 333 HIS A C 1
ATOM 2406 O O . HIS A 1 333 ? -20.590 1.115 8.660 1.00 98.00 333 HIS A O 1
ATOM 2412 N N . VAL A 1 334 ? -18.520 0.280 8.369 1.00 98.12 334 VAL A N 1
ATOM 2413 C CA . VAL A 1 334 ? -18.404 -0.289 9.723 1.00 98.12 334 VAL A CA 1
ATOM 2414 C C . VAL A 1 334 ? -18.651 0.784 10.783 1.00 98.12 334 VAL A C 1
ATOM 2416 O O . VAL A 1 334 ? -19.516 0.617 11.638 1.00 98.12 334 VAL A O 1
ATOM 2419 N N . MET A 1 335 ? -17.938 1.910 10.711 1.00 98.06 335 MET A N 1
ATOM 2420 C CA . MET A 1 335 ? -18.100 3.027 11.646 1.00 98.06 335 MET A CA 1
ATOM 2421 C C . MET A 1 335 ? -19.558 3.515 11.697 1.00 98.06 335 MET A C 1
ATOM 2423 O O . MET A 1 335 ? -20.122 3.675 12.780 1.00 98.06 335 MET A O 1
ATOM 2427 N N . ARG A 1 336 ? -20.195 3.708 10.537 1.00 97.25 336 ARG A N 1
ATOM 2428 C CA . ARG A 1 336 ? -21.587 4.178 10.455 1.00 97.25 336 ARG A CA 1
ATOM 2429 C C . ARG A 1 336 ? -22.588 3.151 10.984 1.00 97.25 336 ARG A C 1
ATOM 2431 O O . ARG A 1 336 ? -23.545 3.533 11.655 1.00 97.25 336 ARG A O 1
ATOM 2438 N N . ASN A 1 337 ? -22.362 1.860 10.748 1.00 97.06 337 ASN A N 1
ATOM 2439 C CA . ASN A 1 337 ? -23.197 0.787 11.292 1.00 97.06 337 ASN A CA 1
ATOM 2440 C C . ASN A 1 337 ? -23.124 0.719 12.826 1.00 97.06 337 ASN A C 1
ATOM 2442 O O . ASN A 1 337 ? -24.113 0.359 13.464 1.00 97.06 337 ASN A O 1
ATOM 2446 N N . LEU A 1 338 ? -21.991 1.117 13.418 1.00 96.56 338 LEU A N 1
ATOM 2447 C CA . LEU A 1 338 ? -21.814 1.265 14.869 1.00 96.56 338 LEU A CA 1
ATOM 2448 C C . LEU A 1 338 ? -22.489 2.529 15.437 1.00 96.56 338 LEU A C 1
ATOM 2450 O O . LEU A 1 338 ? -22.425 2.768 16.641 1.00 96.56 338 LEU A O 1
ATOM 2454 N N . GLY A 1 339 ? -23.143 3.338 14.596 1.00 95.69 339 GLY A N 1
ATOM 2455 C CA . GLY A 1 339 ? -23.797 4.583 15.001 1.00 95.69 339 GLY A CA 1
ATOM 2456 C C . GLY A 1 339 ? -22.832 5.750 15.221 1.00 95.69 339 GLY A C 1
ATOM 2457 O O . GLY A 1 339 ? -23.231 6.759 15.799 1.00 95.69 339 GLY A O 1
ATOM 2458 N N . LEU A 1 340 ? -21.580 5.621 14.772 1.00 97.06 340 LEU A N 1
ATOM 2459 C CA . LEU A 1 340 ? -20.580 6.681 14.839 1.00 97.06 340 LEU A CA 1
ATOM 2460 C C . LEU A 1 340 ? -20.630 7.561 13.585 1.00 97.06 340 LEU A C 1
ATOM 2462 O O . LEU A 1 340 ? -21.010 7.121 12.498 1.00 97.06 340 LEU A O 1
ATOM 2466 N N . ASP A 1 341 ? -20.205 8.812 13.735 1.00 96.62 341 ASP A N 1
ATOM 2467 C CA . ASP A 1 341 ? -20.250 9.815 12.675 1.00 96.62 341 ASP A CA 1
ATOM 2468 C C . ASP A 1 341 ? -19.041 10.749 12.788 1.00 96.62 341 ASP A C 1
ATOM 2470 O O . ASP A 1 341 ? -18.794 11.333 13.837 1.00 96.62 341 ASP A O 1
ATOM 2474 N N . LEU A 1 342 ? -18.296 10.935 11.698 1.00 97.25 342 LEU 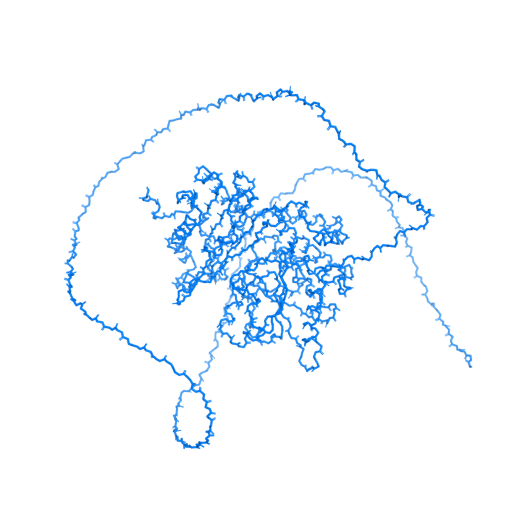A N 1
ATOM 2475 C CA . LEU A 1 342 ? -17.128 11.824 11.691 1.00 97.25 342 LEU A CA 1
ATOM 2476 C C . LEU A 1 342 ? -17.526 13.288 11.920 1.00 97.25 342 LEU A C 1
ATOM 2478 O O . LEU A 1 342 ? -16.716 14.077 12.400 1.00 97.25 342 LEU A O 1
ATOM 2482 N N . ARG A 1 343 ? -18.772 13.674 11.619 1.00 95.62 343 ARG A N 1
ATOM 2483 C CA . ARG A 1 343 ? -19.263 15.047 11.826 1.00 95.62 343 ARG A CA 1
ATOM 2484 C C . ARG A 1 343 ? -19.258 15.454 13.298 1.00 95.62 343 ARG A C 1
ATOM 2486 O O . ARG A 1 343 ? -19.136 16.644 13.586 1.00 95.62 343 ARG A O 1
ATOM 2493 N N . THR A 1 344 ? -19.363 14.503 14.228 1.00 92.50 344 THR A N 1
ATOM 2494 C CA . THR A 1 344 ? -19.353 14.803 15.670 1.00 92.50 344 THR A CA 1
ATOM 2495 C C . THR A 1 344 ? -17.954 15.146 16.185 1.00 92.50 344 THR A C 1
ATOM 2497 O O . THR A 1 344 ? -17.834 15.843 17.190 1.00 92.50 344 THR A O 1
ATOM 2500 N N . ALA A 1 345 ? -16.903 14.742 15.465 1.00 92.38 345 ALA A N 1
ATOM 2501 C CA . ALA A 1 345 ? -15.500 14.932 15.840 1.00 92.38 345 ALA A CA 1
ATOM 2502 C C . ALA A 1 345 ? -14.890 16.265 15.359 1.00 92.38 345 ALA A C 1
ATOM 2504 O O . ALA A 1 345 ? -13.685 16.497 15.488 1.00 92.38 345 ALA A O 1
ATOM 2505 N N . GLY A 1 346 ? -15.697 17.152 14.768 1.00 94.00 346 GLY A N 1
ATOM 2506 C CA . GLY A 1 346 ? -15.258 18.473 14.319 1.00 94.00 346 GLY A CA 1
ATOM 2507 C C . GLY A 1 346 ? -14.102 18.422 13.311 1.00 94.00 346 GLY A C 1
ATOM 2508 O O . GLY A 1 346 ? -14.172 17.743 12.288 1.00 94.00 346 GLY A O 1
ATOM 2509 N N . GLU A 1 347 ? -13.031 19.172 13.581 1.00 96.31 347 GLU A N 1
ATOM 2510 C CA . GLU A 1 347 ? -11.881 19.287 12.671 1.00 96.31 347 GLU A CA 1
ATOM 2511 C C . GLU A 1 347 ? -11.109 17.966 12.515 1.00 96.31 347 GLU A C 1
ATOM 2513 O O . GLU A 1 347 ? -10.567 17.707 11.443 1.00 96.31 347 GLU A O 1
ATOM 2518 N N . GLU A 1 348 ? -11.070 17.114 13.541 1.00 94.94 348 GLU A N 1
ATOM 2519 C CA . GLU A 1 348 ? -10.427 15.800 13.437 1.00 94.94 348 GLU A CA 1
ATOM 2520 C C . GLU A 1 348 ? -11.201 14.886 12.482 1.00 94.94 348 GLU A C 1
ATOM 2522 O O . GLU A 1 348 ? -10.615 14.309 11.564 1.00 94.94 348 GLU A O 1
ATOM 2527 N N . GLY A 1 349 ? -12.530 14.855 12.613 1.00 96.94 349 GLY A N 1
ATOM 2528 C CA . GLY A 1 349 ? -13.405 14.133 11.690 1.00 96.94 349 GLY A CA 1
ATOM 2529 C C . GLY A 1 349 ? -13.316 14.645 10.252 1.00 96.94 349 GLY A C 1
ATOM 2530 O O . GLY A 1 349 ? -13.233 13.848 9.319 1.00 96.94 349 GLY A O 1
ATOM 2531 N N . PHE A 1 350 ? -13.235 15.968 10.059 1.00 98.38 350 PHE A N 1
ATOM 2532 C CA . PHE A 1 350 ? -12.997 16.568 8.740 1.00 98.38 350 PHE A CA 1
ATOM 2533 C C . PHE A 1 350 ? -11.668 16.102 8.129 1.00 98.38 350 PHE A C 1
ATOM 2535 O O . PHE A 1 350 ? -11.609 15.750 6.950 1.00 98.38 350 PHE A O 1
ATOM 2542 N N . ARG A 1 351 ? -10.588 16.079 8.916 1.00 97.94 351 ARG A N 1
ATOM 2543 C CA . ARG A 1 351 ? -9.274 15.645 8.427 1.00 97.94 351 ARG A CA 1
ATOM 2544 C C . ARG A 1 351 ? -9.255 14.164 8.069 1.00 97.94 351 ARG A C 1
ATOM 2546 O O . ARG A 1 351 ? -8.733 13.821 7.010 1.00 97.94 351 ARG A O 1
ATOM 2553 N N . LEU A 1 352 ? -9.866 13.312 8.890 1.00 97.81 352 LEU A N 1
ATOM 2554 C CA . LEU A 1 352 ? -10.030 11.891 8.581 1.00 97.81 352 LEU A CA 1
ATOM 2555 C C . LEU A 1 352 ? -10.854 11.679 7.308 1.00 97.81 352 LEU A C 1
ATOM 2557 O O . LEU A 1 352 ? -10.484 10.843 6.486 1.00 97.81 352 LEU A O 1
ATOM 2561 N N . ALA A 1 353 ? -11.900 12.482 7.086 1.00 98.50 353 ALA A N 1
ATOM 2562 C CA . ALA A 1 353 ? -12.674 12.433 5.850 1.00 98.50 353 ALA A CA 1
ATOM 2563 C C . ALA A 1 353 ? -11.821 12.767 4.610 1.00 98.50 353 ALA A C 1
ATOM 2565 O O . ALA A 1 353 ? -11.976 12.117 3.578 1.00 98.50 353 ALA A O 1
ATOM 2566 N N . VAL A 1 354 ? -10.873 13.714 4.702 1.00 98.38 354 VAL A N 1
ATOM 2567 C CA . VAL A 1 354 ? -9.926 14.010 3.604 1.00 98.38 354 VAL A CA 1
ATOM 2568 C C . VAL A 1 354 ? -9.047 12.797 3.296 1.00 98.38 354 VAL A C 1
ATOM 2570 O O . VAL A 1 354 ? -8.878 12.451 2.127 1.00 98.38 354 VAL A O 1
ATOM 2573 N N . VAL A 1 355 ? -8.492 12.152 4.330 1.00 98.00 355 VAL A N 1
ATOM 2574 C CA . VAL A 1 355 ? -7.626 10.973 4.158 1.00 98.00 355 VAL A CA 1
ATOM 2575 C C . VAL A 1 355 ? -8.416 9.821 3.544 1.00 98.00 355 VAL A C 1
ATOM 2577 O O . VAL A 1 355 ? -7.998 9.290 2.521 1.00 98.00 355 VAL A O 1
ATOM 2580 N N . ALA A 1 356 ? -9.580 9.486 4.108 1.00 98.31 356 ALA A N 1
ATOM 2581 C CA . ALA A 1 356 ? -10.424 8.400 3.616 1.00 98.31 356 ALA A CA 1
ATOM 2582 C C . ALA A 1 356 ? -10.911 8.649 2.178 1.00 98.31 356 ALA A C 1
ATOM 2584 O O . ALA A 1 356 ? -10.928 7.723 1.371 1.00 98.31 356 ALA A O 1
ATOM 2585 N N . ARG A 1 357 ? -11.241 9.901 1.816 1.00 98.25 357 ARG A N 1
ATOM 2586 C CA . ARG A 1 357 ? -11.630 10.263 0.441 1.00 98.25 357 ARG A CA 1
ATOM 2587 C C . ARG A 1 357 ? -10.502 10.007 -0.548 1.00 98.25 357 ARG A C 1
ATOM 2589 O O . ARG A 1 357 ? -10.750 9.423 -1.598 1.00 98.25 357 ARG A O 1
ATOM 2596 N N . LEU A 1 358 ? -9.275 10.410 -0.210 1.00 96.50 358 LEU A N 1
ATOM 2597 C CA . LEU A 1 358 ? -8.103 10.131 -1.043 1.00 96.50 358 LEU A CA 1
ATOM 2598 C C . LEU A 1 358 ? -7.730 8.652 -1.065 1.00 96.50 358 LEU A C 1
ATOM 2600 O O . LEU A 1 358 ? -7.232 8.196 -2.091 1.00 96.50 358 LEU A O 1
ATOM 2604 N N . GLY A 1 359 ? -7.976 7.917 0.020 1.00 95.50 359 GLY A N 1
ATOM 2605 C CA . GLY A 1 359 ? -7.836 6.462 0.069 1.00 95.50 359 GLY A CA 1
ATOM 2606 C C . GLY A 1 359 ? -8.681 5.784 -0.989 1.00 95.50 359 GLY A C 1
ATOM 2607 O O . GLY A 1 359 ? -8.147 5.183 -1.918 1.00 95.50 359 GLY A O 1
ATOM 2608 N N . ILE A 1 360 ? -9.990 6.029 -0.931 1.00 95.88 360 ILE A N 1
ATOM 2609 C CA . ILE A 1 360 ? -10.938 5.473 -1.897 1.00 95.88 360 ILE A CA 1
ATOM 2610 C C . ILE A 1 360 ? -10.579 5.899 -3.328 1.00 95.88 360 ILE A C 1
ATOM 2612 O O . ILE A 1 360 ? -10.576 5.076 -4.233 1.00 95.88 360 ILE A O 1
ATOM 2616 N N . GLU A 1 361 ? -10.235 7.167 -3.563 1.00 92.31 361 GLU A N 1
ATOM 2617 C CA . GLU A 1 361 ? -9.865 7.628 -4.909 1.00 92.31 361 GLU A CA 1
ATOM 2618 C C . GLU A 1 361 ? -8.574 7.010 -5.448 1.00 92.31 361 GLU A C 1
ATOM 2620 O O . GLU A 1 361 ? -8.495 6.749 -6.646 1.00 92.31 361 GLU A O 1
ATOM 2625 N N . THR A 1 362 ? -7.569 6.792 -4.594 1.00 87.88 362 THR A N 1
ATOM 2626 C CA . THR A 1 362 ? -6.286 6.191 -5.003 1.00 87.88 362 THR A CA 1
ATOM 2627 C C . THR A 1 362 ? -6.502 4.777 -5.527 1.00 87.88 362 THR A C 1
ATOM 2629 O O . THR A 1 362 ? -5.933 4.385 -6.545 1.00 87.88 362 THR A O 1
ATOM 2632 N N . ASP A 1 363 ? -7.397 4.053 -4.876 1.00 86.81 363 ASP A N 1
ATOM 2633 C CA . ASP A 1 363 ? -7.773 2.692 -5.221 1.00 86.81 363 ASP A CA 1
ATOM 2634 C C . ASP A 1 363 ? -8.706 2.570 -6.428 1.00 86.81 363 ASP A C 1
ATOM 2636 O O . ASP A 1 363 ? -8.807 1.500 -7.038 1.00 86.81 363 ASP A O 1
ATOM 2640 N N . LEU A 1 364 ? -9.368 3.670 -6.786 1.00 85.69 364 LEU A N 1
ATOM 2641 C CA . LEU A 1 364 ? -10.221 3.795 -7.965 1.00 85.69 364 LEU A CA 1
ATOM 2642 C C . LEU A 1 364 ? -9.475 4.378 -9.178 1.00 85.69 364 LEU A C 1
ATOM 2644 O O . LEU A 1 364 ? -10.089 4.610 -10.219 1.00 85.69 364 LEU A O 1
ATOM 2648 N N . ILE A 1 365 ? -8.158 4.614 -9.094 1.00 78.88 365 ILE A N 1
ATOM 2649 C CA . ILE A 1 365 ? -7.373 5.089 -10.244 1.00 78.88 365 ILE A CA 1
ATOM 2650 C C . ILE A 1 365 ? -7.497 4.090 -11.404 1.00 78.88 365 ILE A C 1
ATOM 2652 O O . ILE A 1 365 ? -7.114 2.927 -11.291 1.00 78.88 365 ILE A O 1
ATOM 2656 N N . GLY A 1 366 ? -7.994 4.576 -12.545 1.00 67.62 366 GLY A N 1
ATOM 2657 C CA . GLY A 1 366 ? -8.191 3.774 -13.757 1.00 67.62 366 GLY A CA 1
ATOM 2658 C C . GLY A 1 366 ? -9.497 2.972 -13.790 1.00 67.62 366 GLY A C 1
ATOM 2659 O O . GLY A 1 366 ? -9.752 2.304 -14.787 1.00 67.62 366 GLY A O 1
ATOM 2660 N N . VAL A 1 367 ? -10.325 3.049 -12.745 1.00 74.50 367 VAL A N 1
ATOM 2661 C CA . VAL A 1 367 ? -11.667 2.449 -12.702 1.00 74.50 367 VAL A CA 1
ATOM 2662 C C . VAL A 1 367 ? -12.665 3.426 -13.322 1.00 74.50 367 VAL A C 1
ATOM 2664 O O . VAL A 1 367 ? -12.632 4.624 -13.024 1.00 74.50 367 VAL A O 1
ATOM 2667 N N . ASN A 1 368 ? -13.555 2.942 -14.189 1.00 78.38 368 ASN A N 1
ATOM 2668 C CA . ASN A 1 368 ? -14.624 3.775 -14.731 1.00 78.38 368 ASN A CA 1
ATOM 2669 C C . ASN A 1 368 ? -15.608 4.118 -13.592 1.00 78.38 368 ASN A C 1
ATOM 2671 O O . ASN A 1 368 ? -16.039 3.209 -12.884 1.00 78.38 368 ASN A O 1
ATOM 2675 N N . PRO A 1 369 ? -16.015 5.390 -13.403 1.00 84.00 369 PRO A N 1
ATOM 2676 C CA . PRO A 1 369 ? -17.049 5.748 -12.431 1.00 84.00 369 PRO A CA 1
ATOM 2677 C C . PRO A 1 369 ? -18.354 4.943 -12.542 1.00 84.00 369 PRO A C 1
ATOM 2679 O O . PRO A 1 369 ? -19.019 4.730 -11.533 1.00 84.00 369 PRO A O 1
ATOM 2682 N N . GLU A 1 370 ? -18.716 4.462 -13.736 1.00 83.62 370 GLU A N 1
ATOM 2683 C CA . GLU A 1 370 ? -19.868 3.563 -13.937 1.00 83.62 370 GLU A CA 1
ATOM 2684 C C . GLU A 1 370 ? -19.673 2.178 -13.292 1.00 83.62 370 GLU A C 1
ATOM 2686 O O . GLU A 1 370 ? -20.649 1.494 -12.992 1.00 83.62 370 GLU A O 1
ATOM 2691 N N . GLY A 1 371 ? -18.422 1.772 -13.060 1.00 82.31 371 GLY A N 1
ATOM 2692 C CA . GLY A 1 371 ? -18.032 0.547 -12.364 1.00 82.31 371 GLY A CA 1
ATOM 2693 C C . GLY A 1 371 ? -17.921 0.705 -10.845 1.00 82.31 371 GLY A C 1
ATOM 2694 O O . GLY A 1 371 ? -17.479 -0.219 -10.161 1.00 82.31 371 GLY A O 1
ATOM 2695 N N . TYR A 1 372 ? -18.275 1.860 -10.272 1.00 89.00 372 TYR A N 1
ATOM 2696 C CA . TYR A 1 372 ? -18.270 2.030 -8.818 1.00 89.00 372 TYR A CA 1
ATOM 2697 C C . TYR A 1 372 ? -19.418 1.242 -8.183 1.00 89.00 372 TYR A C 1
ATOM 2699 O O . TYR A 1 372 ? -20.560 1.315 -8.628 1.00 89.00 372 TYR A O 1
ATOM 2707 N N . THR A 1 373 ? -19.131 0.507 -7.108 1.00 90.19 373 THR A N 1
ATOM 2708 C CA . THR A 1 373 ? -20.187 -0.200 -6.366 1.00 90.19 373 THR A CA 1
ATOM 2709 C C . THR A 1 373 ? -21.078 0.781 -5.611 1.00 90.19 373 THR A C 1
ATOM 2711 O O . THR A 1 373 ? -20.610 1.838 -5.181 1.00 90.19 373 THR A O 1
ATOM 2714 N N . ASP A 1 374 ? -22.325 0.395 -5.334 1.00 92.88 374 ASP A N 1
ATOM 2715 C CA . ASP A 1 374 ? -23.237 1.204 -4.512 1.00 92.88 374 ASP A CA 1
ATOM 2716 C C . ASP A 1 374 ? -22.631 1.545 -3.139 1.00 92.88 374 ASP A C 1
ATOM 2718 O O . ASP A 1 374 ? -22.789 2.659 -2.639 1.00 92.88 374 ASP A O 1
ATOM 2722 N N . SER A 1 375 ? -21.867 0.612 -2.556 1.00 94.31 375 SER A N 1
ATOM 2723 C CA . SER A 1 375 ? -21.164 0.823 -1.286 1.00 94.31 375 SER A CA 1
ATOM 2724 C C . SER A 1 375 ? -20.085 1.908 -1.398 1.00 94.31 375 SER A C 1
ATOM 2726 O O . SER A 1 375 ? -19.959 2.759 -0.516 1.00 94.31 375 SER A O 1
ATOM 2728 N N . THR A 1 376 ? -19.348 1.938 -2.508 1.00 95.38 376 THR A N 1
ATOM 2729 C CA . THR A 1 376 ? -18.343 2.964 -2.794 1.00 95.38 376 THR A CA 1
ATOM 2730 C C . THR A 1 376 ? -19.011 4.313 -3.019 1.00 95.38 376 THR A C 1
ATOM 2732 O O . THR A 1 376 ? -18.609 5.300 -2.410 1.00 95.38 376 THR A O 1
ATOM 2735 N N . ILE A 1 377 ? -20.058 4.362 -3.847 1.00 95.94 377 ILE A N 1
ATOM 2736 C CA . ILE A 1 377 ? -20.805 5.591 -4.146 1.00 95.94 377 ILE A CA 1
ATOM 2737 C C . ILE A 1 377 ? -21.378 6.190 -2.857 1.00 95.94 377 ILE A C 1
ATOM 2739 O O . ILE A 1 377 ? -21.247 7.394 -2.628 1.00 95.94 377 ILE A O 1
ATOM 2743 N N . ASP A 1 378 ? -21.963 5.363 -1.988 1.00 96.81 378 ASP A N 1
ATOM 2744 C CA . ASP A 1 378 ? -22.500 5.819 -0.708 1.00 96.81 378 ASP A CA 1
ATOM 2745 C C . ASP A 1 378 ? -21.407 6.346 0.236 1.00 96.81 378 ASP A C 1
ATOM 2747 O O . ASP A 1 378 ? -21.583 7.405 0.843 1.00 96.81 378 ASP A O 1
ATOM 2751 N N . ALA A 1 379 ? -20.255 5.668 0.315 1.00 97.62 379 ALA A N 1
ATOM 2752 C CA . ALA A 1 379 ? -19.114 6.135 1.103 1.00 97.62 379 ALA A CA 1
ATOM 2753 C C . ALA A 1 379 ? -18.577 7.481 0.586 1.00 97.62 379 ALA A C 1
ATOM 2755 O O . ALA A 1 379 ? -18.350 8.397 1.377 1.00 97.62 379 ALA A O 1
ATOM 2756 N N . LEU A 1 380 ? -18.421 7.630 -0.734 1.00 97.81 380 LEU A N 1
ATOM 2757 C CA . LEU A 1 380 ? -17.968 8.875 -1.356 1.00 97.81 380 LEU A CA 1
ATOM 2758 C C . LEU A 1 380 ? -18.945 10.024 -1.107 1.00 97.81 380 LEU A C 1
ATOM 2760 O O . LEU A 1 380 ? -18.516 11.108 -0.722 1.00 97.81 380 LEU A O 1
ATOM 2764 N N . ARG A 1 381 ? -20.251 9.774 -1.247 1.00 97.75 381 ARG A N 1
ATOM 2765 C CA . ARG A 1 381 ? -21.295 10.762 -0.954 1.00 97.75 381 ARG A CA 1
ATOM 2766 C C . ARG A 1 381 ? -21.242 11.229 0.499 1.00 97.75 381 ARG A C 1
ATOM 2768 O O . ARG A 1 381 ? -21.261 12.429 0.748 1.00 97.75 381 ARG A O 1
ATOM 2775 N N . TYR A 1 382 ? -21.138 10.297 1.445 1.00 97.81 382 TYR A N 1
ATOM 2776 C CA . TYR A 1 382 ? -21.016 10.626 2.866 1.00 97.81 382 TYR A CA 1
ATOM 2777 C C . TYR A 1 382 ? -19.790 11.509 3.152 1.00 97.81 382 TYR A C 1
ATOM 2779 O O . TYR A 1 382 ? -19.879 12.481 3.901 1.00 97.81 382 TYR A O 1
ATOM 2787 N N . LEU A 1 383 ? -18.645 11.207 2.534 1.00 98.44 383 LEU A N 1
ATOM 2788 C CA . LEU A 1 383 ? -17.444 12.029 2.677 1.00 98.44 383 LEU A CA 1
ATOM 2789 C C . LEU A 1 383 ? -17.620 13.412 2.046 1.00 98.44 383 LEU A C 1
ATOM 2791 O O . LEU A 1 383 ? -17.240 14.407 2.658 1.00 98.44 383 LEU A O 1
ATOM 2795 N N . ASP A 1 384 ? -18.220 13.495 0.860 1.00 97.94 384 ASP A N 1
ATOM 2796 C CA . ASP A 1 384 ? -18.444 14.764 0.164 1.00 97.94 384 ASP A CA 1
ATOM 2797 C C . ASP A 1 384 ? -19.373 15.699 0.971 1.00 97.94 384 ASP A C 1
ATOM 2799 O O . ASP A 1 384 ? -19.132 16.907 1.017 1.00 97.94 384 ASP A O 1
ATOM 2803 N N . GLU A 1 385 ? -20.355 15.157 1.706 1.00 97.19 385 GLU A N 1
ATOM 2804 C CA . GLU A 1 385 ? -21.190 15.924 2.649 1.00 97.19 385 GLU A CA 1
ATOM 2805 C C . GLU A 1 385 ? -20.381 16.565 3.790 1.00 97.19 385 GLU A C 1
ATOM 2807 O O . GLU A 1 385 ? -20.669 17.692 4.197 1.00 97.19 385 GLU A O 1
ATOM 2812 N N . ILE A 1 386 ? -19.365 15.871 4.314 1.00 97.94 386 ILE A N 1
ATOM 2813 C CA . ILE A 1 386 ? -18.484 16.387 5.378 1.00 97.94 386 ILE A CA 1
ATOM 2814 C C . ILE A 1 386 ? -17.514 17.425 4.818 1.00 97.94 386 ILE A C 1
ATOM 2816 O O . ILE A 1 386 ? -17.232 18.451 5.441 1.00 97.94 386 ILE A O 1
ATOM 2820 N N . LEU A 1 387 ? -16.952 17.118 3.653 1.00 97.88 387 LEU A N 1
ATOM 2821 C CA . LEU A 1 387 ? -15.869 17.873 3.052 1.00 97.88 387 LEU A CA 1
ATOM 2822 C C . LEU A 1 387 ? -16.351 19.210 2.488 1.00 97.88 387 LEU A C 1
ATOM 2824 O O . LEU A 1 387 ? -15.689 20.237 2.689 1.00 97.88 387 LEU A O 1
ATOM 2828 N N . GLY A 1 388 ? -17.484 19.197 1.783 1.00 97.12 388 GLY A N 1
ATOM 2829 C CA . GLY A 1 388 ? -18.005 20.347 1.058 1.00 97.12 388 GLY A CA 1
ATOM 2830 C C . GLY A 1 388 ? -16.948 21.031 0.182 1.00 97.12 388 GLY A C 1
ATOM 2831 O O . GLY A 1 388 ? -15.928 20.460 -0.213 1.00 97.12 388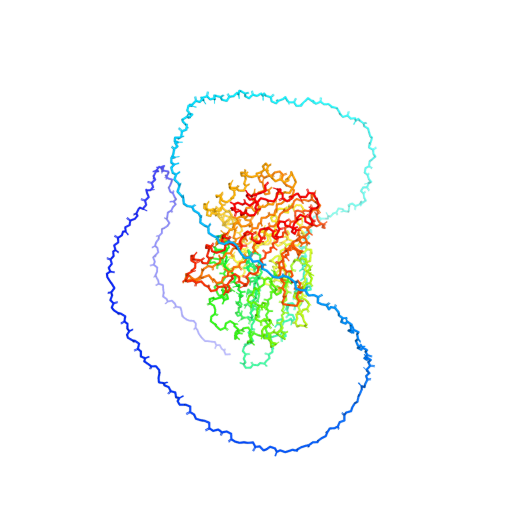 GLY A O 1
ATOM 2832 N N . GLU A 1 389 ? -17.152 22.317 -0.096 1.00 97.38 389 GLU A N 1
ATOM 2833 C CA . GLU A 1 389 ? -16.245 23.091 -0.953 1.00 97.38 389 GLU A CA 1
ATOM 2834 C C . GLU A 1 389 ? -14.821 23.199 -0.372 1.00 97.38 389 GLU A C 1
ATOM 2836 O O . GLU A 1 389 ? -13.828 23.146 -1.104 1.00 97.38 389 GLU A O 1
ATOM 2841 N N . ARG A 1 390 ? -14.700 23.326 0.960 1.00 97.38 390 ARG A N 1
ATOM 2842 C CA . ARG A 1 390 ? -13.401 23.425 1.647 1.00 97.38 390 ARG A CA 1
ATOM 2843 C C . ARG A 1 390 ? -12.564 22.174 1.399 1.00 97.38 390 ARG A C 1
ATOM 2845 O O . ARG A 1 390 ? -11.390 22.291 1.049 1.00 97.38 390 ARG A O 1
ATOM 2852 N N . GLY A 1 391 ? -13.153 21.000 1.604 1.00 96.75 391 GLY A N 1
ATOM 2853 C CA . GLY A 1 391 ? -12.477 19.728 1.408 1.00 96.75 391 GLY A CA 1
ATOM 2854 C C . GLY A 1 391 ? -12.099 19.512 -0.052 1.00 96.75 391 GLY A C 1
ATOM 2855 O O . GLY A 1 391 ? -10.944 19.197 -0.319 1.00 96.75 391 GLY A O 1
ATOM 2856 N N . HIS A 1 392 ? -12.987 19.805 -1.007 1.00 96.56 392 HIS A N 1
ATOM 2857 C CA . HIS A 1 392 ? -12.654 19.690 -2.433 1.00 96.56 392 HIS A CA 1
ATOM 2858 C C . HIS A 1 392 ? -11.463 20.567 -2.849 1.00 96.56 392 HIS A C 1
ATOM 2860 O O . HIS A 1 392 ? -10.549 20.070 -3.506 1.00 96.56 392 HIS A O 1
ATOM 2866 N N . LYS A 1 393 ? -11.377 21.817 -2.370 1.00 97.44 393 LYS A N 1
ATOM 2867 C CA . LYS A 1 393 ? -10.197 22.678 -2.602 1.00 97.44 393 LYS A CA 1
ATOM 2868 C C . LYS A 1 393 ? -8.907 22.093 -2.020 1.00 97.44 393 LYS A C 1
ATOM 2870 O O . LYS A 1 393 ? -7.823 22.313 -2.558 1.00 97.44 393 LYS A O 1
ATOM 2875 N N . ILE A 1 394 ? -8.991 21.388 -0.892 1.00 96.62 394 ILE A N 1
ATOM 2876 C CA . ILE A 1 394 ? -7.839 20.702 -0.291 1.00 96.62 394 ILE A CA 1
ATOM 2877 C C . ILE A 1 394 ? -7.438 19.495 -1.142 1.00 96.62 394 ILE A C 1
ATOM 2879 O O . ILE A 1 394 ? -6.255 19.344 -1.444 1.00 96.62 394 ILE A O 1
ATOM 2883 N N . LEU A 1 395 ? -8.405 18.680 -1.567 1.00 96.06 395 LEU A N 1
ATOM 2884 C CA . LEU A 1 395 ? -8.172 17.522 -2.430 1.00 96.06 395 LEU A CA 1
ATOM 2885 C C . LEU A 1 395 ? -7.501 17.933 -3.745 1.00 96.06 395 LEU A C 1
ATOM 2887 O O . LEU A 1 395 ? -6.499 17.339 -4.135 1.00 96.06 395 LEU A O 1
ATOM 2891 N N . GLU A 1 396 ? -7.974 19.002 -4.388 1.00 95.12 396 GLU A N 1
ATOM 2892 C CA . GLU A 1 396 ? -7.345 19.563 -5.590 1.00 95.12 396 GLU A CA 1
ATOM 2893 C C . GLU A 1 396 ? -5.883 19.956 -5.353 1.00 95.12 396 GLU A C 1
ATOM 2895 O O . GLU A 1 396 ? -5.006 19.597 -6.141 1.00 95.12 396 GLU A O 1
ATOM 2900 N N . LYS A 1 397 ? -5.591 20.641 -4.240 1.00 94.50 397 LYS A N 1
ATOM 2901 C CA . LYS A 1 397 ? -4.215 21.016 -3.879 1.00 94.50 397 LYS A CA 1
ATOM 2902 C C . LYS A 1 397 ? -3.330 19.797 -3.649 1.00 94.50 397 LYS A C 1
ATOM 2904 O O . LYS A 1 397 ? -2.182 19.811 -4.083 1.00 94.50 397 LYS A O 1
ATOM 2909 N N . LEU A 1 398 ? -3.848 18.765 -2.983 1.00 93.06 398 LEU A N 1
ATOM 2910 C CA . LEU A 1 398 ? -3.121 17.523 -2.721 1.00 93.06 398 LEU A CA 1
ATOM 2911 C C . LEU A 1 398 ? -2.800 16.780 -4.026 1.00 93.06 398 LEU A C 1
ATOM 2913 O O . LEU A 1 398 ? -1.655 16.373 -4.220 1.00 93.06 398 LEU A O 1
ATOM 2917 N N . ARG A 1 399 ? -3.759 16.695 -4.958 1.00 87.31 399 ARG A N 1
ATOM 2918 C CA . ARG A 1 399 ? -3.557 16.109 -6.298 1.00 87.31 399 ARG A CA 1
ATOM 2919 C C . ARG A 1 399 ? -2.586 16.922 -7.161 1.00 87.31 399 ARG A C 1
ATOM 2921 O O . ARG A 1 399 ? -1.882 16.361 -7.995 1.00 87.31 399 ARG A O 1
ATOM 2928 N N . ALA A 1 400 ? -2.523 18.238 -6.956 1.00 89.12 400 ALA A N 1
ATOM 2929 C CA . ALA A 1 400 ? -1.631 19.137 -7.687 1.00 89.12 400 ALA A CA 1
ATOM 2930 C C . ALA A 1 400 ? -0.185 19.166 -7.152 1.00 89.12 400 ALA A C 1
ATOM 2932 O O . ALA A 1 400 ? 0.659 19.870 -7.721 1.00 89.12 400 ALA A O 1
ATOM 2933 N N . ILE A 1 401 ? 0.129 18.434 -6.072 1.00 88.06 401 ILE A N 1
ATOM 2934 C CA . ILE A 1 401 ? 1.495 18.366 -5.540 1.00 88.06 401 ILE A CA 1
ATOM 2935 C C . ILE A 1 401 ? 2.423 17.799 -6.615 1.00 88.06 401 ILE A C 1
ATOM 2937 O O . ILE A 1 401 ? 2.312 16.649 -7.035 1.00 88.06 401 ILE A O 1
ATOM 2941 N N . ARG A 1 402 ? 3.383 18.622 -7.045 1.00 85.94 402 ARG A N 1
ATOM 2942 C CA . ARG A 1 402 ? 4.375 18.222 -8.042 1.00 85.94 402 ARG A CA 1
ATOM 2943 C C . ARG A 1 402 ? 5.353 17.214 -7.455 1.00 85.94 402 ARG A C 1
ATOM 2945 O O . ARG A 1 402 ? 5.834 17.370 -6.332 1.00 85.94 402 ARG A O 1
ATOM 2952 N N . HIS A 1 403 ? 5.697 16.220 -8.261 1.00 87.69 403 HIS A N 1
ATOM 2953 C CA . HIS A 1 403 ? 6.731 15.253 -7.920 1.00 87.69 403 HIS A CA 1
ATOM 2954 C C . HIS A 1 403 ? 8.138 15.846 -8.115 1.00 87.69 403 HIS A C 1
ATOM 2956 O O . HIS A 1 403 ? 8.303 16.830 -8.846 1.00 87.69 403 HIS A O 1
ATOM 2962 N N . PRO A 1 404 ? 9.174 15.265 -7.483 1.00 88.94 404 PRO A N 1
ATOM 2963 C CA . PRO A 1 404 ? 10.556 15.675 -7.709 1.00 88.94 404 PRO A CA 1
ATOM 2964 C C . PRO A 1 404 ? 10.948 15.630 -9.194 1.00 88.94 404 PRO A C 1
ATOM 2966 O O . PRO A 1 404 ? 10.564 14.717 -9.923 1.00 88.94 404 PRO A O 1
ATOM 2969 N N . LEU A 1 405 ? 11.781 16.575 -9.648 1.00 89.81 405 LEU A N 1
ATOM 2970 C CA . LEU A 1 405 ? 12.256 16.621 -11.043 1.00 89.81 405 LEU A CA 1
ATOM 2971 C C . LEU A 1 405 ? 12.976 15.335 -11.480 1.00 89.81 405 LEU A C 1
ATOM 2973 O O . LEU A 1 405 ? 12.933 14.976 -12.654 1.00 89.81 405 LEU A O 1
ATOM 2977 N N . SER A 1 406 ? 13.616 14.624 -10.547 1.00 90.44 406 SER A N 1
ATOM 2978 C CA . SER A 1 406 ? 14.249 13.328 -10.811 1.00 90.44 406 SER A CA 1
ATOM 2979 C C . SER A 1 406 ? 13.254 12.263 -11.281 1.00 90.44 406 SER A C 1
ATOM 2981 O O . SER A 1 406 ? 13.616 11.432 -12.109 1.00 90.44 406 SER A O 1
ATOM 2983 N N . TRP A 1 407 ? 11.999 12.315 -10.823 1.00 94.00 407 TRP A N 1
ATOM 2984 C CA . TRP A 1 407 ? 10.951 11.387 -11.249 1.00 94.00 407 TRP A CA 1
ATOM 2985 C C . TRP A 1 407 ? 10.568 11.640 -12.712 1.00 94.00 407 TRP A C 1
ATOM 2987 O O . TRP A 1 407 ? 10.511 10.711 -13.513 1.00 94.00 407 TRP A O 1
ATOM 2997 N N . TYR A 1 408 ? 10.387 12.911 -13.090 1.00 93.75 408 TYR A N 1
ATOM 2998 C CA . TYR A 1 408 ? 10.116 13.301 -14.479 1.00 93.75 408 TYR A CA 1
ATOM 2999 C C . TYR A 1 408 ? 11.290 13.001 -15.412 1.00 93.75 408 TYR A C 1
ATOM 3001 O O . TYR A 1 408 ? 11.070 12.641 -16.564 1.00 93.75 408 TYR A O 1
ATOM 3009 N N . ARG A 1 409 ? 12.534 13.101 -14.924 1.00 95.06 409 ARG A N 1
ATOM 3010 C CA . ARG A 1 409 ? 13.714 12.675 -15.686 1.00 95.06 409 ARG A CA 1
ATOM 3011 C C . ARG A 1 409 ? 13.651 11.181 -16.011 1.00 95.06 409 ARG A C 1
ATOM 3013 O O . ARG A 1 409 ? 13.778 10.830 -17.176 1.00 95.06 409 ARG A O 1
ATOM 3020 N N . LYS A 1 410 ? 13.376 10.330 -15.013 1.00 95.62 410 LYS A N 1
ATOM 3021 C CA . LYS A 1 410 ? 13.212 8.878 -15.210 1.00 95.62 410 LYS A CA 1
ATOM 3022 C C . LYS A 1 410 ? 12.056 8.543 -16.156 1.00 95.62 410 LYS A C 1
ATOM 3024 O O . LYS A 1 410 ? 12.196 7.662 -16.994 1.00 95.62 410 LYS A O 1
ATOM 3029 N N . LEU A 1 411 ? 10.947 9.279 -16.075 1.00 96.06 411 LEU A N 1
ATOM 3030 C CA . LEU A 1 411 ? 9.853 9.156 -17.042 1.00 96.06 411 LEU A CA 1
ATOM 3031 C C . LEU A 1 411 ? 10.296 9.526 -18.466 1.00 96.06 411 LEU A C 1
ATOM 3033 O O . LEU A 1 411 ? 9.981 8.799 -19.398 1.00 96.06 411 LEU A O 1
ATOM 3037 N N . GLY A 1 412 ? 11.027 10.630 -18.642 1.00 95.81 412 GLY A N 1
ATOM 3038 C CA . GLY A 1 412 ? 11.543 11.045 -19.950 1.00 95.81 412 GLY A CA 1
ATOM 3039 C C . GLY A 1 412 ? 12.512 10.026 -20.554 1.00 95.81 412 GLY A C 1
ATOM 3040 O O . GLY A 1 412 ? 12.427 9.739 -21.743 1.00 95.81 412 GLY A O 1
ATOM 3041 N N . GLU A 1 413 ? 13.382 9.439 -19.728 1.00 96.56 413 GLU A N 1
ATOM 3042 C CA . GLU A 1 413 ? 14.270 8.336 -20.116 1.00 96.56 413 GLU A CA 1
ATOM 3043 C C . GLU A 1 413 ? 13.473 7.097 -20.561 1.00 96.56 413 GLU A C 1
ATOM 3045 O O . GLU A 1 413 ? 13.794 6.513 -21.590 1.00 96.56 413 GLU A O 1
ATOM 3050 N N . ALA A 1 414 ? 12.401 6.730 -19.849 1.00 96.25 414 ALA A N 1
ATOM 3051 C CA . ALA A 1 414 ? 11.523 5.626 -20.249 1.00 96.25 414 ALA A CA 1
ATOM 3052 C C . ALA A 1 414 ? 10.752 5.921 -21.547 1.00 96.25 414 ALA A C 1
ATOM 3054 O O . ALA A 1 414 ? 10.713 5.093 -22.450 1.00 96.25 414 ALA A O 1
ATOM 3055 N N . LEU A 1 415 ? 10.191 7.124 -21.693 1.00 95.38 415 LEU A N 1
ATOM 3056 C CA . LEU A 1 415 ? 9.475 7.524 -22.910 1.00 95.38 415 LEU A CA 1
ATOM 3057 C C . LEU A 1 415 ? 10.385 7.577 -24.147 1.00 95.38 415 LEU A C 1
ATOM 3059 O O . LEU A 1 415 ? 9.916 7.362 -25.260 1.00 95.38 415 LEU A O 1
ATOM 3063 N N . ALA A 1 416 ? 11.685 7.821 -23.972 1.00 95.00 416 ALA A N 1
ATOM 3064 C CA . ALA A 1 416 ? 12.650 7.782 -25.071 1.00 95.00 416 ALA A CA 1
ATOM 3065 C C . ALA A 1 416 ? 12.870 6.366 -25.643 1.00 95.00 416 ALA A C 1
ATOM 3067 O O . ALA A 1 416 ? 13.472 6.232 -26.707 1.00 95.00 416 ALA A O 1
ATOM 3068 N N . LEU A 1 417 ? 12.390 5.322 -24.958 1.00 93.06 417 LEU A N 1
ATOM 3069 C CA . LEU A 1 417 ? 12.510 3.920 -25.364 1.00 93.06 417 LEU A CA 1
ATOM 3070 C C . LEU A 1 417 ? 11.206 3.351 -25.940 1.00 93.06 417 LEU A C 1
ATOM 3072 O O . LEU A 1 417 ? 11.130 2.150 -26.168 1.00 93.06 417 LEU A O 1
ATOM 3076 N N . VAL A 1 418 ? 10.193 4.187 -26.203 1.00 91.44 418 VAL A N 1
ATOM 3077 C CA . VAL A 1 418 ? 8.872 3.737 -26.687 1.00 91.44 418 VAL A CA 1
ATOM 3078 C C . VAL A 1 418 ? 8.958 2.859 -27.937 1.00 91.44 418 VAL A C 1
ATOM 3080 O O . VAL A 1 418 ? 8.266 1.849 -28.004 1.00 91.44 418 VAL A O 1
ATOM 3083 N N . ASP A 1 419 ? 9.853 3.183 -28.872 1.00 90.94 419 ASP A N 1
ATOM 3084 C CA . ASP A 1 419 ? 10.043 2.413 -30.112 1.00 90.94 419 ASP A CA 1
ATOM 3085 C C . ASP A 1 419 ? 10.731 1.049 -29.897 1.00 90.94 419 ASP A C 1
ATOM 3087 O O . ASP A 1 419 ? 10.846 0.261 -30.834 1.00 90.94 419 ASP A O 1
ATOM 3091 N N . GLN A 1 420 ? 11.230 0.780 -28.687 1.00 92.94 420 GLN A N 1
ATOM 3092 C CA . GLN A 1 420 ? 11.889 -0.476 -28.316 1.00 92.94 420 GLN A CA 1
ATOM 3093 C C . GLN A 1 420 ? 10.962 -1.418 -27.540 1.00 92.94 420 GLN A C 1
ATOM 3095 O O . GLN A 1 420 ? 11.293 -2.591 -27.397 1.00 92.94 420 GLN A O 1
ATOM 3100 N N . TYR A 1 421 ? 9.829 -0.930 -27.032 1.00 93.69 421 TYR A N 1
ATOM 3101 C CA . TYR A 1 421 ? 8.849 -1.766 -26.343 1.00 93.69 421 TYR A CA 1
ATOM 3102 C C . TYR A 1 421 ? 8.041 -2.616 -27.326 1.00 93.69 421 TYR A C 1
ATOM 3104 O O . TYR A 1 421 ? 7.946 -2.310 -28.517 1.00 93.69 421 TYR A O 1
ATOM 3112 N N . ASP A 1 422 ? 7.389 -3.659 -26.807 1.00 93.31 422 ASP A N 1
ATOM 3113 C CA . ASP A 1 422 ? 6.301 -4.287 -27.545 1.00 93.31 422 ASP A CA 1
ATOM 3114 C C . ASP A 1 422 ? 5.152 -3.283 -27.746 1.00 93.31 422 ASP A C 1
ATOM 3116 O O . ASP A 1 422 ? 4.874 -2.417 -26.913 1.00 93.31 422 ASP A O 1
ATOM 3120 N N . THR A 1 423 ? 4.448 -3.433 -28.867 1.00 88.12 423 THR A N 1
ATOM 3121 C CA . THR A 1 423 ? 3.325 -2.567 -29.255 1.00 88.12 423 THR A CA 1
ATOM 3122 C C . THR A 1 423 ? 2.159 -2.583 -28.265 1.00 88.12 423 THR A C 1
ATOM 3124 O O . THR A 1 423 ? 1.354 -1.655 -28.262 1.00 88.12 423 THR A O 1
ATOM 3127 N N . THR A 1 424 ? 2.049 -3.619 -27.429 1.00 90.31 424 THR A N 1
ATOM 3128 C CA . THR A 1 424 ? 0.976 -3.782 -26.441 1.00 90.31 424 THR A CA 1
ATOM 3129 C C . THR A 1 424 ? 1.480 -3.781 -25.001 1.00 90.31 424 THR A C 1
ATOM 3131 O O . THR A 1 424 ? 0.743 -3.350 -24.110 1.00 90.31 424 THR A O 1
ATOM 3134 N N . VAL A 1 425 ? 2.719 -4.219 -24.756 1.00 92.94 425 VAL A N 1
ATOM 3135 C CA . VAL A 1 425 ? 3.304 -4.339 -23.417 1.00 92.94 425 VAL A CA 1
ATOM 3136 C C . VAL A 1 425 ? 4.593 -3.522 -23.298 1.00 92.94 425 VAL A C 1
ATOM 3138 O O . VAL A 1 425 ? 5.624 -3.871 -23.864 1.00 92.94 425 VAL A O 1
ATOM 3141 N N . ALA A 1 426 ? 4.574 -2.485 -22.463 1.00 95.38 426 ALA A N 1
ATOM 3142 C CA . ALA A 1 426 ? 5.780 -1.769 -22.064 1.00 95.38 426 ALA A CA 1
ATOM 3143 C C . ALA A 1 426 ? 6.362 -2.364 -20.778 1.00 95.38 426 ALA A C 1
ATOM 3145 O O . ALA A 1 426 ? 5.693 -2.408 -19.742 1.00 95.38 426 ALA A O 1
ATOM 3146 N N . VAL A 1 427 ? 7.632 -2.774 -20.811 1.00 97.19 427 VAL A N 1
ATOM 3147 C CA . VAL A 1 427 ? 8.366 -3.200 -19.613 1.00 97.19 427 VAL A CA 1
ATOM 3148 C C . VAL A 1 427 ? 9.668 -2.423 -19.495 1.00 97.19 427 VAL A C 1
ATOM 3150 O O . VAL A 1 427 ? 10.509 -2.469 -20.392 1.00 97.19 427 VAL A O 1
ATOM 3153 N N . VAL A 1 428 ? 9.866 -1.746 -18.362 1.00 97.75 428 VAL A N 1
ATOM 3154 C CA . VAL A 1 428 ? 11.080 -0.959 -18.125 1.00 97.75 428 VAL A CA 1
ATOM 3155 C C . VAL A 1 428 ? 11.648 -1.135 -16.720 1.00 97.75 428 VAL A C 1
ATOM 3157 O O . VAL A 1 428 ? 10.961 -0.999 -15.706 1.00 97.75 428 VAL A O 1
ATOM 3160 N N . GLY A 1 429 ? 12.950 -1.406 -16.675 1.00 97.88 429 GLY A N 1
ATOM 3161 C CA . GLY A 1 429 ? 13.762 -1.374 -15.469 1.00 97.88 429 GLY A CA 1
ATOM 3162 C C . GLY A 1 429 ? 14.399 0.003 -15.267 1.00 97.88 429 GLY A C 1
ATOM 3163 O O . GLY A 1 429 ? 15.155 0.458 -16.121 1.00 97.88 429 GLY A O 1
ATOM 3164 N N . LEU A 1 430 ? 14.136 0.676 -14.144 1.00 97.56 430 LEU A N 1
ATOM 3165 C CA . LEU A 1 430 ? 14.599 2.053 -13.911 1.00 97.56 430 LEU A CA 1
ATOM 3166 C C . LEU A 1 430 ? 16.048 2.171 -13.420 1.00 97.56 430 LEU A C 1
ATOM 3168 O O . LEU A 1 430 ? 16.566 3.294 -13.369 1.00 97.56 430 LEU A O 1
ATOM 3172 N N . GLY A 1 431 ? 16.677 1.056 -13.042 1.00 96.56 431 GLY A N 1
ATOM 3173 C CA . GLY A 1 431 ? 17.990 1.050 -12.404 1.00 96.56 431 GLY A CA 1
ATOM 3174 C C . GLY A 1 431 ? 17.936 0.990 -10.881 1.00 96.56 431 GLY A C 1
ATOM 3175 O O . GLY A 1 431 ? 16.966 0.495 -10.295 1.00 96.56 431 GLY A O 1
ATOM 3176 N N . VAL A 1 432 ? 18.982 1.521 -10.244 1.00 96.50 432 VAL A N 1
ATOM 3177 C CA . VAL A 1 432 ? 19.032 1.693 -8.788 1.00 96.50 432 VAL A CA 1
ATOM 3178 C C . VAL A 1 432 ? 18.571 3.102 -8.427 1.00 96.50 432 VAL A C 1
ATOM 3180 O O . VAL A 1 432 ? 19.106 4.104 -8.901 1.00 96.50 432 VAL A O 1
ATOM 3183 N N . ILE A 1 433 ? 17.565 3.192 -7.565 1.00 94.88 433 ILE A N 1
ATOM 3184 C CA . ILE A 1 433 ? 16.953 4.446 -7.127 1.00 94.88 433 ILE A CA 1
ATOM 3185 C C . ILE A 1 433 ? 16.835 4.483 -5.600 1.00 94.88 433 ILE A C 1
ATOM 3187 O O . ILE A 1 433 ? 16.940 3.467 -4.921 1.00 94.88 433 ILE A O 1
ATOM 3191 N N . ASN A 1 434 ? 16.593 5.666 -5.045 1.00 90.25 434 ASN A N 1
ATOM 3192 C CA . ASN A 1 434 ? 16.460 5.884 -3.600 1.00 90.25 434 ASN A CA 1
ATOM 3193 C C . ASN A 1 434 ? 15.053 6.342 -3.181 1.00 90.25 434 ASN A C 1
ATOM 3195 O O . ASN A 1 434 ? 14.863 6.886 -2.091 1.00 90.25 434 ASN A O 1
ATOM 3199 N N . ASP A 1 435 ? 14.074 6.187 -4.074 1.00 88.69 435 ASP A N 1
ATOM 3200 C CA . ASP A 1 435 ? 12.706 6.639 -3.860 1.00 88.69 435 ASP A CA 1
ATOM 3201 C C . ASP A 1 435 ? 11.711 5.672 -4.512 1.00 88.69 435 ASP A C 1
ATOM 3203 O O . ASP A 1 435 ? 11.554 5.653 -5.734 1.00 88.69 435 ASP A O 1
ATOM 3207 N N . THR A 1 436 ? 11.020 4.884 -3.682 1.00 86.81 436 THR A N 1
ATOM 3208 C CA . THR A 1 436 ? 10.049 3.867 -4.135 1.00 86.81 436 THR A CA 1
ATOM 3209 C C . THR A 1 436 ? 8.913 4.465 -4.966 1.00 86.81 436 THR A C 1
ATOM 3211 O O . THR A 1 436 ? 8.362 3.798 -5.832 1.00 86.81 436 THR A O 1
ATOM 3214 N N . GLY A 1 437 ? 8.586 5.749 -4.776 1.00 87.56 437 GLY A N 1
ATOM 3215 C CA . GLY A 1 437 ? 7.464 6.394 -5.457 1.00 87.56 437 GLY A CA 1
ATOM 3216 C C . GLY A 1 437 ? 7.676 6.610 -6.957 1.00 87.56 437 GLY A C 1
ATOM 3217 O O . GLY A 1 437 ? 6.696 6.756 -7.687 1.00 87.56 437 GLY A O 1
ATOM 3218 N N . ILE A 1 438 ? 8.926 6.567 -7.440 1.00 92.88 438 ILE A N 1
ATOM 3219 C CA . ILE A 1 438 ? 9.235 6.699 -8.873 1.00 92.88 438 ILE A CA 1
ATOM 3220 C C . ILE A 1 438 ? 8.602 5.551 -9.664 1.00 92.88 438 ILE A C 1
ATOM 3222 O O . ILE A 1 438 ? 8.075 5.784 -10.747 1.00 92.88 438 ILE A O 1
ATOM 3226 N N . VAL A 1 439 ? 8.624 4.329 -9.126 1.00 94.06 439 VAL A N 1
ATOM 3227 C CA . VAL A 1 439 ? 8.146 3.121 -9.816 1.00 94.06 439 VAL A CA 1
ATOM 3228 C C . VAL A 1 439 ? 6.658 3.230 -10.195 1.00 94.06 439 VAL A C 1
ATOM 3230 O O . VAL A 1 439 ? 6.360 3.219 -11.392 1.00 94.06 439 VAL A O 1
ATOM 3233 N N . PRO A 1 440 ? 5.713 3.417 -9.249 1.00 90.00 440 PRO A N 1
ATOM 3234 C CA . PRO A 1 440 ? 4.302 3.604 -9.587 1.00 90.00 440 PRO A CA 1
ATOM 3235 C C . PRO A 1 440 ? 4.032 4.908 -10.352 1.00 90.00 440 PRO A C 1
ATOM 3237 O O . PRO A 1 440 ? 3.131 4.936 -11.187 1.00 90.00 440 PRO A O 1
ATOM 3240 N N . PHE A 1 441 ? 4.809 5.977 -10.129 1.00 91.62 441 PHE A N 1
ATOM 3241 C CA . PHE A 1 441 ? 4.672 7.210 -10.911 1.00 91.62 441 PHE A CA 1
ATOM 3242 C C . PHE A 1 441 ? 4.959 6.981 -12.399 1.00 91.62 441 PHE A C 1
ATOM 3244 O O . PHE A 1 441 ? 4.155 7.373 -13.245 1.00 91.62 441 PHE A O 1
ATOM 3251 N N . VAL A 1 442 ? 6.082 6.334 -12.726 1.00 94.44 442 VAL A N 1
ATOM 3252 C CA . VAL A 1 442 ? 6.444 6.031 -14.115 1.00 94.44 442 VAL A CA 1
ATOM 3253 C C . VAL A 1 442 ? 5.452 5.034 -14.716 1.00 94.44 442 VAL A C 1
ATOM 3255 O O . VAL A 1 442 ? 5.035 5.239 -15.850 1.00 94.44 442 VAL A O 1
ATOM 3258 N N . ALA A 1 443 ? 4.997 4.026 -13.961 1.00 93.25 443 ALA A N 1
ATOM 3259 C CA . ALA A 1 443 ? 4.006 3.060 -14.446 1.00 93.25 443 ALA A CA 1
ATOM 3260 C C . ALA A 1 443 ? 2.680 3.730 -14.840 1.00 93.25 443 ALA A C 1
ATOM 3262 O O . ALA A 1 443 ? 2.181 3.499 -15.942 1.00 93.25 443 ALA A O 1
ATOM 3263 N N . ASN A 1 444 ? 2.148 4.610 -13.981 1.00 89.50 444 ASN A N 1
ATOM 3264 C CA . ASN A 1 444 ? 0.939 5.384 -14.275 1.00 89.50 444 ASN A CA 1
ATOM 3265 C C . ASN A 1 444 ? 1.133 6.252 -15.526 1.00 89.50 444 ASN A C 1
ATOM 3267 O O . ASN A 1 444 ? 0.323 6.209 -16.446 1.00 89.50 444 ASN A O 1
ATOM 3271 N N . ARG A 1 445 ? 2.232 7.014 -15.593 1.00 91.69 445 ARG A N 1
ATOM 3272 C CA . ARG A 1 445 ? 2.466 7.961 -16.693 1.00 91.69 445 ARG A CA 1
ATOM 3273 C C . ARG A 1 445 ? 2.765 7.287 -18.027 1.00 91.69 445 ARG A C 1
ATOM 3275 O O . ARG A 1 445 ? 2.342 7.809 -19.050 1.00 91.69 445 ARG A O 1
ATOM 3282 N N . LEU A 1 446 ? 3.450 6.146 -18.039 1.00 91.62 446 LEU A N 1
ATOM 3283 C CA . LEU A 1 446 ? 3.636 5.366 -19.266 1.00 91.62 446 LEU A CA 1
ATOM 3284 C C . LEU A 1 446 ? 2.307 4.827 -19.790 1.00 91.62 446 LEU A C 1
ATOM 3286 O O . LEU A 1 446 ? 2.081 4.862 -20.993 1.00 91.62 446 LEU A O 1
ATOM 3290 N N . MET A 1 447 ? 1.423 4.376 -18.899 1.00 89.06 447 MET A N 1
ATOM 3291 C CA . MET A 1 447 ? 0.091 3.910 -19.281 1.00 89.06 447 MET A CA 1
ATOM 3292 C C . MET A 1 447 ? -0.807 5.051 -19.792 1.00 89.06 447 MET A C 1
ATOM 3294 O O . MET A 1 447 ? -1.592 4.846 -20.706 1.00 89.06 447 MET A O 1
ATOM 3298 N N . GLU A 1 448 ? -0.691 6.255 -19.223 1.00 87.38 448 GLU A N 1
ATOM 3299 C CA . GLU A 1 448 ? -1.454 7.435 -19.665 1.00 87.38 448 GLU A CA 1
ATOM 3300 C C . GLU A 1 448 ? -0.963 8.019 -20.999 1.00 87.38 448 GLU A C 1
ATOM 3302 O O . GLU A 1 448 ? -1.760 8.538 -21.778 1.00 87.38 448 GLU A O 1
ATOM 3307 N N . LEU A 1 449 ? 0.354 8.016 -21.230 1.00 88.38 449 LEU A N 1
ATOM 3308 C CA . LEU A 1 449 ? 0.979 8.697 -22.370 1.00 88.38 449 LEU A CA 1
ATOM 3309 C C . LEU A 1 449 ? 1.291 7.757 -23.539 1.00 88.38 449 LEU A C 1
ATOM 3311 O O . LEU A 1 449 ? 1.442 8.221 -24.669 1.00 88.38 449 LEU A O 1
ATOM 3315 N N . GLY A 1 450 ? 1.450 6.465 -23.266 1.00 84.75 450 GLY A N 1
ATOM 3316 C CA . GLY A 1 450 ? 1.751 5.443 -24.258 1.00 84.75 450 GLY A CA 1
ATOM 3317 C C . GLY A 1 450 ? 0.497 4.774 -24.811 1.00 84.75 450 GLY A C 1
ATOM 3318 O O . GLY A 1 450 ? -0.562 4.783 -24.194 1.00 84.75 450 GLY A O 1
ATOM 3319 N N . ALA A 1 451 ? 0.629 4.139 -25.974 1.00 87.06 451 ALA A N 1
ATOM 3320 C CA . ALA A 1 451 ? -0.428 3.326 -26.578 1.00 87.06 451 ALA A CA 1
ATOM 3321 C C . ALA A 1 451 ? -0.360 1.858 -26.106 1.00 87.06 451 ALA A C 1
ATOM 3323 O O . ALA A 1 451 ? -0.559 0.940 -26.898 1.00 87.06 451 ALA A O 1
ATOM 3324 N N . PHE A 1 452 ? -0.028 1.633 -24.832 1.00 89.38 452 PHE A N 1
ATOM 3325 C CA . PHE A 1 452 ? 0.160 0.295 -24.268 1.00 89.38 452 PHE A CA 1
ATOM 3326 C C . PHE A 1 452 ? -1.120 -0.205 -23.604 1.00 89.38 452 PHE A C 1
ATOM 3328 O O . PHE A 1 452 ? -1.871 0.561 -23.004 1.00 89.38 452 PHE A O 1
ATOM 3335 N N . LYS A 1 453 ? -1.329 -1.519 -23.659 1.00 89.38 453 LYS A N 1
ATOM 3336 C CA . LYS A 1 453 ? -2.355 -2.206 -22.869 1.00 89.38 453 LYS A CA 1
ATOM 3337 C C . LYS A 1 453 ? -1.840 -2.625 -21.505 1.00 89.38 453 LYS A C 1
ATOM 3339 O O . LYS A 1 453 ? -2.625 -2.744 -20.576 1.00 89.38 453 LYS A O 1
ATOM 3344 N N . THR A 1 454 ? -0.536 -2.854 -21.376 1.00 91.50 454 THR A N 1
ATOM 3345 C CA . THR A 1 454 ? 0.096 -3.224 -20.111 1.00 91.50 454 THR A CA 1
ATOM 3346 C C . THR A 1 454 ? 1.417 -2.485 -19.949 1.00 91.50 454 THR A C 1
ATOM 3348 O O . THR A 1 454 ? 2.249 -2.497 -20.849 1.00 91.50 454 THR A O 1
ATOM 3351 N N . CYS A 1 455 ? 1.641 -1.904 -18.776 1.00 94.38 455 CYS A N 1
ATOM 3352 C CA . CYS A 1 455 ? 2.900 -1.293 -18.370 1.00 94.38 455 CYS A CA 1
ATOM 3353 C C . CYS A 1 455 ? 3.414 -1.981 -17.102 1.00 94.38 455 CYS A C 1
ATOM 3355 O O . CYS A 1 455 ? 2.691 -2.067 -16.109 1.00 94.38 455 CYS A O 1
ATOM 3357 N N . ILE A 1 456 ? 4.666 -2.439 -17.109 1.00 96.44 456 ILE A N 1
ATOM 3358 C CA . ILE A 1 456 ? 5.357 -2.992 -15.938 1.00 96.44 456 ILE A CA 1
ATOM 3359 C C . ILE A 1 456 ? 6.646 -2.205 -15.729 1.00 96.44 456 ILE A C 1
ATOM 3361 O O . ILE A 1 456 ? 7.543 -2.204 -16.569 1.00 96.44 456 ILE A O 1
ATOM 3365 N N . VAL A 1 457 ? 6.755 -1.552 -14.580 1.00 97.75 457 VAL A N 1
ATOM 3366 C CA . VAL A 1 457 ? 7.943 -0.794 -14.189 1.00 97.75 457 VAL A CA 1
ATOM 3367 C C . VAL A 1 457 ? 8.548 -1.445 -12.963 1.00 97.75 457 VAL A C 1
ATOM 3369 O O . VAL A 1 457 ? 7.821 -1.770 -12.027 1.00 97.75 457 VAL A O 1
ATOM 3372 N N . PHE A 1 458 ? 9.867 -1.618 -12.940 1.00 97.94 458 PHE A N 1
ATOM 3373 C CA . PHE A 1 458 ? 10.566 -2.123 -11.762 1.00 97.94 458 PHE A CA 1
ATOM 3374 C C . PHE A 1 458 ? 11.914 -1.439 -11.543 1.00 97.94 458 PHE A C 1
ATOM 3376 O O . PHE A 1 458 ? 12.515 -0.896 -12.468 1.00 97.94 458 PHE A O 1
ATOM 3383 N N . ALA A 1 459 ? 12.393 -1.433 -10.305 1.00 97.25 459 ALA A N 1
ATOM 3384 C CA . ALA A 1 459 ? 13.648 -0.803 -9.920 1.00 97.25 459 ALA A CA 1
ATOM 3385 C C . ALA A 1 459 ? 14.246 -1.483 -8.690 1.00 97.25 459 ALA A C 1
ATOM 3387 O O . ALA A 1 459 ? 13.523 -2.039 -7.865 1.00 97.25 459 ALA A O 1
ATOM 3388 N N . MET A 1 460 ? 15.563 -1.385 -8.529 1.00 96.44 460 MET A N 1
ATOM 3389 C CA . MET A 1 460 ? 16.181 -1.655 -7.237 1.00 96.44 460 MET A CA 1
ATOM 3390 C C . MET A 1 460 ? 16.109 -0.386 -6.399 1.00 96.44 460 MET A C 1
ATOM 3392 O O . MET A 1 460 ? 16.624 0.652 -6.801 1.00 96.44 460 MET A O 1
ATOM 3396 N N . VAL A 1 461 ? 15.466 -0.454 -5.243 1.00 94.00 461 VAL A N 1
ATOM 3397 C CA . VAL A 1 461 ? 15.290 0.688 -4.355 1.00 94.00 461 VAL A CA 1
ATOM 3398 C C . VAL A 1 461 ? 16.085 0.469 -3.087 1.00 94.00 461 VAL A C 1
ATOM 3400 O O . VAL A 1 461 ? 16.040 -0.612 -2.510 1.00 94.00 461 VAL A O 1
ATOM 3403 N N . TYR A 1 462 ? 16.805 1.487 -2.637 1.00 92.81 462 TYR A N 1
ATOM 3404 C CA . TYR A 1 462 ? 17.451 1.466 -1.330 1.00 92.81 462 TYR A CA 1
ATOM 3405 C C . TYR A 1 462 ? 16.958 2.619 -0.466 1.00 92.81 462 TYR A C 1
ATOM 3407 O O . TYR A 1 462 ? 16.638 3.699 -0.966 1.00 92.81 462 TYR A O 1
ATOM 3415 N N . GLU A 1 463 ? 16.938 2.404 0.846 1.00 88.25 463 GLU A N 1
ATOM 3416 C CA . GLU A 1 463 ? 16.676 3.467 1.806 1.00 88.25 463 GLU A CA 1
ATOM 3417 C C . GLU A 1 463 ? 17.887 3.726 2.695 1.00 88.25 463 GLU A C 1
ATOM 3419 O O . GLU A 1 463 ? 18.580 2.800 3.120 1.00 88.25 463 GLU A O 1
ATOM 3424 N N . THR A 1 464 ? 18.120 5.006 2.991 1.00 85.31 464 THR A N 1
ATOM 3425 C CA . THR A 1 464 ? 19.145 5.453 3.930 1.00 85.31 464 THR A CA 1
ATOM 3426 C C . THR A 1 464 ? 18.544 6.151 5.143 1.00 85.31 464 THR A C 1
ATOM 3428 O O . THR A 1 464 ? 17.788 7.111 4.978 1.00 85.31 464 THR A O 1
ATOM 3431 N N . ILE A 1 465 ? 18.976 5.761 6.341 1.00 81.81 465 ILE A N 1
ATOM 3432 C CA . ILE A 1 465 ? 18.793 6.517 7.588 1.00 81.81 465 ILE A CA 1
ATOM 3433 C C . ILE A 1 465 ? 20.179 6.791 8.167 1.00 81.81 465 ILE A C 1
ATOM 3435 O O . ILE A 1 465 ? 21.027 5.905 8.180 1.00 81.81 465 ILE A O 1
ATOM 3439 N N . GLU A 1 466 ? 20.427 8.038 8.578 1.00 82.56 466 GLU A N 1
ATOM 3440 C CA . GLU A 1 466 ? 21.695 8.457 9.208 1.00 82.56 466 GLU A CA 1
ATOM 3441 C C . GLU A 1 466 ? 22.954 8.054 8.410 1.00 82.56 466 GLU A C 1
ATOM 3443 O O . GLU A 1 466 ? 23.999 7.715 8.957 1.00 82.56 466 GLU A O 1
ATOM 3448 N N . GLY A 1 467 ? 22.856 8.078 7.076 1.00 83.25 467 GLY A N 1
ATOM 3449 C CA . GLY A 1 467 ? 23.957 7.719 6.176 1.00 83.25 467 GLY A CA 1
ATOM 3450 C C . GLY A 1 467 ? 24.214 6.214 6.030 1.00 83.25 467 GLY A C 1
ATOM 3451 O O . GLY A 1 467 ? 25.161 5.836 5.344 1.00 83.25 467 GLY A O 1
ATOM 3452 N N . GLN A 1 468 ? 23.383 5.349 6.616 1.00 84.50 468 GLN A N 1
ATOM 3453 C CA . GLN A 1 468 ? 23.454 3.894 6.463 1.00 84.50 468 GLN A CA 1
ATOM 3454 C C . GLN A 1 468 ? 22.319 3.380 5.582 1.00 84.50 468 GLN A C 1
ATOM 3456 O O . GLN A 1 468 ? 21.183 3.824 5.720 1.00 84.50 468 GLN A O 1
ATOM 3461 N N . ILE A 1 469 ? 22.612 2.421 4.697 1.00 88.19 469 ILE A N 1
ATOM 3462 C CA . ILE A 1 469 ? 21.574 1.720 3.930 1.00 88.19 469 ILE A CA 1
ATOM 3463 C C . ILE A 1 469 ? 20.888 0.706 4.842 1.00 88.19 469 ILE A C 1
ATOM 3465 O O . ILE A 1 469 ? 21.513 -0.275 5.251 1.00 88.19 469 ILE A O 1
ATOM 3469 N N . ILE A 1 470 ? 19.612 0.940 5.132 1.00 84.31 470 ILE A N 1
ATOM 3470 C CA . ILE A 1 470 ? 18.808 0.107 6.037 1.00 84.31 470 ILE A CA 1
ATOM 3471 C C . ILE A 1 470 ? 17.968 -0.923 5.293 1.00 84.31 470 ILE A C 1
ATOM 3473 O O . ILE A 1 470 ? 17.640 -1.958 5.870 1.00 84.31 470 ILE A O 1
ATOM 3477 N N . SER A 1 471 ? 17.659 -0.674 4.019 1.00 87.69 471 SER A N 1
ATOM 3478 C CA . SER A 1 471 ? 16.882 -1.564 3.161 1.00 87.69 471 SER A CA 1
ATOM 3479 C C . SER A 1 471 ? 17.397 -1.520 1.726 1.00 87.69 471 SER A C 1
ATOM 3481 O O . SER A 1 471 ? 17.917 -0.504 1.256 1.00 87.69 471 SER A O 1
ATOM 3483 N N . VAL A 1 472 ? 17.272 -2.660 1.053 1.00 92.56 472 VAL A N 1
ATOM 3484 C CA . VAL A 1 472 ? 17.448 -2.809 -0.390 1.00 92.56 472 VAL A CA 1
ATOM 3485 C C . VAL A 1 472 ? 16.324 -3.728 -0.849 1.00 92.56 472 VAL A C 1
ATOM 3487 O O . VAL A 1 472 ? 16.210 -4.852 -0.361 1.00 92.56 472 VAL A O 1
ATOM 3490 N N . ASP A 1 473 ? 15.496 -3.251 -1.764 1.00 92.81 473 ASP A N 1
ATOM 3491 C CA . ASP A 1 473 ? 14.317 -3.936 -2.270 1.00 92.81 473 ASP A CA 1
ATOM 3492 C C . ASP A 1 473 ? 14.340 -3.946 -3.801 1.00 92.81 473 ASP A C 1
ATOM 3494 O O . ASP A 1 473 ? 14.822 -3.011 -4.436 1.00 92.81 473 ASP A O 1
ATOM 3498 N N . LEU A 1 474 ? 13.773 -4.980 -4.412 1.00 94.75 474 LEU A N 1
ATOM 3499 C CA . LEU A 1 474 ? 13.304 -4.915 -5.789 1.00 94.75 474 LEU A CA 1
ATOM 3500 C C . LEU A 1 474 ? 11.831 -4.506 -5.760 1.00 94.75 474 LEU A C 1
ATOM 3502 O O . LEU A 1 474 ? 10.969 -5.240 -5.270 1.00 94.75 474 LEU A O 1
ATOM 3506 N N . ASP A 1 475 ? 11.567 -3.317 -6.272 1.00 93.88 475 ASP A N 1
ATOM 3507 C CA . ASP A 1 475 ? 10.254 -2.705 -6.339 1.00 93.88 475 ASP A CA 1
ATOM 3508 C C . ASP A 1 475 ? 9.682 -2.867 -7.752 1.00 93.88 475 ASP A C 1
ATOM 3510 O O . ASP A 1 475 ? 10.401 -2.656 -8.728 1.00 93.88 475 ASP A O 1
ATOM 3514 N N . ALA A 1 476 ? 8.406 -3.232 -7.872 1.00 94.81 476 ALA A N 1
ATOM 3515 C CA . ALA A 1 476 ? 7.687 -3.219 -9.134 1.00 94.81 476 ALA A CA 1
ATOM 3516 C C . ALA A 1 476 ? 6.262 -2.672 -9.009 1.00 94.81 476 ALA A C 1
ATOM 3518 O O . ALA A 1 476 ? 5.592 -2.836 -7.986 1.00 94.81 476 ALA A O 1
ATOM 3519 N N . SER A 1 477 ? 5.777 -2.083 -10.101 1.00 93.56 477 SER A N 1
ATOM 3520 C CA . SER A 1 477 ? 4.397 -1.647 -10.278 1.00 93.56 477 SER A CA 1
ATOM 3521 C C . SER A 1 477 ? 3.909 -1.961 -11.690 1.00 93.56 477 SER A C 1
ATOM 3523 O O . SER A 1 477 ? 4.599 -1.697 -12.674 1.00 93.56 477 SER A O 1
ATOM 3525 N N . GLY A 1 478 ? 2.723 -2.559 -11.769 1.00 92.56 478 GLY A N 1
ATOM 3526 C CA . GLY A 1 478 ? 2.063 -2.964 -13.002 1.00 92.56 478 GLY A CA 1
ATOM 3527 C C . GLY A 1 478 ? 0.725 -2.256 -13.170 1.00 92.56 478 GLY A C 1
ATOM 3528 O O . GLY A 1 478 ? 0.006 -2.045 -12.187 1.00 92.56 478 GLY A O 1
ATOM 3529 N N . ARG A 1 479 ? 0.400 -1.917 -14.416 1.00 89.50 479 ARG A N 1
ATOM 3530 C CA . ARG A 1 479 ? -0.835 -1.266 -14.861 1.00 89.50 479 ARG A CA 1
ATOM 3531 C C . ARG A 1 479 ? -1.330 -1.905 -16.145 1.00 89.50 479 ARG A C 1
ATOM 3533 O O . ARG A 1 479 ? -0.507 -2.161 -17.018 1.00 89.50 479 ARG A O 1
ATOM 3540 N N . SER A 1 480 ? -2.626 -2.156 -16.283 1.00 87.75 480 SER A N 1
ATOM 3541 C CA . SER A 1 480 ? -3.154 -2.666 -17.545 1.00 87.75 480 SER A CA 1
ATOM 3542 C C . SER A 1 480 ? -4.581 -2.236 -17.841 1.00 87.75 480 SER A C 1
ATOM 3544 O O . SER A 1 480 ? -5.411 -2.173 -16.938 1.00 87.75 480 SER A O 1
ATOM 3546 N N . SER A 1 481 ? -4.883 -2.015 -19.118 1.00 81.94 481 SER A N 1
ATOM 3547 C CA . SER A 1 481 ? -6.242 -1.850 -19.624 1.00 81.94 481 SER A CA 1
ATOM 3548 C C . SER A 1 481 ? -7.036 -3.157 -19.523 1.00 81.94 481 SER A C 1
ATOM 3550 O O . SER A 1 481 ? -6.508 -4.221 -19.197 1.00 81.94 481 SER A O 1
ATOM 3552 N N . GLN A 1 482 ? -8.333 -3.053 -19.792 1.00 73.00 482 GLN A N 1
ATOM 3553 C CA . GLN A 1 482 ? -9.309 -4.142 -19.721 1.00 73.00 482 GLN A CA 1
ATOM 3554 C C . GLN A 1 482 ? -9.080 -5.235 -20.770 1.00 73.00 482 GLN A C 1
ATOM 3556 O O . GLN A 1 482 ? -9.322 -6.410 -20.527 1.00 73.00 482 GLN A O 1
ATOM 3561 N N . ASP A 1 483 ? -8.638 -4.833 -21.956 1.00 75.06 483 ASP A N 1
ATOM 3562 C CA . ASP A 1 483 ? -8.524 -5.657 -23.157 1.00 75.06 483 ASP A CA 1
ATOM 3563 C C . ASP A 1 483 ? -7.144 -6.325 -23.293 1.00 75.06 483 ASP A C 1
ATOM 3565 O O . ASP A 1 483 ? -6.718 -6.697 -24.393 1.00 75.06 483 ASP A O 1
ATOM 3569 N N . THR A 1 484 ? -6.432 -6.437 -22.170 1.00 80.06 484 THR A N 1
ATOM 3570 C CA . THR A 1 484 ? -5.168 -7.158 -22.061 1.00 80.06 484 THR A CA 1
ATOM 3571 C C . THR A 1 484 ? -5.407 -8.634 -21.749 1.00 80.06 484 THR A C 1
ATOM 3573 O O . THR A 1 484 ? -6.335 -8.994 -21.028 1.00 80.06 484 THR A O 1
ATOM 3576 N N . GLU A 1 485 ? -4.512 -9.499 -22.218 1.00 81.81 485 GLU A N 1
ATOM 3577 C CA . GLU A 1 485 ? -4.473 -10.910 -21.807 1.00 81.81 485 GLU A CA 1
ATOM 3578 C C . GLU A 1 485 ? -3.599 -11.122 -20.555 1.00 81.81 485 GLU A C 1
ATOM 3580 O O . GLU A 1 485 ? -3.573 -12.207 -19.973 1.00 81.81 485 GLU A O 1
ATOM 3585 N N . VAL A 1 486 ? -2.867 -10.089 -20.117 1.00 85.56 486 VAL A N 1
ATOM 3586 C CA . VAL A 1 486 ? -1.942 -10.174 -18.982 1.00 85.56 486 VAL A CA 1
ATOM 3587 C C . VAL A 1 486 ? -2.681 -9.946 -17.665 1.00 85.56 486 VAL A C 1
ATOM 3589 O O . VAL A 1 486 ? -3.007 -8.818 -17.301 1.00 85.56 486 VAL A O 1
ATOM 3592 N N . VAL A 1 487 ? -2.864 -11.015 -16.890 1.00 85.19 487 VAL A N 1
ATOM 3593 C CA . VAL A 1 487 ? -3.396 -10.928 -15.523 1.00 85.19 487 VAL A CA 1
ATOM 3594 C C . VAL A 1 487 ? -2.274 -10.515 -14.566 1.00 85.19 487 VAL A C 1
ATOM 3596 O O . VAL A 1 487 ? -1.514 -11.349 -14.070 1.00 85.19 487 VAL A O 1
ATOM 3599 N N . LEU A 1 488 ? -2.150 -9.208 -14.314 1.00 87.25 488 LEU A N 1
ATOM 3600 C CA . LEU A 1 488 ? -1.032 -8.643 -13.551 1.00 87.25 488 LEU A CA 1
ATOM 3601 C C . LEU A 1 488 ? -0.841 -9.228 -12.143 1.00 87.25 488 LEU A C 1
ATOM 3603 O O . LEU A 1 488 ? 0.311 -9.489 -11.804 1.00 87.25 488 LEU A O 1
ATOM 3607 N N . PRO A 1 489 ? -1.880 -9.462 -11.316 1.00 82.94 489 PRO A N 1
ATOM 3608 C CA . PRO A 1 489 ? -1.668 -10.029 -9.983 1.00 82.94 489 PRO A CA 1
ATOM 3609 C C . PRO A 1 489 ? -1.042 -11.424 -10.025 1.00 82.94 489 PRO A C 1
ATOM 3611 O O . PRO A 1 489 ? -0.106 -11.699 -9.278 1.00 82.94 489 PRO A O 1
ATOM 3614 N N . ASP A 1 490 ? -1.508 -12.274 -10.941 1.00 84.75 490 ASP A N 1
ATOM 3615 C CA . ASP A 1 490 ? -1.001 -13.637 -11.104 1.00 84.75 490 ASP A CA 1
ATOM 3616 C C . ASP A 1 490 ? 0.451 -13.599 -11.617 1.00 84.75 490 ASP A C 1
ATOM 3618 O O . ASP A 1 490 ? 1.330 -14.277 -11.084 1.00 84.75 490 ASP A O 1
ATOM 3622 N N . LEU A 1 491 ? 0.740 -12.718 -12.583 1.00 90.06 491 LEU A N 1
ATOM 3623 C CA . LEU A 1 491 ? 2.101 -12.487 -13.069 1.00 90.06 491 LEU A CA 1
ATOM 3624 C C . LEU A 1 491 ? 3.032 -11.982 -11.957 1.00 90.06 491 LEU A C 1
ATOM 3626 O O . LEU A 1 491 ? 4.159 -12.459 -11.817 1.00 90.06 491 LEU A O 1
ATOM 3630 N N . PHE A 1 492 ? 2.581 -11.012 -11.162 1.00 91.00 492 PHE A N 1
ATOM 3631 C CA . PHE A 1 492 ? 3.378 -10.442 -10.080 1.00 91.00 492 PHE A CA 1
ATOM 3632 C C . PHE A 1 492 ? 3.652 -11.478 -8.994 1.00 91.00 492 PHE A C 1
ATOM 3634 O O . PHE A 1 492 ? 4.759 -11.504 -8.449 1.00 91.00 492 PHE A O 1
ATOM 3641 N N . HIS A 1 493 ? 2.688 -12.365 -8.733 1.00 85.06 493 HIS A N 1
ATOM 3642 C CA . HIS A 1 493 ? 2.881 -13.471 -7.813 1.00 85.06 493 HIS A CA 1
ATOM 3643 C C . HIS A 1 493 ? 4.025 -14.399 -8.245 1.00 85.06 493 HIS A C 1
ATOM 3645 O O . HIS A 1 493 ? 4.840 -14.799 -7.406 1.00 85.06 493 HIS A O 1
ATOM 3651 N N . ASP A 1 494 ? 4.097 -14.688 -9.544 1.00 88.19 494 ASP A N 1
ATOM 3652 C CA . ASP A 1 494 ? 5.052 -15.606 -10.165 1.00 88.19 494 ASP A CA 1
ATOM 3653 C C . ASP A 1 494 ? 6.463 -15.028 -10.338 1.00 88.19 494 ASP A C 1
ATOM 3655 O O . ASP A 1 494 ? 7.455 -15.762 -10.273 1.00 88.19 494 ASP A O 1
ATOM 3659 N N . VAL A 1 495 ? 6.566 -13.723 -10.594 1.00 92.75 495 VAL A N 1
ATOM 3660 C CA . VAL A 1 495 ? 7.831 -13.063 -10.958 1.00 92.75 495 VAL A CA 1
ATOM 3661 C C . VAL A 1 495 ? 8.549 -12.473 -9.741 1.00 92.75 495 VAL A C 1
ATOM 3663 O O . VAL A 1 495 ? 9.783 -12.533 -9.648 1.00 92.75 495 VAL A O 1
ATOM 3666 N N . PHE A 1 496 ? 7.794 -11.941 -8.778 1.00 92.31 496 PHE A N 1
ATOM 3667 C CA . PHE A 1 496 ? 8.337 -11.243 -7.617 1.00 92.31 496 PHE A CA 1
ATOM 3668 C C . PHE A 1 496 ? 8.182 -12.095 -6.358 1.00 92.31 496 PHE A C 1
ATOM 3670 O O . PHE A 1 496 ? 7.166 -12.058 -5.668 1.00 92.31 496 PHE A O 1
ATOM 3677 N N . PHE A 1 497 ? 9.221 -12.870 -6.050 1.00 89.88 497 PHE A N 1
ATOM 3678 C CA . PHE A 1 497 ? 9.263 -13.779 -4.907 1.00 89.88 497 PHE A CA 1
ATOM 3679 C C . PHE A 1 497 ? 10.631 -13.757 -4.221 1.00 89.88 497 PHE A C 1
ATOM 3681 O O . PHE A 1 497 ? 11.650 -13.447 -4.839 1.00 89.88 497 PHE A O 1
ATOM 3688 N N . VAL A 1 498 ? 10.652 -14.150 -2.948 1.00 86.75 498 VAL A N 1
ATOM 3689 C CA . VAL A 1 498 ? 11.870 -14.539 -2.224 1.00 86.75 498 VAL A CA 1
ATOM 3690 C C . VAL A 1 498 ? 11.985 -16.058 -2.267 1.00 86.75 498 VAL A C 1
ATOM 3692 O O . VAL A 1 498 ? 10.975 -16.755 -2.185 1.00 86.75 498 VAL A O 1
ATOM 3695 N N . THR A 1 499 ? 13.204 -16.577 -2.401 1.00 84.50 499 THR A N 1
ATOM 3696 C CA . THR A 1 499 ? 13.472 -18.015 -2.256 1.00 84.50 499 THR A CA 1
ATOM 3697 C C . THR A 1 499 ? 14.141 -18.253 -0.913 1.00 84.50 499 THR A C 1
ATOM 3699 O O . THR A 1 499 ? 15.161 -17.631 -0.621 1.00 84.50 499 THR A O 1
ATOM 3702 N N . ASP A 1 500 ? 13.557 -19.115 -0.087 1.00 79.50 500 ASP A N 1
ATOM 3703 C CA . ASP A 1 500 ? 14.141 -19.478 1.201 1.00 79.50 500 ASP A CA 1
ATOM 3704 C C . ASP A 1 500 ? 15.288 -20.507 1.045 1.00 79.50 500 ASP A C 1
ATOM 3706 O O . ASP A 1 500 ? 15.494 -21.051 -0.046 1.00 79.50 500 ASP A O 1
ATOM 3710 N N . PRO A 1 501 ? 16.053 -20.814 2.113 1.00 78.50 501 PRO A N 1
ATOM 3711 C CA . PRO A 1 501 ? 17.146 -21.789 2.045 1.00 78.50 501 PRO A CA 1
ATOM 3712 C C . PRO A 1 501 ? 16.722 -23.215 1.658 1.00 78.50 501 PRO A C 1
ATOM 3714 O O . PRO A 1 501 ? 17.570 -24.006 1.252 1.00 78.50 501 PRO A O 1
ATOM 3717 N N . SER A 1 502 ? 15.435 -23.559 1.787 1.00 80.19 502 SER A N 1
ATOM 3718 C CA . SER A 1 502 ? 14.884 -24.853 1.364 1.00 80.19 502 SER A CA 1
ATOM 3719 C C . SER A 1 502 ? 14.495 -24.881 -0.120 1.00 80.19 502 SER A C 1
ATOM 3721 O O . SER A 1 502 ? 14.106 -25.926 -0.639 1.00 80.19 502 SER A O 1
ATOM 3723 N N . GLY A 1 503 ? 14.615 -23.745 -0.815 1.00 81.81 503 GLY A N 1
ATOM 3724 C CA . GLY A 1 503 ? 14.214 -23.580 -2.208 1.00 81.81 503 GLY A CA 1
ATOM 3725 C C . GLY A 1 503 ? 12.736 -23.225 -2.386 1.00 81.81 503 GLY A C 1
ATOM 3726 O O . GLY A 1 503 ? 12.267 -23.134 -3.523 1.00 81.81 503 GLY A O 1
ATOM 3727 N N . ARG A 1 504 ? 11.984 -23.006 -1.300 1.00 83.81 504 ARG A N 1
ATOM 3728 C CA . ARG A 1 504 ? 10.575 -22.612 -1.381 1.00 83.81 504 ARG A CA 1
ATOM 3729 C C . ARG A 1 504 ? 10.478 -21.147 -1.793 1.00 83.81 504 ARG A C 1
ATOM 3731 O O . ARG A 1 504 ? 11.148 -20.278 -1.237 1.00 83.81 504 ARG A O 1
ATOM 3738 N N . LYS A 1 505 ? 9.604 -20.880 -2.764 1.00 86.12 505 LYS A N 1
ATOM 3739 C CA . LYS A 1 505 ? 9.273 -19.526 -3.210 1.00 86.12 505 LYS A CA 1
ATOM 3740 C C . LYS A 1 505 ? 8.141 -18.963 -2.361 1.00 86.12 505 LYS A C 1
ATOM 3742 O O . LYS A 1 505 ? 7.092 -19.590 -2.236 1.00 86.12 505 LYS A O 1
ATOM 3747 N N . THR A 1 506 ? 8.350 -17.766 -1.835 1.00 83.00 506 THR A N 1
ATOM 3748 C CA . THR A 1 506 ? 7.328 -16.979 -1.149 1.00 83.00 506 THR A CA 1
ATOM 3749 C C . THR A 1 506 ? 7.091 -15.719 -1.951 1.00 83.00 506 THR A C 1
ATOM 3751 O O . THR A 1 506 ? 7.998 -14.900 -2.121 1.00 83.00 506 THR A O 1
ATOM 3754 N N . SER A 1 507 ? 5.877 -15.582 -2.471 1.00 84.38 507 SER A N 1
ATOM 3755 C CA . SER A 1 507 ? 5.512 -14.434 -3.284 1.00 84.38 507 SER A CA 1
ATOM 3756 C C . SER A 1 507 ? 5.534 -13.129 -2.482 1.00 84.38 507 SER A C 1
ATOM 3758 O O . SER A 1 507 ? 5.250 -13.106 -1.285 1.00 84.38 507 SER A O 1
ATOM 3760 N N . LYS A 1 508 ? 5.905 -12.046 -3.162 1.00 85.25 508 LYS A N 1
ATOM 3761 C CA . LYS A 1 508 ? 5.946 -10.663 -2.664 1.00 85.25 508 LYS A CA 1
ATOM 3762 C C . LYS A 1 508 ? 5.197 -9.695 -3.577 1.00 85.25 508 LYS A C 1
ATOM 3764 O O . LYS A 1 508 ? 5.220 -8.487 -3.341 1.00 85.25 508 LYS A O 1
ATOM 3769 N N . GLY A 1 509 ? 4.598 -10.223 -4.641 1.00 81.56 509 GLY A N 1
ATOM 3770 C CA . GLY A 1 509 ? 3.680 -9.509 -5.506 1.00 81.56 509 GLY A CA 1
ATOM 3771 C C . GLY A 1 509 ? 2.241 -9.708 -5.059 1.00 81.56 509 GLY A C 1
ATOM 3772 O O . GLY A 1 509 ? 1.910 -10.703 -4.417 1.00 81.56 509 GLY A O 1
ATOM 3773 N N . GLY A 1 510 ? 1.397 -8.750 -5.407 1.00 75.44 510 GLY A N 1
ATOM 3774 C CA . GLY A 1 510 ? -0.042 -8.804 -5.205 1.00 75.44 510 GLY A CA 1
ATOM 3775 C C . GLY A 1 510 ? -0.721 -7.715 -6.024 1.00 75.44 510 GLY A C 1
ATOM 3776 O O . GLY A 1 510 ? -0.062 -6.862 -6.625 1.00 75.44 510 GLY A O 1
ATOM 3777 N N . GLY A 1 511 ? -2.044 -7.746 -6.087 1.00 75.81 511 GLY A N 1
ATOM 3778 C CA . GLY A 1 511 ? -2.783 -6.742 -6.834 1.00 75.81 511 GLY A CA 1
ATOM 3779 C C . GLY A 1 511 ? -4.262 -7.050 -6.957 1.00 75.81 511 GLY A C 1
ATOM 3780 O O . GLY A 1 511 ? -4.782 -8.002 -6.372 1.00 75.81 511 GLY A O 1
ATOM 3781 N N . ARG A 1 512 ? -4.930 -6.236 -7.766 1.00 69.62 512 ARG A N 1
ATOM 3782 C CA . ARG A 1 512 ? -6.349 -6.352 -8.086 1.00 69.62 512 ARG A CA 1
ATOM 3783 C C . ARG A 1 512 ? -6.497 -6.854 -9.519 1.00 69.62 512 ARG A C 1
ATOM 3785 O O . ARG A 1 512 ? -5.961 -6.258 -10.452 1.00 69.62 512 ARG A O 1
ATOM 3792 N N . ALA A 1 513 ? -7.225 -7.957 -9.690 1.00 58.66 513 ALA A N 1
ATOM 3793 C CA . ALA A 1 513 ? -7.679 -8.427 -10.995 1.00 58.66 513 ALA A CA 1
ATOM 3794 C C . ALA A 1 513 ? -9.160 -8.062 -11.119 1.00 58.66 513 ALA A C 1
ATOM 3796 O O . ALA A 1 513 ? -10.015 -8.804 -10.641 1.00 58.66 513 ALA A O 1
ATOM 3797 N N . ASN A 1 514 ? -9.479 -6.934 -11.753 1.00 55.38 514 ASN A N 1
ATOM 3798 C CA . ASN A 1 514 ? -10.867 -6.500 -11.956 1.00 55.38 514 ASN A CA 1
ATOM 3799 C C . ASN A 1 514 ? -11.546 -7.215 -13.140 1.00 55.38 514 ASN A C 1
ATOM 3801 O O . ASN A 1 514 ? -12.332 -6.624 -13.878 1.00 55.38 514 ASN A O 1
ATOM 3805 N N . MET A 1 515 ? -11.309 -8.526 -13.295 1.00 47.78 515 MET A N 1
ATOM 3806 C CA . MET A 1 515 ? -11.992 -9.336 -14.316 1.00 47.78 515 MET A CA 1
ATOM 3807 C C . MET A 1 515 ? -13.518 -9.385 -14.114 1.00 47.78 515 MET A C 1
ATOM 3809 O O . MET A 1 515 ? -14.242 -9.708 -15.048 1.00 47.78 515 MET A O 1
ATOM 3813 N N . LEU A 1 516 ? -14.020 -9.053 -12.918 1.00 41.34 516 LEU A N 1
ATOM 3814 C CA . LEU A 1 516 ? -15.451 -9.079 -12.592 1.00 41.34 516 LEU A CA 1
ATOM 3815 C C . LEU A 1 516 ? -16.222 -7.810 -12.986 1.00 41.34 516 LEU A C 1
ATOM 3817 O O . LEU A 1 516 ? -17.448 -7.853 -12.977 1.00 41.34 516 LEU A O 1
ATOM 3821 N N . MET A 1 517 ? -15.550 -6.706 -13.335 1.00 43.84 517 MET A N 1
ATOM 3822 C CA . MET A 1 517 ? -16.227 -5.436 -13.661 1.00 43.84 517 MET A CA 1
ATOM 3823 C C . MET A 1 517 ? -15.784 -4.812 -14.984 1.00 43.84 517 MET A C 1
ATOM 3825 O O . MET A 1 517 ? -16.187 -3.699 -15.294 1.00 43.84 517 MET A O 1
ATOM 3829 N N . GLY A 1 518 ? -14.981 -5.532 -15.774 1.00 45.50 518 GLY A N 1
ATOM 3830 C CA . GLY A 1 518 ? -14.477 -5.018 -17.040 1.00 45.50 518 GLY A CA 1
ATOM 3831 C C . GLY A 1 518 ? -13.698 -3.725 -16.846 1.00 45.50 518 GLY A C 1
ATOM 3832 O O . GLY A 1 518 ? -14.003 -2.781 -17.545 1.00 45.50 518 GLY A O 1
ATOM 3833 N N . ASP A 1 519 ? -12.738 -3.672 -15.909 1.00 53.97 519 ASP A N 1
ATOM 3834 C CA . ASP A 1 519 ? -11.919 -2.482 -15.619 1.00 53.97 519 ASP A CA 1
ATOM 3835 C C . ASP A 1 519 ? -10.418 -2.786 -15.440 1.00 53.97 519 ASP A C 1
ATOM 3837 O O . ASP A 1 519 ? -10.000 -3.939 -15.315 1.00 53.97 519 ASP A O 1
ATOM 3841 N N . TYR A 1 520 ? -9.616 -1.715 -15.472 1.00 61.12 520 TYR A N 1
ATOM 3842 C CA . TYR A 1 520 ? -8.155 -1.664 -15.350 1.00 61.12 520 TYR A CA 1
ATOM 3843 C C . TYR A 1 520 ? -7.595 -2.551 -14.224 1.00 61.12 520 TYR A C 1
ATOM 3845 O O . TYR A 1 520 ? -8.131 -2.577 -13.113 1.00 61.12 520 TYR A O 1
ATOM 3853 N N . SER A 1 521 ? -6.497 -3.269 -14.490 1.00 73.75 521 SER A N 1
ATOM 3854 C CA . SER A 1 521 ? -5.821 -4.109 -13.492 1.00 73.75 521 SER A CA 1
ATOM 3855 C C . SER A 1 521 ? -4.542 -3.443 -12.985 1.00 73.75 521 SER A C 1
ATOM 3857 O O . SER A 1 521 ? -3.823 -2.764 -13.724 1.00 73.75 521 SER A O 1
ATOM 3859 N N . GLY A 1 522 ? -4.262 -3.620 -11.695 1.00 82.38 522 GLY A N 1
ATOM 3860 C CA . GLY A 1 522 ? -3.118 -3.015 -11.028 1.00 82.38 522 GLY A CA 1
ATOM 3861 C C . GLY A 1 522 ? -2.436 -4.017 -10.112 1.00 82.38 522 GLY A C 1
ATOM 3862 O O . GLY A 1 522 ? -3.099 -4.743 -9.372 1.00 82.38 522 GLY A O 1
ATOM 3863 N N . ALA A 1 523 ? -1.106 -4.051 -10.152 1.00 86.00 523 ALA A N 1
ATOM 3864 C CA . ALA A 1 523 ? -0.306 -4.886 -9.266 1.00 86.00 523 ALA A CA 1
ATOM 3865 C C . ALA A 1 523 ? 0.924 -4.138 -8.746 1.00 86.00 523 ALA A C 1
ATOM 3867 O O . ALA A 1 523 ? 1.400 -3.166 -9.344 1.00 86.00 523 ALA A O 1
ATOM 3868 N N . GLY A 1 524 ? 1.431 -4.595 -7.609 1.00 87.62 524 GLY A N 1
ATOM 3869 C CA . GLY A 1 524 ? 2.625 -4.074 -6.964 1.00 87.62 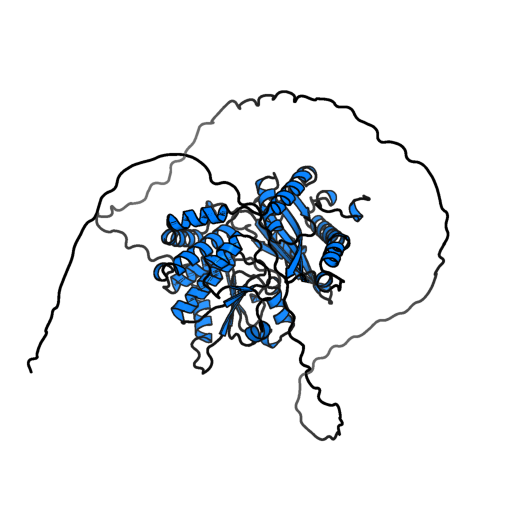524 GLY A CA 1
ATOM 3870 C C . GLY A 1 524 ? 3.412 -5.198 -6.308 1.00 87.62 524 GLY A C 1
ATOM 3871 O O . GLY A 1 524 ? 2.851 -6.222 -5.921 1.00 87.62 524 GLY A O 1
ATOM 3872 N N . ALA A 1 525 ? 4.725 -5.027 -6.206 1.00 88.62 525 ALA A N 1
ATOM 3873 C CA . ALA A 1 525 ? 5.578 -5.960 -5.485 1.00 88.62 525 ALA A CA 1
ATOM 3874 C C . ALA A 1 525 ? 6.730 -5.241 -4.794 1.00 88.62 525 ALA A C 1
ATOM 3876 O O . ALA A 1 525 ? 7.312 -4.315 -5.361 1.00 88.62 525 ALA A O 1
ATOM 3877 N N . SER A 1 526 ? 7.096 -5.717 -3.602 1.00 88.75 526 SER A N 1
ATOM 3878 C CA . SER A 1 526 ? 8.317 -5.310 -2.900 1.00 88.75 526 SER A CA 1
ATOM 3879 C C . SER A 1 526 ? 9.067 -6.543 -2.416 1.00 88.75 526 SER A C 1
ATOM 3881 O O . SER A 1 526 ? 8.677 -7.165 -1.430 1.00 88.75 526 SER A O 1
ATOM 3883 N N . VAL A 1 527 ? 10.144 -6.907 -3.106 1.00 90.25 527 VAL A N 1
ATOM 3884 C CA . VAL A 1 527 ? 10.968 -8.067 -2.752 1.00 90.25 527 VAL A CA 1
ATOM 3885 C C . VAL A 1 527 ? 12.180 -7.585 -1.953 1.00 90.25 527 VAL A C 1
ATOM 3887 O O . VAL A 1 527 ? 13.043 -6.934 -2.542 1.00 90.25 527 VAL A O 1
ATOM 3890 N N . PRO A 1 528 ? 12.301 -7.905 -0.654 1.00 88.50 528 PRO A N 1
ATOM 3891 C CA . PRO A 1 528 ? 13.502 -7.566 0.098 1.00 88.50 528 PRO A CA 1
ATOM 3892 C C . PRO A 1 528 ? 14.705 -8.348 -0.444 1.00 88.50 528 PRO A C 1
ATOM 3894 O O . PRO A 1 528 ? 14.639 -9.561 -0.657 1.00 88.50 528 PRO A O 1
ATOM 3897 N N . LEU A 1 529 ? 15.816 -7.647 -0.662 1.00 90.69 529 LEU A N 1
ATOM 3898 C CA . LEU A 1 529 ? 17.068 -8.199 -1.170 1.00 90.69 529 LEU A CA 1
ATOM 3899 C C . LEU A 1 529 ? 18.096 -8.320 -0.036 1.00 90.69 529 LEU A C 1
ATOM 3901 O O . LEU A 1 529 ? 19.106 -7.613 0.000 1.00 90.69 529 LEU A O 1
ATOM 3905 N N . ASP A 1 530 ? 17.835 -9.238 0.898 1.00 87.12 530 ASP A N 1
ATOM 3906 C CA . ASP A 1 530 ? 18.570 -9.365 2.167 1.00 87.12 530 ASP A CA 1
ATOM 3907 C C . ASP A 1 530 ? 20.083 -9.547 1.997 1.00 87.12 530 ASP A C 1
ATOM 3909 O O . ASP A 1 530 ? 20.864 -8.981 2.763 1.00 87.12 530 ASP A O 1
ATOM 3913 N N . TYR A 1 531 ? 20.520 -10.286 0.971 1.00 89.94 531 TYR A N 1
ATOM 3914 C CA . TYR A 1 531 ? 21.948 -10.429 0.672 1.00 89.94 531 TYR A CA 1
ATOM 3915 C C . TYR A 1 531 ? 22.606 -9.064 0.425 1.00 89.94 531 TYR A C 1
ATOM 3917 O O . TYR A 1 531 ? 23.603 -8.727 1.060 1.00 89.94 531 TYR A O 1
ATOM 3925 N N . TRP A 1 532 ? 22.015 -8.251 -0.454 1.00 92.06 532 TRP A N 1
ATOM 3926 C CA . TRP A 1 532 ? 22.532 -6.930 -0.813 1.00 92.06 532 TRP A CA 1
ATOM 3927 C C . TRP A 1 532 ? 22.400 -5.927 0.336 1.00 92.06 532 TRP A C 1
ATOM 3929 O O . TRP A 1 532 ? 23.298 -5.111 0.559 1.00 92.06 532 TRP A O 1
ATOM 3939 N N . ARG A 1 533 ? 21.321 -6.037 1.118 1.00 88.00 533 ARG A N 1
ATOM 3940 C CA . ARG A 1 533 ? 21.121 -5.277 2.355 1.00 88.00 533 ARG A CA 1
ATOM 3941 C C . ARG A 1 533 ? 22.256 -5.532 3.350 1.00 88.00 533 ARG A C 1
ATOM 3943 O O . ARG A 1 533 ? 22.893 -4.580 3.806 1.00 88.00 533 ARG A O 1
ATOM 3950 N N . HIS A 1 534 ? 22.534 -6.797 3.662 1.00 88.12 534 HIS A N 1
ATOM 3951 C CA . HIS A 1 534 ? 23.476 -7.201 4.711 1.00 88.12 534 HIS A CA 1
ATOM 3952 C C . HIS A 1 534 ? 24.935 -7.304 4.257 1.00 88.12 534 HIS A C 1
ATOM 3954 O O . HIS A 1 534 ? 25.816 -7.484 5.099 1.00 88.12 534 HIS A O 1
ATOM 3960 N N . LEU A 1 535 ? 25.221 -7.147 2.962 1.00 90.19 535 LEU A N 1
ATOM 3961 C CA . LEU A 1 535 ? 26.590 -7.112 2.460 1.00 90.19 535 LEU A CA 1
ATOM 3962 C C . LEU A 1 535 ? 27.376 -5.972 3.131 1.00 90.19 535 LEU A C 1
ATOM 3964 O O . LEU A 1 535 ? 26.980 -4.804 3.075 1.00 90.19 535 LEU A O 1
ATOM 3968 N N . GLY A 1 536 ? 28.485 -6.313 3.787 1.00 89.56 536 GLY A N 1
ATOM 3969 C CA . GLY A 1 536 ? 29.359 -5.340 4.439 1.00 89.56 536 GLY A CA 1
ATOM 3970 C C . GLY A 1 536 ? 30.138 -4.516 3.416 1.00 89.56 536 GLY A C 1
ATOM 3971 O O . GLY A 1 536 ? 30.790 -5.074 2.536 1.00 89.56 536 GLY A O 1
ATOM 3972 N N . THR A 1 537 ? 30.092 -3.192 3.546 1.00 90.56 537 THR A N 1
ATOM 3973 C CA . THR A 1 537 ? 30.839 -2.232 2.717 1.00 90.56 537 THR A CA 1
ATOM 3974 C C . THR A 1 537 ? 31.482 -1.175 3.610 1.00 90.56 537 THR A C 1
ATOM 3976 O O . THR A 1 537 ? 31.070 -0.995 4.756 1.00 90.56 537 THR A O 1
ATOM 3979 N N . LYS A 1 538 ? 32.500 -0.467 3.112 1.00 90.62 538 LYS A N 1
ATOM 3980 C CA . LYS A 1 538 ? 33.187 0.596 3.864 1.00 90.62 538 LYS A CA 1
ATOM 3981 C C . LYS A 1 538 ? 32.316 1.840 4.013 1.00 90.62 538 LYS A C 1
ATOM 3983 O O . LYS A 1 538 ? 32.485 2.586 4.971 1.00 90.62 538 LYS A O 1
ATOM 3988 N N . SER A 1 539 ? 31.410 2.079 3.066 1.00 91.56 539 SER A N 1
ATOM 3989 C CA . SER A 1 539 ? 30.456 3.190 3.099 1.00 91.56 539 SER A CA 1
ATOM 3990 C C . SER A 1 539 ? 29.144 2.842 2.390 1.00 91.56 539 SER A C 1
ATOM 3992 O O . SER A 1 539 ? 29.059 1.853 1.650 1.00 91.56 539 SER A O 1
ATOM 3994 N N . ALA A 1 540 ? 28.117 3.673 2.599 1.00 91.50 540 ALA A N 1
ATOM 3995 C CA . ALA A 1 540 ? 26.875 3.603 1.834 1.00 91.50 540 ALA A CA 1
ATOM 3996 C C . ALA A 1 540 ? 27.115 3.872 0.342 1.00 91.50 540 ALA A C 1
ATOM 3998 O O . ALA A 1 540 ? 26.586 3.138 -0.484 1.00 91.50 540 ALA A O 1
ATOM 3999 N N . ASP A 1 541 ? 27.974 4.833 -0.009 1.00 94.06 541 ASP A N 1
ATOM 4000 C CA . ASP A 1 541 ? 28.306 5.126 -1.409 1.00 94.06 541 ASP A CA 1
ATOM 4001 C C . ASP A 1 541 ? 28.948 3.926 -2.111 1.00 94.06 541 ASP A C 1
ATOM 4003 O O . ASP A 1 541 ? 28.589 3.611 -3.245 1.00 94.06 541 ASP A O 1
ATOM 4007 N N . GLU A 1 542 ? 29.862 3.214 -1.440 1.00 94.25 542 GLU A N 1
ATOM 4008 C CA . GLU A 1 542 ? 30.445 1.979 -1.978 1.00 94.25 542 GLU A CA 1
ATOM 4009 C C . GLU A 1 542 ? 29.364 0.911 -2.190 1.00 94.25 542 GLU A C 1
ATOM 4011 O O . GLU A 1 542 ? 29.365 0.233 -3.218 1.00 94.25 542 GLU A O 1
ATOM 4016 N N . LYS A 1 543 ? 28.397 0.803 -1.267 1.00 95.31 543 LYS A N 1
ATOM 4017 C CA . LYS A 1 543 ? 27.250 -0.097 -1.433 1.00 95.31 543 LYS A CA 1
ATOM 4018 C C . LYS A 1 543 ? 26.410 0.292 -2.642 1.00 95.31 543 LYS A C 1
ATOM 4020 O O . LYS A 1 543 ? 26.158 -0.572 -3.469 1.00 95.31 543 LYS A O 1
ATOM 4025 N N . VAL A 1 544 ? 26.051 1.566 -2.808 1.00 95.44 544 VAL A N 1
ATOM 4026 C CA . VAL A 1 544 ? 25.299 2.045 -3.983 1.00 95.44 544 VAL A CA 1
ATOM 4027 C C . VAL A 1 544 ? 26.042 1.713 -5.281 1.00 95.44 544 VAL A C 1
ATOM 4029 O O . VAL A 1 544 ? 25.442 1.175 -6.209 1.00 95.44 544 VAL A O 1
ATOM 4032 N N . HIS A 1 545 ? 27.361 1.923 -5.337 1.00 94.62 545 HIS A N 1
ATOM 4033 C CA . HIS A 1 545 ? 28.164 1.540 -6.505 1.00 94.62 545 HIS A CA 1
ATOM 4034 C C . HIS A 1 545 ? 28.128 0.030 -6.778 1.00 94.62 545 HIS A C 1
ATOM 4036 O O . HIS A 1 545 ? 28.051 -0.379 -7.937 1.00 94.62 545 HIS A O 1
ATOM 4042 N N . LEU A 1 546 ? 28.173 -0.809 -5.737 1.00 94.62 546 LEU A N 1
ATOM 4043 C CA . LEU A 1 546 ? 28.015 -2.260 -5.879 1.00 94.62 546 LEU A CA 1
ATOM 4044 C C . LEU A 1 546 ? 26.614 -2.635 -6.373 1.00 94.62 546 LEU A C 1
ATOM 4046 O O . LEU A 1 546 ? 26.501 -3.517 -7.226 1.00 94.62 546 LEU A O 1
ATOM 4050 N N . LEU A 1 547 ? 25.569 -1.949 -5.898 1.00 96.00 547 LEU A N 1
ATOM 4051 C CA . LEU A 1 547 ? 24.202 -2.172 -6.363 1.00 96.00 547 LEU A CA 1
ATOM 4052 C C . LEU A 1 547 ? 24.085 -1.894 -7.866 1.00 96.00 547 LEU A C 1
ATOM 4054 O O . LEU A 1 547 ? 23.627 -2.764 -8.599 1.00 96.00 547 LEU A O 1
ATOM 4058 N N . HIS A 1 548 ? 24.579 -0.749 -8.346 1.00 95.50 548 HIS A N 1
ATOM 4059 C CA . HIS A 1 548 ? 24.549 -0.421 -9.778 1.00 95.50 548 HIS A CA 1
ATOM 4060 C C . HIS A 1 548 ? 25.369 -1.402 -10.626 1.00 95.50 548 HIS A C 1
ATOM 4062 O O . HIS A 1 548 ? 24.946 -1.804 -11.704 1.00 95.50 548 HIS A O 1
ATOM 4068 N N . ARG A 1 549 ? 26.563 -1.792 -10.161 1.00 93.44 549 ARG A N 1
ATOM 4069 C CA . ARG A 1 549 ? 27.497 -2.589 -10.974 1.00 93.44 549 ARG A CA 1
ATOM 4070 C C . ARG A 1 549 ? 27.192 -4.080 -11.002 1.00 93.44 549 ARG A C 1
ATOM 4072 O O . ARG A 1 549 ? 27.535 -4.731 -11.984 1.00 93.44 549 ARG A O 1
ATOM 4079 N N . LEU A 1 550 ? 26.649 -4.628 -9.917 1.00 93.00 550 LEU A N 1
ATOM 4080 C CA . LEU A 1 550 ? 26.495 -6.075 -9.740 1.00 93.00 550 LEU A CA 1
ATOM 4081 C C . LEU A 1 550 ? 25.040 -6.467 -9.508 1.00 93.00 550 LEU A C 1
ATOM 4083 O O . LEU A 1 550 ? 24.529 -7.346 -10.199 1.00 93.00 550 LEU A O 1
ATOM 4087 N N . ALA A 1 551 ? 24.375 -5.815 -8.555 1.00 94.44 551 ALA A N 1
ATOM 4088 C CA . ALA A 1 551 ? 23.040 -6.218 -8.133 1.00 94.44 551 ALA A CA 1
ATOM 4089 C C . ALA A 1 551 ? 21.986 -5.935 -9.211 1.00 94.44 551 ALA A C 1
ATOM 4091 O O . ALA A 1 551 ? 21.205 -6.823 -9.551 1.00 94.44 551 ALA A O 1
ATOM 4092 N N . TRP A 1 552 ? 21.991 -4.728 -9.786 1.00 96.69 552 TRP A N 1
ATOM 4093 C CA . TRP A 1 552 ? 21.034 -4.333 -10.816 1.00 96.69 552 TRP A CA 1
ATOM 4094 C C . TRP A 1 552 ? 21.114 -5.210 -12.071 1.00 96.69 552 TRP A C 1
ATOM 4096 O O . TRP A 1 552 ? 20.083 -5.780 -12.423 1.00 96.69 552 TRP A O 1
ATOM 4106 N N . PRO A 1 553 ? 22.286 -5.431 -12.706 1.00 95.75 553 PRO A N 1
ATOM 4107 C CA . PRO A 1 553 ? 22.369 -6.317 -13.863 1.00 95.75 553 PRO A CA 1
ATOM 4108 C C . PRO A 1 553 ? 21.845 -7.730 -13.584 1.00 95.75 553 PRO A C 1
ATOM 4110 O O . PRO A 1 553 ? 21.139 -8.299 -14.415 1.00 95.75 553 PRO A O 1
ATOM 4113 N N . ALA A 1 554 ? 22.155 -8.293 -12.411 1.00 94.06 554 ALA A N 1
ATOM 4114 C CA . ALA A 1 554 ? 21.703 -9.630 -12.035 1.00 94.06 554 ALA A CA 1
ATOM 4115 C C . ALA A 1 554 ? 20.174 -9.700 -11.879 1.00 94.06 554 ALA A C 1
ATOM 4117 O O . ALA A 1 554 ? 19.531 -10.571 -12.470 1.00 94.06 554 ALA A O 1
ATOM 4118 N N . GLU A 1 555 ? 19.580 -8.767 -11.128 1.00 95.19 555 GLU A N 1
ATOM 4119 C CA . GLU A 1 555 ? 18.130 -8.733 -10.917 1.00 95.19 555 GLU A CA 1
ATOM 4120 C C . GLU A 1 555 ? 17.369 -8.368 -12.195 1.00 95.19 555 GLU A C 1
ATOM 4122 O O . GLU A 1 555 ? 16.346 -8.985 -12.491 1.00 95.19 555 GLU A O 1
ATOM 4127 N N . PHE A 1 556 ? 17.883 -7.436 -13.002 1.00 96.94 556 PHE A N 1
ATOM 4128 C CA . PHE A 1 556 ? 17.281 -7.074 -14.282 1.00 96.94 556 PHE A CA 1
ATOM 4129 C C . PHE A 1 556 ? 17.188 -8.280 -15.219 1.00 96.94 556 PHE A C 1
ATOM 4131 O O . PHE A 1 556 ? 16.113 -8.577 -15.739 1.00 96.94 556 PHE A O 1
ATOM 4138 N N . LEU A 1 557 ? 18.286 -9.024 -15.396 1.00 95.88 557 LEU A N 1
ATOM 4139 C CA . LEU A 1 557 ? 18.302 -10.217 -16.248 1.00 95.88 557 LEU A CA 1
ATOM 4140 C C . LEU A 1 557 ? 17.379 -11.316 -15.714 1.00 95.88 557 LEU A C 1
ATOM 4142 O O . LEU A 1 557 ? 16.691 -11.969 -16.502 1.00 95.88 557 LEU A O 1
ATOM 4146 N N . ARG A 1 558 ? 17.315 -11.497 -14.386 1.00 95.31 558 ARG A N 1
ATOM 4147 C CA . ARG A 1 558 ? 16.386 -12.440 -13.750 1.00 95.31 558 ARG A CA 1
ATOM 4148 C C . ARG A 1 558 ? 14.935 -12.081 -14.066 1.00 95.31 558 ARG A C 1
ATOM 4150 O O . ARG A 1 558 ? 14.180 -12.947 -14.502 1.00 95.31 558 ARG A O 1
ATOM 4157 N N . ILE A 1 559 ? 14.546 -10.823 -13.866 1.00 96.56 559 ILE A N 1
ATOM 4158 C CA . ILE A 1 559 ? 13.177 -10.356 -14.116 1.00 96.56 559 ILE A CA 1
ATOM 4159 C C . ILE A 1 559 ? 12.840 -10.404 -15.605 1.00 96.56 559 ILE A C 1
ATOM 4161 O O . ILE A 1 559 ? 11.778 -10.908 -15.961 1.00 96.56 559 ILE A O 1
ATOM 4165 N N . ARG A 1 560 ? 13.759 -9.988 -16.483 1.00 96.00 560 ARG A N 1
ATOM 4166 C CA . ARG A 1 560 ? 13.611 -10.107 -17.940 1.00 96.00 560 ARG A CA 1
ATOM 4167 C C . ARG A 1 560 ? 13.352 -11.554 -18.366 1.00 96.00 560 ARG A C 1
ATOM 4169 O O . ARG A 1 560 ? 12.426 -11.815 -19.133 1.00 96.00 560 ARG A O 1
ATOM 4176 N N . HIS A 1 561 ? 14.124 -12.508 -17.849 1.00 95.81 561 HIS A N 1
ATOM 4177 C CA . HIS A 1 561 ? 13.908 -13.928 -18.134 1.00 95.81 561 HIS A CA 1
ATOM 4178 C C . HIS A 1 561 ? 12.544 -14.421 -17.629 1.00 95.81 561 HIS A C 1
ATOM 4180 O O . HIS A 1 561 ? 11.812 -15.086 -18.358 1.00 95.81 561 HIS A O 1
ATOM 4186 N N . LEU A 1 562 ? 12.172 -14.068 -16.396 1.00 95.94 562 LEU A N 1
ATOM 4187 C CA . LEU A 1 562 ? 10.898 -14.489 -15.818 1.00 95.94 562 LEU A CA 1
ATOM 4188 C C . LEU A 1 562 ? 9.701 -13.911 -16.585 1.00 95.94 562 LEU A C 1
ATOM 4190 O O . LEU A 1 562 ? 8.788 -14.663 -16.917 1.00 95.94 562 LEU A O 1
ATOM 4194 N N . LEU A 1 563 ? 9.723 -12.623 -16.933 1.00 95.94 563 LEU A N 1
ATOM 4195 C CA . LEU A 1 563 ? 8.644 -11.973 -17.682 1.00 95.94 563 LEU A CA 1
ATOM 4196 C C . LEU A 1 563 ? 8.477 -12.571 -19.084 1.00 95.94 563 LEU A C 1
ATOM 4198 O O . LEU A 1 563 ? 7.367 -12.942 -19.450 1.00 95.94 563 LEU A O 1
ATOM 4202 N N . THR A 1 564 ? 9.566 -12.760 -19.831 1.00 95.00 564 THR A N 1
ATOM 4203 C CA . THR A 1 564 ? 9.511 -13.384 -21.172 1.00 95.00 564 THR A CA 1
ATOM 4204 C C . THR A 1 564 ? 9.064 -14.845 -21.136 1.00 95.00 564 THR A C 1
ATOM 4206 O O . THR A 1 564 ? 8.414 -15.321 -22.061 1.00 95.00 564 THR A O 1
ATOM 4209 N N . SER A 1 565 ? 9.334 -15.569 -20.044 1.00 94.62 565 SER A N 1
ATOM 4210 C CA . SER A 1 565 ? 8.824 -16.935 -19.859 1.00 94.62 565 SER A CA 1
ATOM 4211 C C . SER A 1 565 ? 7.322 -17.005 -19.540 1.00 94.62 565 SER A C 1
ATOM 4213 O O . SER A 1 565 ? 6.729 -18.084 -19.605 1.00 94.62 565 SER A O 1
ATOM 4215 N N . ARG A 1 566 ? 6.714 -15.877 -19.149 1.00 93.38 566 ARG A N 1
ATOM 4216 C CA . ARG A 1 566 ? 5.317 -15.782 -18.694 1.00 93.38 566 ARG A CA 1
ATOM 4217 C C . ARG A 1 566 ? 4.414 -14.983 -19.621 1.00 93.38 566 ARG A C 1
ATOM 4219 O O . ARG A 1 566 ? 3.208 -15.194 -19.586 1.00 93.38 566 ARG A O 1
ATOM 4226 N N . ILE A 1 567 ? 4.981 -14.113 -20.449 1.00 92.19 567 ILE A N 1
ATOM 4227 C CA . ILE A 1 567 ? 4.272 -13.331 -21.459 1.00 92.19 567 ILE A CA 1
ATOM 4228 C C . ILE A 1 567 ? 4.787 -13.802 -22.826 1.00 92.19 567 ILE A C 1
ATOM 4230 O O . ILE A 1 567 ? 5.799 -13.286 -23.292 1.00 92.19 567 ILE A O 1
ATOM 4234 N N . PRO A 1 568 ? 4.136 -14.789 -23.474 1.00 85.50 568 PRO A N 1
ATOM 4235 C CA . PRO A 1 568 ? 4.679 -15.442 -24.670 1.00 85.50 568 PRO A CA 1
ATOM 4236 C C . PRO A 1 568 ? 4.954 -14.504 -25.851 1.00 85.50 568 PRO A C 1
ATOM 4238 O O . PRO A 1 568 ? 5.815 -14.802 -26.674 1.00 85.50 568 PRO A O 1
ATOM 4241 N N . ALA A 1 569 ? 4.217 -13.394 -25.950 1.00 86.75 569 ALA A N 1
ATOM 4242 C CA . ALA A 1 569 ? 4.389 -12.401 -27.008 1.00 86.75 569 ALA A CA 1
ATOM 4243 C C . ALA A 1 569 ? 5.593 -11.469 -26.784 1.00 86.75 569 ALA A C 1
ATOM 4245 O O . ALA A 1 569 ? 6.087 -10.892 -27.747 1.00 86.75 569 ALA A O 1
ATOM 4246 N N . LEU A 1 570 ? 6.067 -11.335 -25.540 1.00 93.31 570 LEU A N 1
ATOM 4247 C CA . LEU A 1 570 ? 7.097 -10.372 -25.164 1.00 93.31 570 LEU A CA 1
ATOM 4248 C C . LEU A 1 570 ? 8.491 -10.950 -25.415 1.00 93.31 570 LEU A C 1
ATOM 4250 O O . LEU A 1 570 ? 8.885 -11.947 -24.800 1.00 93.31 570 LEU A O 1
ATOM 4254 N N . LYS A 1 571 ? 9.264 -10.307 -26.290 1.00 95.19 571 LYS A N 1
ATOM 4255 C CA . LYS A 1 571 ? 10.646 -10.702 -26.567 1.00 95.19 571 LYS A CA 1
ATOM 4256 C C . LYS A 1 571 ? 11.605 -10.135 -25.519 1.00 95.19 571 LYS A C 1
ATOM 4258 O O . LYS A 1 571 ? 11.369 -9.061 -24.969 1.00 95.19 571 LYS A O 1
ATOM 4263 N N . PRO A 1 572 ? 12.731 -10.814 -25.240 1.00 93.56 572 PRO A N 1
ATOM 4264 C CA . PRO A 1 572 ? 13.735 -10.311 -24.306 1.00 93.56 572 PRO A CA 1
ATOM 4265 C C . PRO A 1 572 ? 14.201 -8.879 -24.601 1.00 93.56 572 PRO A C 1
ATOM 4267 O O . PRO A 1 572 ? 14.337 -8.084 -23.676 1.00 93.56 572 PRO A O 1
ATOM 4270 N N . GLU A 1 573 ? 14.464 -8.556 -25.861 1.00 92.75 573 GLU A N 1
ATOM 4271 C CA . GLU A 1 573 ? 14.918 -7.243 -26.323 1.00 92.75 573 GLU A CA 1
ATOM 4272 C C . GLU A 1 573 ? 13.886 -6.120 -26.135 1.00 92.75 573 GLU A C 1
ATOM 4274 O O . GLU A 1 573 ? 14.283 -4.962 -26.055 1.00 92.75 573 GLU A O 1
ATOM 4279 N N . GLU A 1 574 ? 12.604 -6.459 -25.972 1.00 95.31 574 GLU A N 1
ATOM 4280 C CA . GLU A 1 574 ? 11.505 -5.510 -25.727 1.00 95.31 574 GLU A CA 1
ATOM 4281 C C . GLU A 1 574 ? 11.366 -5.139 -24.235 1.00 95.31 574 GLU A C 1
ATOM 4283 O O . GLU A 1 574 ? 10.563 -4.284 -23.860 1.00 95.31 574 GLU A O 1
ATOM 4288 N N . ILE A 1 575 ? 12.167 -5.767 -23.362 1.00 95.56 575 ILE A N 1
ATOM 4289 C CA . ILE A 1 575 ? 12.298 -5.403 -21.948 1.00 95.56 575 ILE A CA 1
ATOM 4290 C C . ILE A 1 575 ? 13.519 -4.501 -21.793 1.00 95.56 575 ILE A C 1
ATOM 4292 O O . ILE A 1 575 ? 14.664 -4.970 -21.804 1.00 95.56 575 ILE A O 1
ATOM 4296 N N . CYS A 1 576 ? 13.278 -3.204 -21.611 1.00 95.69 576 CYS A N 1
ATOM 4297 C CA . CYS A 1 576 ? 14.341 -2.206 -21.609 1.00 95.69 576 CYS A CA 1
ATOM 4298 C C . CYS A 1 576 ? 14.871 -1.901 -20.199 1.00 95.69 576 CYS A C 1
ATOM 4300 O O . CYS A 1 576 ? 14.136 -1.935 -19.213 1.00 95.69 576 CYS A O 1
ATOM 4302 N N . SER A 1 577 ? 16.150 -1.533 -20.108 1.00 95.81 577 SER A N 1
ATOM 4303 C CA . SER A 1 577 ? 16.778 -0.999 -18.892 1.00 95.81 577 SER A CA 1
ATOM 4304 C C . SER A 1 577 ? 17.206 0.445 -19.134 1.00 95.81 577 SER A C 1
ATOM 4306 O O . SER A 1 577 ? 17.852 0.728 -20.139 1.00 95.81 577 SER A O 1
ATOM 4308 N N . LEU A 1 578 ? 16.894 1.348 -18.200 1.00 94.88 578 LEU A N 1
ATOM 4309 C CA . LEU A 1 578 ? 17.404 2.727 -18.218 1.00 94.88 578 LEU A CA 1
ATOM 4310 C C . LEU A 1 578 ? 18.867 2.820 -17.778 1.00 94.88 578 LEU A C 1
ATOM 4312 O O . LEU A 1 578 ? 19.522 3.832 -18.013 1.00 94.88 578 LEU A O 1
ATOM 4316 N N . GLU A 1 579 ? 19.375 1.783 -17.113 1.00 91.75 579 GLU A N 1
ATOM 4317 C CA . GLU A 1 579 ? 20.771 1.701 -16.701 1.00 91.75 579 GLU A CA 1
ATOM 4318 C C . GLU A 1 579 ? 21.547 0.646 -17.500 1.00 91.75 579 GLU A C 1
ATOM 4320 O O . GLU A 1 579 ? 20.986 -0.405 -17.839 1.00 91.75 579 GLU A O 1
ATOM 4325 N N . PRO A 1 580 ? 22.847 0.891 -17.756 1.00 83.38 580 PRO A N 1
ATOM 4326 C CA . PRO A 1 580 ? 23.752 -0.075 -18.364 1.00 83.38 580 PRO A CA 1
ATOM 4327 C C . PRO A 1 580 ? 23.633 -1.463 -17.740 1.00 83.38 580 PRO A C 1
ATOM 4329 O O . PRO A 1 580 ? 23.699 -1.633 -16.522 1.00 83.38 580 PRO A O 1
ATOM 4332 N N . THR A 1 581 ? 23.482 -2.473 -18.591 1.00 85.50 581 THR A N 1
ATOM 4333 C CA . THR A 1 581 ? 23.498 -3.881 -18.190 1.00 85.50 581 THR A CA 1
ATOM 4334 C C . THR A 1 581 ? 24.586 -4.560 -19.014 1.00 85.50 581 THR A C 1
ATOM 4336 O O . THR A 1 581 ? 24.319 -4.932 -20.154 1.00 85.50 581 THR A O 1
ATOM 4339 N N . PRO A 1 582 ? 25.809 -4.740 -18.477 1.00 78.69 582 PRO A N 1
ATOM 4340 C CA . PRO A 1 582 ? 26.972 -5.159 -19.269 1.00 78.69 582 PRO A CA 1
ATOM 4341 C C . PRO A 1 582 ? 26.776 -6.447 -20.081 1.00 78.69 582 PRO A C 1
ATOM 4343 O O . PRO A 1 582 ? 27.351 -6.602 -21.150 1.00 78.69 582 PRO A O 1
ATOM 4346 N N . ALA A 1 583 ? 25.938 -7.372 -19.601 1.00 71.69 583 ALA A N 1
ATOM 4347 C CA . ALA A 1 583 ? 25.616 -8.608 -20.316 1.00 71.69 583 ALA A CA 1
ATOM 4348 C C . ALA A 1 583 ? 24.776 -8.397 -21.592 1.00 71.69 583 ALA A C 1
ATOM 4350 O O . ALA A 1 583 ? 24.724 -9.288 -22.432 1.00 71.69 583 ALA A O 1
ATOM 4351 N N . LEU A 1 584 ? 24.101 -7.251 -21.721 1.00 71.06 584 LEU A N 1
ATOM 4352 C CA . LEU A 1 584 ? 23.295 -6.878 -22.886 1.00 71.06 584 LEU A CA 1
ATOM 4353 C C . LEU A 1 584 ? 24.067 -6.020 -23.886 1.00 71.06 584 LEU A C 1
ATOM 4355 O O . LEU A 1 584 ? 23.711 -6.002 -25.052 1.00 71.06 584 LEU A O 1
ATOM 4359 N N . GLU A 1 585 ? 25.130 -5.341 -23.455 1.00 64.31 585 GLU A N 1
ATOM 4360 C CA . GLU A 1 585 ? 25.952 -4.473 -24.313 1.00 64.31 585 GLU A CA 1
ATOM 4361 C C . GLU A 1 585 ? 26.886 -5.258 -25.256 1.00 64.31 585 GLU A C 1
ATOM 4363 O O . GLU A 1 585 ? 27.561 -4.666 -26.095 1.00 64.31 585 GLU A O 1
ATOM 4368 N N . GLY A 1 586 ? 26.941 -6.587 -25.109 1.00 52.34 586 GLY A N 1
ATOM 4369 C CA . GLY A 1 586 ? 27.705 -7.504 -25.963 1.00 52.34 586 GLY A CA 1
ATOM 4370 C C . GLY A 1 586 ? 26.855 -8.439 -26.834 1.00 52.34 586 GLY A C 1
ATOM 4371 O O . GLY A 1 586 ? 27.426 -9.348 -27.440 1.00 52.34 586 GLY A O 1
ATOM 4372 N N . LEU A 1 587 ? 25.529 -8.254 -26.855 1.00 45.09 587 LEU A N 1
ATOM 4373 C CA . LEU A 1 587 ? 24.568 -8.929 -27.740 1.00 45.09 587 LEU A CA 1
ATOM 4374 C C . LEU A 1 587 ? 24.154 -7.972 -28.859 1.00 45.09 587 LEU A C 1
ATOM 4376 O O . LEU A 1 587 ? 23.934 -8.475 -29.984 1.00 45.09 587 LEU A O 1
#